Protein 1CZF (pdb70)

Sequence (670 aa):
DSCTFTTAAAAKAGKAKCSTITLNNIEVPAGTTLDLTGLTSGTKVIFEGTTTFQYEEWAGPLISMSGEHITVTGASGHLINCDGARWWDGKGTSGKKKPKFFYAHGLDSSSITGLNIKNTPLMAFSVQANDITFTDVTINNADGDTQGGHNTDAFDVGNSVGVNIIKPWVHNQDDCLAVNSGENIWFTGGTCIGGHGLSIGSVGDRSNNVVKNVTIEHSTVSNSENAVRIKTISGATGSVSEITYSNIVMSGISDYGVVIQQDYEDGKPTGKPTNGVTIQDVKLESVTGSVDSGATEIYLLCGSGSCSDWTWDDVKVTGGKKSTACKNFPSVASCDSCTFTTAAAAKAGKAKCSTITLNNIEVPAGTTLDLTGLTSGTKVIFEGTTTFQYEEWAGPLISMSGEHITVTGASGHLINCDGARWWDGKGTSGKKKPKFFYAHGLDSSSITGLNIKNTPLMAFSVQANDITFTDVTINNADGDTQGGHNTDAFDVGNSVGVNIIKPWVHNQDDCLAVNSGENIWFTGGTCIGGHGLSIGSVGDRSNNVVKNVTIEHSTVSNSENAVRIKTISGATGSVSEITYSNIVMSGISDYGVVIQQDYEDGKPTGKPTNGVTIQDVKLESVTGSVDSGATEIYLLCGSGSCSDWTWDDVKVTGGKKSTACKNFPSVASC

Structure (mmCIF, N/CA/C/O backbone):
data_1CZF
#
_entry.id   1CZF
#
_cell.length_a   65.497
_cell.length_b   201.241
_cell.length_c   49.065
_cell.angle_alpha   90.00
_cell.angle_beta   90.00
_cell.angle_gamma   90.00
#
_symmetry.space_group_name_H-M   'P 21 21 2'
#
loop_
_entity.id
_entity.type
_entity.pdbx_description
1 polymer 'POLYGALACTURONASE II'
2 non-polymer 2-acetamido-2-deoxy-beta-D-glucopyranose
3 non-polymer 'ZINC ION'
4 water water
#
loop_
_atom_site.group_PDB
_atom_site.id
_atom_site.type_symbol
_atom_site.label_atom_id
_atom_site.label_alt_id
_atom_site.label_comp_id
_atom_site.label_asym_id
_atom_site.label_entity_id
_atom_site.label_seq_id
_atom_site.pdbx_PDB_ins_code
_atom_site.Cartn_x
_atom_site.Cartn_y
_atom_site.Cartn_z
_atom_site.occupancy
_atom_site.B_iso_or_equiv
_atom_site.auth_seq_id
_atom_site.auth_comp_id
_atom_site.auth_asym_id
_atom_site.auth_atom_id
_atom_site.pdbx_PDB_model_num
ATOM 1 N N . ASP A 1 28 ? 13.694 0.140 -18.717 1.00 9.58 28 ASP A N 1
ATOM 2 C CA . ASP A 1 28 ? 14.399 -0.231 -19.976 1.00 11.99 28 ASP A CA 1
ATOM 3 C C . ASP A 1 28 ? 15.452 0.812 -20.266 1.00 11.95 28 ASP A C 1
ATOM 4 O O . ASP A 1 28 ? 15.362 1.935 -19.781 1.00 11.75 28 ASP A O 1
ATOM 9 N N . SER A 1 29 ? 16.447 0.440 -21.063 1.00 12.20 29 SER A N 1
ATOM 10 C CA . SER A 1 29 ? 17.463 1.397 -21.471 1.00 13.31 29 SER A CA 1
ATOM 11 C C . SER A 1 29 ? 16.881 2.042 -22.720 1.00 12.29 29 SER A C 1
ATOM 12 O O . SER A 1 29 ? 16.496 1.348 -23.658 1.00 13.07 29 SER A O 1
ATOM 15 N N . CYS A 1 30 ? 16.778 3.363 -22.717 1.00 10.22 30 CYS A N 1
ATOM 16 C CA . CYS A 1 30 ? 16.229 4.074 -23.862 1.00 10.33 30 CYS A CA 1
ATOM 17 C C . CYS A 1 30 ? 17.179 5.135 -24.336 1.00 9.68 30 CYS A C 1
ATOM 18 O O . CYS A 1 30 ? 17.866 5.761 -23.539 1.00 9.01 30 CYS A O 1
ATOM 21 N N . THR A 1 31 ? 17.193 5.347 -25.644 1.00 8.86 31 THR A N 1
ATOM 22 C CA . THR A 1 31 ? 18.017 6.383 -26.232 1.00 8.75 31 THR A CA 1
ATOM 23 C C . THR A 1 31 ? 17.072 7.172 -27.108 1.00 8.79 31 THR A C 1
ATOM 24 O O . THR A 1 31 ? 16.354 6.606 -27.937 1.00 9.41 31 THR A O 1
ATOM 28 N N . PHE A 1 32 ? 17.017 8.473 -26.869 1.00 8.34 32 PHE A N 1
ATOM 29 C CA . PHE A 1 32 ? 16.133 9.340 -27.626 1.00 8.54 32 PHE A CA 1
ATOM 30 C C . PHE A 1 32 ? 16.922 10.349 -28.430 1.00 9.16 32 PHE A C 1
ATOM 31 O O . PHE A 1 32 ? 17.904 10.911 -27.947 1.00 8.27 32 PHE A O 1
ATOM 39 N N . THR A 1 33 ? 16.508 10.548 -29.674 1.00 8.62 33 THR A N 1
ATOM 40 C CA . THR A 1 33 ? 17.177 11.509 -30.531 1.00 8.79 33 THR A CA 1
ATOM 41 C C . THR A 1 33 ? 16.281 12.715 -30.784 1.00 9.12 33 THR A C 1
ATOM 42 O O . THR A 1 33 ? 16.647 13.608 -31.536 1.00 8.18 33 THR A O 1
ATOM 46 N N . THR A 1 34 ? 15.089 12.714 -30.192 1.00 7.83 34 THR A N 1
ATOM 47 C CA . THR A 1 34 ? 14.172 13.843 -30.319 1.00 8.04 34 THR A CA 1
ATOM 48 C C . THR A 1 34 ? 13.577 14.100 -28.945 1.00 7.97 34 THR A C 1
ATOM 49 O O . THR A 1 34 ? 13.441 13.176 -28.133 1.00 8.03 34 THR A O 1
ATOM 53 N N . ALA A 1 35 ? 13.196 15.349 -28.699 1.00 7.86 35 ALA A N 1
ATOM 54 C CA . ALA A 1 35 ? 12.593 15.728 -27.429 1.00 7.65 35 ALA A CA 1
ATOM 55 C C . ALA A 1 35 ? 11.213 15.086 -27.300 1.00 7.69 35 ALA A C 1
ATOM 56 O O . ALA A 1 35 ? 10.812 14.661 -26.209 1.00 6.83 35 ALA A O 1
ATOM 58 N N . ALA A 1 36 ? 10.498 14.993 -28.419 1.00 7.35 36 ALA A N 1
ATOM 59 C CA . ALA A 1 36 ? 9.161 14.409 -28.409 1.00 7.33 36 ALA A CA 1
ATOM 60 C C . ALA A 1 36 ? 9.200 12.937 -28.020 1.00 7.49 36 ALA A C 1
ATOM 61 O O . ALA A 1 36 ? 8.388 12.490 -27.205 1.00 7.94 36 ALA A O 1
ATOM 63 N N . ALA A 1 37 ? 10.168 12.191 -28.550 1.00 7.37 37 ALA A N 1
ATOM 64 C CA . ALA A 1 37 ? 10.263 10.774 -28.215 1.00 7.49 37 ALA A CA 1
ATOM 65 C C . ALA A 1 37 ? 10.598 10.605 -26.737 1.00 7.36 37 ALA A C 1
ATOM 66 O O . ALA A 1 37 ? 10.074 9.714 -26.075 1.00 7.01 37 ALA A O 1
ATOM 68 N N . ALA A 1 38 ? 11.486 11.458 -26.232 1.00 7.14 38 ALA A N 1
ATOM 69 C CA . ALA A 1 38 ? 11.886 11.408 -24.829 1.00 7.14 38 ALA A CA 1
ATOM 70 C C . ALA A 1 38 ? 10.687 11.640 -23.927 1.00 6.34 38 ALA A C 1
ATOM 71 O O . ALA A 1 38 ? 10.489 10.917 -22.962 1.00 7.73 38 ALA A O 1
ATOM 73 N N . LYS A 1 39 ? 9.875 12.639 -24.252 1.00 7.40 39 LYS A N 1
ATOM 74 C CA . LYS A 1 39 ? 8.693 12.931 -23.458 1.00 7.60 39 LYS A CA 1
ATOM 75 C C . LYS A 1 39 ? 7.711 11.754 -23.472 1.00 7.93 39 LYS A C 1
ATOM 76 O O . LYS A 1 39 ? 7.171 11.372 -22.442 1.00 8.53 39 LYS A O 1
ATOM 82 N N . ALA A 1 40 ? 7.494 11.177 -24.648 1.00 8.48 40 ALA A N 1
ATOM 83 C CA . ALA A 1 40 ? 6.570 10.059 -24.788 1.00 8.80 40 ALA A CA 1
ATOM 84 C C . ALA A 1 40 ? 7.023 8.782 -24.087 1.00 8.83 40 ALA A C 1
ATOM 85 O O . ALA A 1 40 ? 6.224 8.109 -23.437 1.00 9.85 40 ALA A O 1
ATOM 87 N N . GLY A 1 41 ? 8.309 8.465 -24.181 1.00 8.09 41 GLY A N 1
ATOM 88 C CA . GLY A 1 41 ? 8.775 7.216 -23.602 1.00 6.84 41 GLY A CA 1
ATOM 89 C C . GLY A 1 41 ? 9.513 7.187 -22.286 1.00 6.94 41 GLY A C 1
ATOM 90 O O . GLY A 1 41 ? 9.777 6.109 -21.761 1.00 7.57 41 GLY A O 1
ATOM 91 N N . LYS A 1 42 ? 9.802 8.352 -21.722 1.00 6.33 42 LYS A N 1
ATOM 92 C CA . LYS A 1 42 ? 10.556 8.443 -20.472 1.00 6.60 42 LYS A CA 1
ATOM 93 C C . LYS A 1 42 ? 10.142 7.563 -19.290 1.00 6.66 42 LYS A C 1
ATOM 94 O O . LYS A 1 42 ? 10.998 6.985 -18.637 1.00 7.45 42 LYS A O 1
ATOM 100 N N . ALA A 1 43 ? 8.847 7.464 -19.009 1.00 7.04 43 ALA A N 1
ATOM 101 C CA . ALA A 1 43 ? 8.377 6.691 -17.849 1.00 6.92 43 ALA A CA 1
ATOM 102 C C . ALA A 1 43 ? 8.873 5.252 -17.770 1.00 7.87 43 ALA A C 1
ATOM 103 O O . ALA A 1 43 ? 9.245 4.781 -16.701 1.00 7.11 43 ALA A O 1
ATOM 105 N N . LYS A 1 44 ? 8.899 4.563 -18.906 1.00 8.50 44 LYS A N 1
ATOM 106 C CA . LYS A 1 44 ? 9.342 3.172 -18.932 1.00 10.77 44 LYS A CA 1
ATOM 107 C C . LYS A 1 44 ? 10.855 3.008 -18.966 1.00 10.32 44 LYS A C 1
ATOM 108 O O . LYS A 1 44 ? 11.361 1.887 -19.009 1.00 11.51 44 LYS A O 1
ATOM 114 N N . CYS A 1 45 ? 11.582 4.119 -18.933 1.00 9.45 45 CYS A N 1
ATOM 115 C CA . CYS A 1 45 ? 13.037 4.066 -19.004 1.00 8.52 45 CYS A CA 1
ATOM 116 C C . CYS A 1 45 ? 13.766 4.172 -17.688 1.00 8.43 45 CYS A C 1
ATOM 117 O O . CYS A 1 45 ? 13.591 5.137 -16.942 1.00 7.86 45 CYS A O 1
ATOM 120 N N . SER A 1 46 ? 14.592 3.170 -17.415 1.00 7.69 46 SER A N 1
ATOM 121 C CA . SER A 1 46 ? 15.406 3.149 -16.216 1.00 8.23 46 SER A CA 1
ATOM 122 C C . SER A 1 46 ? 16.697 3.902 -16.553 1.00 8.50 46 SER A C 1
ATOM 123 O O . SER A 1 46 ? 17.404 4.374 -15.673 1.00 7.41 46 SER A O 1
ATOM 126 N N . THR A 1 47 ? 17.015 3.984 -17.844 1.00 9.19 47 THR A N 1
ATOM 127 C CA . THR A 1 47 ? 18.163 4.758 -18.305 1.00 8.86 47 THR A CA 1
ATOM 128 C C . THR A 1 47 ? 17.679 5.498 -19.542 1.00 9.12 47 THR A C 1
ATOM 129 O O . THR A 1 47 ? 17.073 4.907 -20.432 1.00 9.59 47 THR A O 1
ATOM 133 N N . ILE A 1 48 ? 17.877 6.809 -19.543 1.00 7.28 48 ILE A N 1
ATOM 134 C CA . ILE A 1 48 ? 17.460 7.652 -20.647 1.00 7.77 48 ILE A CA 1
ATOM 135 C C . ILE A 1 48 ? 18.691 8.353 -21.165 1.00 7.52 48 ILE A C 1
ATOM 136 O O . ILE A 1 48 ? 19.295 9.157 -20.452 1.00 8.70 48 ILE A O 1
ATOM 141 N N . THR A 1 49 ? 19.079 8.017 -22.388 1.00 7.35 49 THR A N 1
ATOM 142 C CA . THR A 1 49 ? 20.219 8.646 -23.019 1.00 7.16 49 THR A CA 1
ATOM 143 C C . THR A 1 49 ? 19.636 9.626 -24.022 1.00 7.38 49 THR A C 1
ATOM 144 O O . THR A 1 49 ? 18.827 9.263 -24.876 1.00 7.53 49 THR A O 1
ATOM 148 N N . LEU A 1 50 ? 19.973 10.894 -23.840 1.00 7.83 50 LEU A N 1
ATOM 149 C CA . LEU A 1 50 ? 19.487 11.961 -24.705 1.00 7.26 50 LEU A CA 1
ATOM 150 C C . LEU A 1 50 ? 20.600 12.258 -25.690 1.00 7.76 50 LEU A C 1
ATOM 151 O O . LEU A 1 50 ? 21.537 12.982 -25.366 1.00 7.26 50 LEU A O 1
ATOM 156 N N . ASN A 1 51 ? 20.491 11.702 -26.891 1.00 7.72 51 ASN A N 1
ATOM 157 C CA . ASN A 1 51 ? 21.528 11.872 -27.894 1.00 8.05 51 ASN A CA 1
ATOM 158 C C . ASN A 1 51 ? 21.325 12.974 -28.921 1.00 7.02 51 ASN A C 1
ATOM 159 O O . ASN A 1 51 ? 20.467 12.880 -29.802 1.00 7.96 51 ASN A O 1
ATOM 164 N N . ASN A 1 52 ? 22.154 14.007 -28.809 1.00 6.82 52 ASN A N 1
ATOM 165 C CA . ASN A 1 52 ? 22.146 15.128 -29.743 1.00 6.21 52 ASN A CA 1
ATOM 166 C C . ASN A 1 52 ? 20.762 15.669 -30.076 1.00 6.94 52 ASN A C 1
ATOM 167 O O . ASN A 1 52 ? 20.447 15.926 -31.237 1.00 7.41 52 ASN A O 1
ATOM 172 N N . ILE A 1 53 ? 19.947 15.862 -29.046 1.00 5.72 53 ILE A N 1
ATOM 173 C CA . ILE A 1 53 ? 18.599 16.363 -29.231 1.00 5.44 53 ILE A CA 1
ATOM 174 C C . ILE A 1 53 ? 18.555 17.854 -29.501 1.00 6.32 53 ILE A C 1
ATOM 175 O O . ILE A 1 53 ? 19.206 18.642 -28.819 1.00 5.39 53 ILE A O 1
ATOM 180 N N . GLU A 1 54 ? 17.839 18.220 -30.557 1.00 6.02 54 GLU A N 1
ATOM 181 C CA . GLU A 1 54 ? 17.628 19.615 -30.887 1.00 5.89 54 GLU A CA 1
ATOM 182 C C . GLU A 1 54 ? 16.181 19.822 -30.478 1.00 5.91 54 GLU A C 1
ATOM 183 O O . GLU A 1 54 ? 15.261 19.259 -31.085 1.00 5.68 54 GLU A O 1
ATOM 189 N N . VAL A 1 55 ? 15.992 20.542 -29.382 1.00 4.89 55 VAL A N 1
ATOM 190 C CA . VAL A 1 55 ? 14.657 20.793 -28.868 1.00 5.04 55 VAL A CA 1
ATOM 191 C C . VAL A 1 55 ? 13.943 21.802 -29.758 1.00 4.85 55 VAL A C 1
ATOM 192 O O . VAL A 1 55 ? 14.467 22.874 -30.029 1.00 4.92 55 VAL A O 1
ATOM 196 N N . PRO A 1 56 ? 12.743 21.452 -30.248 1.00 5.63 56 PRO A N 1
ATOM 197 C CA . PRO A 1 56 ? 11.964 22.338 -31.117 1.00 6.76 56 PRO A CA 1
ATOM 198 C C . PRO A 1 56 ? 11.703 23.702 -30.499 1.00 7.03 56 PRO A C 1
ATOM 199 O O . PRO A 1 56 ? 11.600 23.836 -29.282 1.00 6.66 56 PRO A O 1
ATOM 203 N N . ALA A 1 57 ? 11.572 24.709 -31.360 1.00 7.03 57 ALA A N 1
ATOM 204 C CA . ALA A 1 57 ? 11.337 26.075 -30.927 1.00 6.34 57 ALA A CA 1
ATOM 205 C C . ALA A 1 57 ? 10.168 26.184 -29.964 1.00 5.58 57 ALA A C 1
ATOM 206 O O . ALA A 1 57 ? 9.131 25.543 -30.155 1.00 6.08 57 ALA A O 1
ATOM 208 N N . GLY A 1 58 ? 10.372 26.953 -28.900 1.00 6.10 58 GLY A N 1
ATOM 209 C CA . GLY A 1 58 ? 9.325 27.174 -27.921 1.00 6.10 58 GLY A CA 1
ATOM 210 C C . GLY A 1 58 ? 8.827 25.929 -27.215 1.00 6.74 58 GLY A C 1
ATOM 211 O O . GLY A 1 58 ? 7.712 25.917 -26.689 1.00 6.41 58 GLY A O 1
ATOM 212 N N . THR A 1 59 ? 9.682 24.914 -27.138 1.00 6.55 59 THR A N 1
ATOM 213 C CA . THR A 1 59 ? 9.326 23.663 -26.503 1.00 7.36 59 THR A CA 1
ATOM 214 C C . THR A 1 59 ? 10.334 23.310 -25.416 1.00 7.25 59 THR A C 1
ATOM 215 O O . THR A 1 59 ? 11.512 23.642 -25.502 1.00 7.03 59 THR A O 1
ATOM 219 N N . THR A 1 60 ? 9.840 22.639 -24.386 1.00 6.20 60 THR A N 1
ATOM 220 C CA . THR A 1 60 ? 10.660 22.205 -23.272 1.00 5.36 60 THR A CA 1
ATOM 221 C C . THR A 1 60 ? 11.061 20.758 -23.505 1.00 5.50 60 THR A C 1
ATOM 222 O O . THR A 1 60 ? 10.269 19.970 -24.019 1.00 5.07 60 THR A O 1
ATOM 226 N N . LEU A 1 61 ? 12.311 20.426 -23.193 1.00 6.47 61 LEU A N 1
ATOM 227 C CA . LEU A 1 61 ? 12.766 19.047 -23.270 1.00 5.42 61 LEU A CA 1
ATOM 228 C C . LEU A 1 61 ? 12.169 18.591 -21.940 1.00 6.42 61 LEU A C 1
ATOM 229 O O . LEU A 1 61 ? 12.704 18.859 -20.862 1.00 5.78 61 LEU A O 1
ATOM 234 N N . ASP A 1 62 ? 10.984 18.006 -22.045 1.00 6.83 62 ASP A N 1
ATOM 235 C CA . ASP A 1 62 ? 10.204 17.596 -20.896 1.00 7.17 62 ASP A CA 1
ATOM 236 C C . ASP A 1 62 ? 10.570 16.261 -20.296 1.00 7.47 62 ASP A C 1
ATOM 237 O O . ASP A 1 62 ? 10.096 15.214 -20.743 1.00 6.86 62 ASP A O 1
ATOM 242 N N . LEU A 1 63 ? 11.392 16.320 -19.255 1.00 6.63 63 LEU A N 1
ATOM 243 C CA . LEU A 1 63 ? 11.815 15.133 -18.539 1.00 7.25 63 LEU A CA 1
ATOM 244 C C . LEU A 1 63 ? 11.226 15.144 -17.134 1.00 6.17 63 LEU A C 1
ATOM 245 O O . LEU A 1 63 ? 11.863 14.710 -16.169 1.00 5.91 63 LEU A O 1
ATOM 250 N N . THR A 1 64 ? 10.027 15.706 -17.015 1.00 6.04 64 THR A N 1
ATOM 251 C CA . THR A 1 64 ? 9.338 15.733 -15.730 1.00 5.94 64 THR A CA 1
ATOM 252 C C . THR A 1 64 ? 8.678 14.372 -15.518 1.00 6.70 64 THR A C 1
ATOM 253 O O . THR A 1 64 ? 8.511 13.600 -16.463 1.00 6.66 64 THR A O 1
ATOM 257 N N . GLY A 1 65 ? 8.313 14.078 -14.275 1.00 7.09 65 GLY A N 1
ATOM 258 C CA . GLY A 1 65 ? 7.647 12.822 -13.968 1.00 6.46 65 GLY A CA 1
ATOM 259 C C . GLY A 1 65 ? 8.435 11.566 -14.255 1.00 6.87 65 GLY A C 1
ATOM 260 O O . GLY A 1 65 ? 7.856 10.538 -14.632 1.00 7.47 65 GLY A O 1
ATOM 261 N N . LEU A 1 66 ? 9.749 11.633 -14.086 1.00 5.56 66 LEU A N 1
ATOM 262 C CA . LEU A 1 66 ? 10.586 10.471 -14.316 1.00 6.83 66 LEU A CA 1
ATOM 263 C C . LEU A 1 66 ? 10.330 9.431 -13.247 1.00 6.49 66 LEU A C 1
ATOM 264 O O . LEU A 1 66 ? 10.017 9.754 -12.104 1.00 6.62 66 LEU A O 1
ATOM 269 N N . THR A 1 67 ? 10.452 8.170 -13.632 1.00 6.39 67 THR A N 1
ATOM 270 C CA . THR A 1 67 ? 10.262 7.085 -12.685 1.00 6.44 67 THR A CA 1
ATOM 271 C C . THR A 1 67 ? 11.443 7.090 -11.718 1.00 6.31 67 THR A C 1
ATOM 272 O O . THR A 1 67 ? 12.576 7.379 -12.101 1.00 6.01 67 THR A O 1
ATOM 276 N N . SER A 1 68 ? 11.171 6.811 -10.451 1.00 5.79 68 SER A N 1
ATOM 277 C CA . SER A 1 68 ? 12.229 6.797 -9.449 1.00 6.10 68 SER A CA 1
ATOM 278 C C . SER A 1 68 ? 13.408 5.915 -9.856 1.00 6.28 68 SER A C 1
ATOM 279 O O . SER A 1 68 ? 13.219 4.841 -10.420 1.00 7.23 68 SER A O 1
ATOM 282 N N . GLY A 1 69 ? 14.619 6.410 -9.611 1.00 6.10 69 GLY A N 1
ATOM 283 C CA . GLY A 1 69 ? 15.825 5.665 -9.928 1.00 5.58 69 GLY A CA 1
ATOM 284 C C . GLY A 1 69 ? 16.320 5.788 -11.352 1.00 6.07 69 GLY A C 1
ATOM 285 O O . GLY A 1 69 ? 17.331 5.192 -11.706 1.00 7.61 69 GLY A O 1
ATOM 286 N N . THR A 1 70 ? 15.628 6.570 -12.169 1.00 5.33 70 THR A N 1
ATOM 287 C CA . THR A 1 70 ? 16.036 6.732 -13.559 1.00 5.86 70 THR A CA 1
ATOM 288 C C . THR A 1 70 ? 17.352 7.466 -13.686 1.00 6.50 70 THR A C 1
ATOM 289 O O . THR A 1 70 ? 17.606 8.428 -12.966 1.00 6.45 70 THR A O 1
ATOM 293 N N . LYS A 1 71 ? 18.197 6.972 -14.585 1.00 7.12 71 LYS A N 1
ATOM 294 C CA . LYS A 1 71 ? 19.478 7.598 -14.871 1.00 7.62 71 LYS A CA 1
ATOM 295 C C . LYS A 1 71 ? 19.253 8.329 -16.185 1.00 7.40 71 LYS A C 1
ATOM 296 O O . LYS A 1 71 ? 18.682 7.758 -17.109 1.00 6.47 71 LYS A O 1
ATOM 302 N N . VAL A 1 72 ? 19.647 9.596 -16.247 1.00 6.93 72 VAL A N 1
ATOM 303 C CA . VAL A 1 72 ? 19.506 10.386 -17.460 1.00 6.61 72 VAL A CA 1
ATOM 304 C C . VAL A 1 72 ? 20.912 10.781 -17.882 1.00 6.75 72 VAL A C 1
ATOM 305 O O . VAL A 1 72 ? 21.676 11.324 -17.085 1.00 7.09 72 VAL A O 1
ATOM 309 N N . ILE A 1 73 ? 21.250 10.523 -19.139 1.00 5.61 73 ILE A N 1
ATOM 310 C CA . ILE A 1 73 ? 22.582 10.836 -19.628 1.00 6.34 73 ILE A CA 1
ATOM 311 C C . ILE A 1 73 ? 22.502 11.716 -20.859 1.00 5.99 73 ILE A C 1
ATOM 312 O O . ILE A 1 73 ? 21.839 11.364 -21.826 1.00 6.59 73 ILE A O 1
ATOM 317 N N . PHE A 1 74 ? 23.124 12.887 -20.792 1.00 6.77 74 PHE A N 1
ATOM 318 C CA . PHE A 1 74 ? 23.151 13.785 -21.935 1.00 6.47 74 PHE A CA 1
ATOM 319 C C . PHE A 1 74 ? 24.314 13.381 -22.804 1.00 6.66 74 PHE A C 1
ATOM 320 O O . PHE A 1 74 ? 25.444 13.307 -22.336 1.00 7.01 74 PHE A O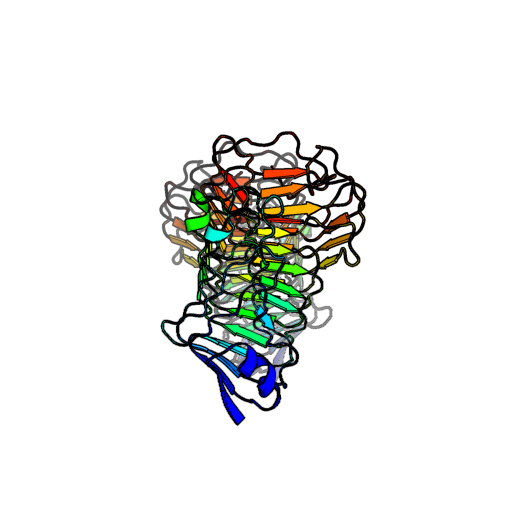 1
ATOM 328 N N . GLU A 1 75 ? 24.026 13.096 -24.064 1.00 5.95 75 GLU A N 1
ATOM 329 C CA . GLU A 1 75 ? 25.061 12.711 -25.003 1.00 7.39 75 GLU A CA 1
ATOM 330 C C . GLU A 1 75 ? 25.121 13.691 -26.146 1.00 5.80 75 GLU A C 1
ATOM 331 O O . GLU A 1 75 ? 24.100 14.236 -26.574 1.00 6.06 75 GLU A O 1
ATOM 337 N N . GLY A 1 76 ? 26.326 13.877 -26.662 1.00 6.06 76 GLY A N 1
ATOM 338 C CA . GLY A 1 76 ? 26.516 14.776 -27.779 1.00 6.16 76 GLY A CA 1
ATOM 339 C C . GLY A 1 76 ? 26.154 16.185 -27.405 1.00 6.49 76 GLY A C 1
ATOM 340 O O . GLY A 1 76 ? 26.317 16.597 -26.252 1.00 6.56 76 GLY A O 1
ATOM 341 N N . THR A 1 77 ? 25.634 16.919 -28.377 1.00 5.96 77 THR A N 1
ATOM 342 C CA . THR A 1 77 ? 25.260 18.296 -28.143 1.00 6.15 77 THR A CA 1
ATOM 343 C C . THR A 1 77 ? 23.761 18.486 -28.173 1.00 5.72 77 THR A C 1
ATOM 344 O O . THR A 1 77 ? 23.088 18.095 -29.133 1.00 4.77 77 THR A O 1
ATOM 348 N N . THR A 1 78 ? 23.239 19.032 -27.079 1.00 5.71 78 THR A N 1
ATOM 349 C CA . THR A 1 78 ? 21.823 19.328 -26.985 1.00 5.36 78 THR A CA 1
ATOM 350 C C . THR A 1 78 ? 21.677 20.781 -27.409 1.00 6.81 78 THR A C 1
ATOM 351 O O . THR A 1 78 ? 22.400 21.656 -26.928 1.00 6.60 78 THR A O 1
ATOM 355 N N . THR A 1 79 ? 20.783 21.025 -28.359 1.00 5.36 79 THR A N 1
ATOM 356 C CA . THR A 1 79 ? 20.551 22.380 -28.830 1.00 5.35 79 THR A CA 1
ATOM 357 C C . THR A 1 79 ? 19.074 22.700 -28.737 1.00 4.67 79 THR A C 1
ATOM 358 O O . THR A 1 79 ? 18.256 21.829 -28.459 1.00 5.74 79 THR A O 1
ATOM 362 N N . PHE A 1 80 ? 18.743 23.956 -28.998 1.00 4.65 80 PHE A N 1
ATOM 363 C CA . PHE A 1 80 ? 17.372 24.432 -28.920 1.00 4.52 80 PHE A CA 1
ATOM 364 C C . PHE A 1 80 ? 17.105 25.387 -30.058 1.00 4.79 80 PHE A C 1
ATOM 365 O O . PHE A 1 80 ? 17.916 26.261 -30.342 1.00 4.52 80 PHE A O 1
ATOM 373 N N . GLN A 1 81 ? 15.964 25.228 -30.712 1.00 4.76 81 GLN A N 1
ATOM 374 C CA . GLN A 1 81 ? 15.631 26.146 -31.786 1.00 5.11 81 GLN A CA 1
ATOM 375 C C . GLN A 1 81 ? 15.236 27.478 -31.179 1.00 5.41 81 GLN A C 1
ATOM 376 O O . GLN A 1 81 ? 14.742 27.544 -30.058 1.00 5.30 81 GLN A O 1
ATOM 382 N N . TYR A 1 82 ? 15.429 28.541 -31.945 1.00 4.83 82 TYR A N 1
ATOM 383 C CA . TYR A 1 82 ? 15.122 29.878 -31.472 1.00 4.53 82 TYR A CA 1
ATOM 384 C C . TYR A 1 82 ? 13.654 30.278 -31.481 1.00 5.35 82 TYR A C 1
ATOM 385 O O . TYR A 1 82 ? 12.940 30.086 -32.458 1.00 5.57 82 TYR A O 1
ATOM 394 N N . GLU A 1 83 ? 13.241 30.884 -30.379 1.00 5.08 83 GLU A N 1
ATOM 395 C CA . GLU A 1 83 ? 11.909 31.429 -30.229 1.00 5.27 83 GLU A CA 1
ATOM 396 C C . GLU A 1 83 ? 11.917 32.267 -28.971 1.00 4.88 83 GLU A C 1
ATOM 397 O O . GLU A 1 83 ? 12.553 31.906 -27.993 1.00 5.19 83 GLU A O 1
ATOM 403 N N . GLU A 1 84 ? 11.283 33.430 -29.036 1.00 5.71 84 GLU A N 1
ATOM 404 C CA . GLU A 1 84 ? 11.184 34.301 -27.880 1.00 6.11 84 GLU A CA 1
ATOM 405 C C . GLU A 1 84 ? 10.083 33.763 -26.984 1.00 6.31 84 GLU A C 1
ATOM 406 O O . GLU A 1 84 ? 8.899 33.876 -27.315 1.00 6.50 84 GLU A O 1
ATOM 412 N N . TRP A 1 85 ? 10.471 33.169 -25.865 1.00 5.90 85 TRP A N 1
ATOM 413 C CA . TRP A 1 85 ? 9.505 32.630 -24.919 1.00 5.74 85 TRP A CA 1
ATOM 414 C C . TRP A 1 85 ? 10.148 32.507 -23.539 1.00 6.21 85 TRP A C 1
ATOM 415 O O . TRP A 1 85 ? 11.359 32.655 -23.407 1.00 5.73 85 TRP A O 1
ATOM 426 N N . ALA A 1 86 ? 9.345 32.188 -22.531 1.00 5.50 86 ALA A N 1
ATOM 427 C CA . ALA A 1 86 ? 9.816 32.120 -21.150 1.00 5.98 86 ALA A CA 1
ATOM 428 C C . ALA A 1 86 ? 10.480 30.831 -20.674 1.00 5.88 86 ALA A C 1
ATOM 429 O O . ALA A 1 86 ? 11.050 30.806 -19.586 1.00 6.75 86 ALA A O 1
ATOM 431 N N . GLY A 1 87 ? 10.429 29.782 -21.487 1.00 5.97 87 GLY A N 1
ATOM 432 C CA . GLY A 1 87 ? 11.034 28.522 -21.095 1.00 4.69 87 GLY A CA 1
ATOM 433 C C . GLY A 1 87 ? 10.120 27.695 -20.207 1.00 4.65 87 GLY A C 1
ATOM 434 O O . GLY A 1 87 ? 8.945 28.014 -20.042 1.00 5.21 87 GLY A O 1
ATOM 435 N N . PRO A 1 88 ? 10.664 26.697 -19.513 1.00 4.70 88 PRO A N 1
ATOM 436 C CA . PRO A 1 88 ? 12.081 26.339 -19.529 1.00 4.15 88 PRO A CA 1
ATOM 437 C C . PRO A 1 88 ? 12.475 25.521 -20.743 1.00 4.74 88 PRO A C 1
ATOM 438 O O . PRO A 1 88 ? 11.645 24.846 -21.350 1.00 4.16 88 PRO A O 1
ATOM 442 N N . LEU A 1 89 ? 13.754 25.584 -21.088 1.00 4.23 89 LEU A N 1
ATOM 443 C CA . LEU A 1 89 ? 14.270 24.817 -22.208 1.00 3.73 89 LEU A CA 1
ATOM 444 C C . LEU A 1 89 ? 14.293 23.338 -21.825 1.00 4.82 89 LEU A C 1
ATOM 445 O O . LEU A 1 89 ? 14.119 22.466 -22.669 1.00 6.23 89 LEU A O 1
ATOM 450 N N . ILE A 1 90 ? 14.534 23.067 -20.546 1.00 5.04 90 ILE A N 1
ATOM 451 C CA . ILE A 1 90 ? 14.563 21.702 -20.040 1.00 4.25 90 ILE A CA 1
ATOM 452 C C . ILE A 1 90 ? 13.903 21.701 -18.667 1.00 4.65 90 ILE A C 1
ATOM 453 O O . ILE A 1 90 ? 14.091 22.626 -17.886 1.00 3.34 90 ILE A O 1
ATOM 458 N N . SER A 1 91 ? 13.101 20.683 -18.396 1.00 4.29 91 SER A N 1
ATOM 459 C CA . SER A 1 91 ? 12.458 20.563 -17.098 1.00 5.53 91 SER A CA 1
ATOM 460 C C . SER A 1 91 ? 12.587 19.114 -16.687 1.00 6.82 91 SER A C 1
ATOM 461 O O . SER A 1 91 ? 12.352 18.211 -17.487 1.00 6.65 91 SER A O 1
ATOM 464 N N . MET A 1 92 ? 12.978 18.892 -15.443 1.00 6.56 92 MET A N 1
ATOM 465 C CA . MET A 1 92 ? 13.147 17.537 -14.950 1.00 6.84 92 MET A CA 1
ATOM 466 C C . MET A 1 92 ? 12.588 17.404 -13.554 1.00 7.31 92 MET A C 1
ATOM 467 O O . MET A 1 92 ? 12.678 18.322 -12.754 1.00 7.39 92 MET A O 1
ATOM 476 N N . SER A 1 93 ? 11.952 16.274 -13.286 1.00 7.35 93 SER A N 1
ATOM 477 C CA . SER A 1 93 ? 11.418 16.014 -11.962 1.00 6.89 93 SER A CA 1
ATOM 478 C C . SER A 1 93 ? 11.300 14.521 -11.791 1.00 7.09 93 SER A C 1
ATOM 479 O O . SER A 1 93 ? 11.230 13.769 -12.765 1.00 7.37 93 SER A O 1
ATOM 482 N N . GLY A 1 94 ? 11.289 14.107 -10.538 1.00 6.34 94 GLY A N 1
ATOM 483 C CA . GLY A 1 94 ? 11.212 12.702 -10.205 1.00 6.38 94 GLY A CA 1
ATOM 484 C C . GLY A 1 94 ? 12.060 12.531 -8.966 1.00 7.17 94 GLY A C 1
ATOM 485 O O . GLY A 1 94 ? 12.745 13.462 -8.548 1.00 7.12 94 GLY A O 1
ATOM 486 N N . GLU A 1 95 ? 12.056 11.336 -8.396 1.00 6.41 95 GLU A N 1
ATOM 487 C CA . GLU A 1 95 ? 12.837 11.090 -7.199 1.00 7.56 95 GLU A CA 1
ATOM 488 C C . GLU A 1 95 ? 13.945 10.093 -7.503 1.00 6.47 95 GLU A C 1
ATOM 489 O O . GLU A 1 95 ? 13.779 9.218 -8.356 1.00 6.44 95 GLU A O 1
ATOM 495 N N . HIS A 1 96 ? 15.091 10.258 -6.844 1.00 6.02 96 HIS A N 1
ATOM 496 C CA . HIS A 1 96 ? 16.227 9.356 -7.033 1.00 6.51 96 HIS A CA 1
ATOM 497 C C . HIS A 1 96 ? 16.673 9.294 -8.483 1.00 5.58 96 HIS A C 1
ATOM 498 O O . HIS A 1 96 ? 16.882 8.219 -9.031 1.00 7.21 96 HIS A O 1
ATOM 505 N N . ILE A 1 97 ? 16.805 10.462 -9.097 1.00 6.06 97 ILE A N 1
ATOM 506 C CA . ILE A 1 97 ? 17.218 10.559 -10.488 1.00 5.78 97 ILE A CA 1
ATOM 507 C C . ILE A 1 97 ? 18.696 10.899 -10.519 1.00 6.27 97 ILE A C 1
ATOM 508 O O . ILE A 1 97 ? 19.166 11.715 -9.729 1.00 6.68 97 ILE A O 1
ATOM 513 N N . THR A 1 98 ? 19.431 10.231 -11.398 1.00 5.61 98 THR A N 1
ATOM 514 C CA . THR A 1 98 ? 20.857 10.462 -11.538 1.00 6.81 98 THR A CA 1
ATOM 515 C C . THR A 1 98 ? 21.087 11.014 -12.929 1.00 6.74 98 THR A C 1
ATOM 516 O O . THR A 1 98 ? 20.915 10.310 -13.914 1.00 6.75 98 THR A O 1
ATOM 520 N N . VAL A 1 99 ? 21.448 12.291 -12.991 1.00 5.84 99 VAL A N 1
ATOM 521 C CA . VAL A 1 99 ? 21.687 12.967 -14.258 1.00 6.40 99 VAL A CA 1
ATOM 522 C C . VAL A 1 99 ? 23.180 13.148 -14.481 1.00 6.52 99 VAL A C 1
ATOM 523 O O . VAL A 1 99 ? 23.896 13.640 -13.611 1.00 6.26 99 VAL A O 1
ATOM 527 N N . THR A 1 100 ? 23.645 12.740 -15.655 1.00 6.63 100 THR A N 1
ATOM 528 C CA . THR A 1 100 ? 25.050 12.860 -16.000 1.00 6.98 100 THR A CA 1
ATOM 529 C C . THR A 1 100 ? 25.160 13.264 -17.458 1.00 7.04 100 THR A C 1
ATOM 530 O O . THR A 1 100 ? 24.158 13.380 -18.163 1.00 7.12 100 THR A O 1
ATOM 534 N N . GLY A 1 101 ? 26.391 13.489 -17.891 1.00 8.15 101 GLY A N 1
ATOM 535 C CA . GLY A 1 101 ? 26.644 13.852 -19.268 1.00 9.72 101 GLY A CA 1
ATOM 536 C C . GLY A 1 101 ? 27.788 12.983 -19.739 1.00 10.66 101 GLY A C 1
ATOM 537 O O . GLY A 1 101 ? 28.730 12.748 -18.981 1.00 11.33 101 GLY A O 1
ATOM 538 N N . ALA A 1 102 ? 27.681 12.459 -20.957 1.00 11.22 102 ALA A N 1
ATOM 539 C CA . ALA A 1 102 ? 28.726 11.621 -21.527 1.00 12.02 102 ALA A CA 1
ATOM 540 C C . ALA A 1 102 ? 29.946 12.487 -21.792 1.00 13.01 102 ALA A C 1
ATOM 541 O O . ALA A 1 102 ? 29.844 13.711 -21.860 1.00 11.68 102 ALA A O 1
ATOM 543 N N . SER A 1 103 ? 31.105 11.854 -21.931 1.00 13.46 103 SER A N 1
ATOM 544 C CA . SER A 1 103 ? 32.322 12.601 -22.208 1.00 14.34 103 SER A CA 1
ATOM 545 C C . SER A 1 103 ? 32.139 13.387 -23.505 1.00 13.11 103 SER A C 1
ATOM 546 O O . SER A 1 103 ? 31.610 12.859 -24.488 1.00 14.21 103 SER A O 1
ATOM 549 N N . GLY A 1 104 ? 32.498 14.667 -23.468 1.00 13.12 104 GLY A N 1
ATOM 550 C CA . GLY A 1 104 ? 32.383 15.517 -24.640 1.00 11.99 104 GLY A CA 1
ATOM 551 C C . GLY A 1 104 ? 31.015 16.138 -24.876 1.00 11.27 104 GLY A C 1
ATOM 552 O O . GLY A 1 104 ? 30.863 16.968 -25.778 1.00 11.26 104 GLY A O 1
ATOM 553 N N . HIS A 1 105 ? 30.025 15.785 -24.057 1.00 9.26 105 HIS A N 1
ATOM 554 C CA . HIS A 1 105 ? 28.684 16.334 -24.242 1.00 7.14 105 HIS A CA 1
ATOM 555 C C . HIS A 1 105 ? 28.672 17.829 -23.973 1.00 7.21 105 HIS A C 1
ATOM 556 O O . HIS A 1 105 ? 29.539 18.366 -23.283 1.00 6.83 105 HIS A O 1
ATOM 563 N N . LEU A 1 106 ? 27.620 18.474 -24.447 1.00 5.86 106 LEU A N 1
ATOM 564 C CA . LEU A 1 106 ? 27.453 19.896 -24.241 1.00 5.96 106 LEU A CA 1
ATOM 565 C C . LEU A 1 106 ? 25.989 20.225 -24.434 1.00 5.84 106 LEU A C 1
ATOM 566 O O . LEU A 1 106 ? 25.332 19.643 -25.284 1.00 5.96 106 LEU A O 1
ATOM 571 N N . ILE A 1 107 ? 25.459 21.091 -23.579 1.00 5.43 107 ILE A N 1
ATOM 572 C CA . ILE A 1 107 ? 24.088 21.543 -23.729 1.00 4.31 107 ILE A CA 1
ATOM 573 C C . ILE A 1 107 ? 24.349 22.987 -24.118 1.00 4.96 107 ILE A C 1
ATOM 574 O O . ILE A 1 107 ? 24.734 23.808 -23.293 1.00 5.51 107 ILE A O 1
ATOM 579 N N . ASN A 1 108 ? 24.256 23.253 -25.414 1.00 4.86 108 ASN A N 1
ATOM 580 C CA . ASN A 1 108 ? 24.531 24.577 -25.942 1.00 4.90 108 ASN A CA 1
ATOM 581 C C . ASN A 1 108 ? 23.246 25.310 -26.246 1.00 5.32 108 ASN A C 1
ATOM 582 O O . ASN A 1 108 ? 22.565 25.013 -27.222 1.00 6.18 108 ASN A O 1
ATOM 587 N N . CYS A 1 109 ? 22.916 26.271 -25.393 1.00 5.09 109 CYS A N 1
ATOM 588 C CA . CYS A 1 109 ? 21.693 27.035 -25.556 1.00 5.47 109 CYS A CA 1
ATOM 589 C C . CYS A 1 109 ? 21.821 28.154 -26.559 1.00 5.12 109 CYS A C 1
ATOM 590 O O . CYS A 1 109 ? 20.810 28.705 -26.978 1.00 4.82 109 CYS A O 1
ATOM 593 N N . ASP A 1 110 ? 23.062 28.487 -26.923 1.00 4.44 110 ASP A N 1
ATOM 594 C CA . ASP A 1 110 ? 23.356 29.571 -27.853 1.00 4.94 110 ASP A CA 1
ATOM 595 C C . ASP A 1 110 ? 22.459 30.761 -27.536 1.00 4.93 110 ASP A C 1
ATOM 596 O O . ASP A 1 110 ? 21.708 31.267 -28.385 1.00 4.42 110 ASP A O 1
ATOM 601 N N . GLY A 1 111 ? 22.596 31.230 -26.301 1.00 3.64 111 GLY A N 1
ATOM 602 C CA . GLY A 1 111 ? 21.781 32.317 -25.797 1.00 3.21 111 GLY A CA 1
ATOM 603 C C . GLY A 1 111 ? 21.947 33.671 -26.440 1.00 3.74 111 GLY A C 1
ATOM 604 O O . GLY A 1 111 ? 21.086 34.526 -26.263 1.00 4.43 111 GLY A O 1
ATOM 605 N N . ALA A 1 112 ? 23.039 33.874 -27.177 1.00 2.80 112 ALA A N 1
ATOM 606 C CA . ALA A 1 112 ? 23.278 35.153 -27.838 1.00 3.71 112 ALA A CA 1
ATOM 607 C C . ALA A 1 112 ? 22.147 35.477 -28.804 1.00 4.12 112 ALA A C 1
ATOM 608 O O . ALA A 1 112 ? 21.960 36.626 -29.169 1.00 4.91 112 ALA A O 1
ATOM 610 N N . ARG A 1 113 ? 21.407 34.454 -29.226 1.00 4.25 113 ARG A N 1
ATOM 611 C CA . ARG A 1 113 ? 20.282 34.673 -30.130 1.00 4.44 113 ARG A CA 1
ATOM 612 C C . ARG A 1 113 ? 19.224 35.511 -29.423 1.00 4.79 113 ARG A C 1
ATOM 613 O O . ARG A 1 113 ? 18.465 36.230 -30.067 1.00 5.90 113 ARG A O 1
ATOM 621 N N . TRP A 1 114 ? 19.180 35.400 -28.094 1.00 4.66 114 TRP A N 1
ATOM 622 C CA . TRP A 1 114 ? 18.228 36.156 -27.274 1.00 4.31 114 TRP A CA 1
ATOM 623 C C . TRP A 1 114 ? 18.822 37.390 -26.615 1.00 5.36 114 TRP A C 1
ATOM 624 O O . TRP A 1 114 ? 18.156 38.418 -26.513 1.00 6.09 114 TRP A O 1
ATOM 635 N N . TRP A 1 115 ? 20.047 37.260 -26.110 1.00 5.11 115 TRP A N 1
ATOM 636 C CA . TRP A 1 115 ? 20.714 38.353 -25.406 1.00 5.24 115 TRP A CA 1
ATOM 637 C C . TRP A 1 115 ? 20.580 39.659 -26.147 1.00 6.38 115 TRP A C 1
ATOM 638 O O . TRP A 1 115 ? 20.963 39.775 -27.311 1.00 7.18 115 TRP A O 1
ATOM 649 N N . ASP A 1 116 ? 20.049 40.649 -25.447 1.00 6.18 116 ASP A N 1
ATOM 650 C CA . ASP A 1 116 ? 19.832 41.958 -26.038 1.00 5.69 116 ASP A CA 1
ATOM 651 C C . ASP A 1 116 ? 20.169 43.057 -25.049 1.00 5.97 116 ASP A C 1
ATOM 652 O O . ASP A 1 116 ? 19.725 44.192 -25.206 1.00 6.37 116 ASP A O 1
ATOM 657 N N . GLY A 1 117 ? 20.937 42.695 -24.026 1.00 6.95 117 GLY A N 1
ATOM 658 C CA . GLY A 1 117 ? 21.342 43.641 -23.001 1.00 7.56 117 GLY A CA 1
ATOM 659 C C . GLY A 1 117 ? 20.243 44.011 -22.026 1.00 7.14 117 GLY A C 1
ATOM 660 O O . GLY A 1 117 ? 20.441 44.879 -21.171 1.00 9.02 117 GLY A O 1
ATOM 661 N N . LYS A 1 118 ? 19.118 43.305 -22.093 1.00 6.55 118 LYS A N 1
ATOM 662 C CA . LYS A 1 118 ? 17.984 43.612 -21.237 1.00 6.41 118 LYS A CA 1
ATOM 663 C C . LYS A 1 118 ? 17.565 42.511 -20.273 1.00 6.58 118 LYS A C 1
ATOM 664 O O . LYS A 1 118 ? 16.759 42.756 -19.381 1.00 5.87 118 LYS A O 1
ATOM 670 N N . GLY A 1 119 ? 18.106 41.306 -20.459 1.00 6.03 119 GLY A N 1
ATOM 671 C CA . GLY A 1 119 ? 17.788 40.191 -19.577 1.00 5.87 119 GLY A CA 1
ATOM 672 C C . GLY A 1 119 ? 16.312 39.863 -19.448 1.00 6.54 119 GLY A C 1
ATOM 673 O O . GLY A 1 119 ? 15.702 39.367 -20.389 1.00 5.32 119 GLY A O 1
ATOM 674 N N . THR A 1 120 ? 15.736 40.117 -18.278 1.00 5.81 120 THR A N 1
ATOM 675 C CA . THR A 1 120 ? 14.317 39.845 -18.063 1.00 6.61 120 THR A CA 1
ATOM 676 C C . THR A 1 120 ? 13.401 40.798 -18.835 1.00 7.16 120 THR A C 1
ATOM 677 O O . THR A 1 120 ? 12.194 40.583 -18.901 1.00 9.55 120 THR A O 1
ATOM 681 N N . SER A 1 121 ? 13.969 41.882 -19.355 1.00 6.37 121 SER A N 1
ATOM 682 C CA . SER A 1 121 ? 13.227 42.839 -20.169 1.00 6.87 121 SER A CA 1
ATOM 683 C C . SER A 1 121 ? 13.622 42.593 -21.623 1.00 5.77 121 SER A C 1
ATOM 684 O O . SER A 1 121 ? 14.461 41.737 -21.905 1.00 6.28 121 SER A O 1
ATOM 687 N N . GLY A 1 122 ? 13.011 43.327 -22.544 1.00 6.38 122 GLY A N 1
ATOM 688 C CA . GLY A 1 122 ? 13.318 43.151 -23.955 1.00 5.69 122 GLY A CA 1
ATOM 689 C C . GLY A 1 122 ? 12.741 41.854 -24.491 1.00 6.82 122 GLY A C 1
ATOM 690 O O . GLY A 1 122 ? 11.610 41.491 -24.160 1.00 5.90 122 GLY A O 1
ATOM 691 N N . LYS A 1 123 ? 13.495 41.165 -25.341 1.00 6.03 123 LYS A N 1
ATOM 692 C CA . LYS A 1 123 ? 13.036 39.898 -25.899 1.00 6.52 123 LYS A CA 1
ATOM 693 C C . LYS A 1 123 ? 12.691 38.935 -24.780 1.00 6.91 123 LYS A C 1
ATOM 694 O O . LYS A 1 123 ? 13.337 38.941 -23.736 1.00 7.35 123 LYS A O 1
ATOM 700 N N . LYS A 1 124 ? 11.659 38.125 -24.982 1.00 6.92 124 LYS A N 1
ATOM 701 C CA . LYS A 1 124 ? 11.296 37.129 -23.982 1.00 7.61 124 LYS A CA 1
ATOM 702 C C . LYS A 1 124 ? 12.350 36.036 -24.137 1.00 6.49 124 LYS A C 1
ATOM 703 O O . LYS A 1 124 ? 12.521 35.481 -25.223 1.00 7.69 124 LYS A O 1
ATOM 709 N N . LYS A 1 125 ? 13.089 35.766 -23.062 1.00 6.35 125 LYS A N 1
ATOM 710 C CA . LYS A 1 125 ? 14.160 34.770 -23.085 1.00 4.75 125 LYS A CA 1
ATOM 711 C C . LYS A 1 125 ? 13.793 33.593 -22.193 1.00 5.35 125 LYS A C 1
ATOM 712 O O . LYS A 1 125 ? 13.334 33.774 -21.064 1.00 6.38 125 LYS A O 1
ATOM 718 N N . PRO A 1 126 ? 14.024 32.365 -22.677 1.00 4.60 126 PRO A N 1
ATOM 719 C CA . PRO A 1 126 ? 13.675 31.195 -21.877 1.00 4.17 126 PRO A CA 1
ATOM 720 C C . PRO A 1 126 ? 14.610 30.813 -20.749 1.00 4.42 126 PRO A C 1
ATOM 721 O O . PRO A 1 126 ? 15.831 30.800 -20.912 1.00 4.40 126 PRO A O 1
ATOM 725 N N . LYS A 1 127 ? 14.028 30.508 -19.594 1.00 4.63 127 LYS A N 1
ATOM 726 C CA . LYS A 1 127 ? 14.826 30.040 -18.477 1.00 4.97 127 LYS A CA 1
ATOM 727 C C . LYS A 1 127 ? 15.326 28.684 -18.951 1.00 6.15 127 LYS A C 1
ATOM 728 O O . LYS A 1 127 ? 14.668 28.014 -19.753 1.00 5.01 127 LYS A O 1
ATOM 734 N N . PHE A 1 128 ? 16.495 28.287 -18.477 1.00 5.07 128 PHE A N 1
ATOM 735 C CA . PHE A 1 128 ? 17.102 27.059 -18.957 1.00 4.98 128 PHE A CA 1
ATOM 736 C C . PHE A 1 128 ? 16.630 25.722 -18.425 1.00 5.40 128 PHE A C 1
ATOM 737 O O . PHE A 1 128 ? 16.046 24.926 -19.160 1.00 4.56 128 PHE A O 1
ATOM 745 N N . PHE A 1 129 ? 16.840 25.498 -17.137 1.00 4.27 129 PHE A N 1
ATOM 746 C CA . PHE A 1 129 ? 16.552 24.199 -16.552 1.00 4.13 129 PHE A CA 1
ATOM 747 C C . PHE A 1 129 ? 15.753 24.287 -15.264 1.00 5.59 129 PHE A C 1
ATOM 748 O O . PHE A 1 129 ? 16.210 24.861 -14.279 1.00 5.39 129 PHE A O 1
ATOM 756 N N . TYR A 1 130 ? 14.569 23.693 -15.278 1.00 5.01 130 TYR A N 1
ATOM 757 C CA . TYR A 1 130 ? 13.731 23.645 -14.090 1.00 5.67 130 TYR A CA 1
ATOM 758 C C . TYR A 1 130 ? 13.987 22.342 -13.363 1.00 5.61 130 TYR A C 1
ATOM 759 O O . TYR A 1 130 ? 13.727 21.267 -13.900 1.00 5.59 130 TYR A O 1
ATOM 768 N N . ALA A 1 131 ? 14.577 22.446 -12.177 1.00 5.58 131 ALA A N 1
ATOM 769 C CA . ALA A 1 131 ? 14.826 21.286 -11.332 1.00 5.42 131 ALA A CA 1
ATOM 770 C C . ALA A 1 131 ? 13.792 21.451 -10.222 1.00 5.12 131 ALA A C 1
ATOM 771 O O . ALA A 1 131 ? 14.119 21.778 -9.082 1.00 5.24 131 ALA A O 1
ATOM 773 N N . HIS A 1 132 ? 12.530 21.320 -10.609 1.00 5.55 132 HIS A N 1
ATOM 774 C CA . HIS A 1 132 ? 11.416 21.467 -9.693 1.00 6.17 132 HIS A CA 1
ATOM 775 C C . HIS A 1 132 ? 10.872 20.093 -9.382 1.00 6.60 132 HIS A C 1
ATOM 776 O O . HIS A 1 132 ? 10.310 19.426 -10.247 1.00 7.43 132 HIS A O 1
ATOM 783 N N . GLY A 1 133 ? 11.044 19.673 -8.140 1.00 6.58 133 GLY A N 1
ATOM 784 C CA . GLY A 1 133 ? 10.570 18.363 -7.762 1.00 7.15 133 GLY A CA 1
ATOM 785 C C . GLY A 1 133 ? 11.536 17.284 -8.203 1.00 7.68 133 GLY A C 1
ATOM 786 O O . GLY A 1 133 ? 11.140 16.132 -8.369 1.00 8.58 133 GLY A O 1
ATOM 787 N N . LEU A 1 134 ? 12.782 17.672 -8.475 1.00 6.16 134 LEU A N 1
ATOM 788 C CA . LEU A 1 134 ? 13.815 16.713 -8.846 1.00 6.25 134 LEU A CA 1
ATOM 789 C C . LEU A 1 134 ? 14.441 16.428 -7.480 1.00 7.07 134 LEU A C 1
ATOM 790 O O . LEU A 1 134 ? 15.480 16.987 -7.113 1.00 6.34 134 LEU A O 1
ATOM 795 N N . ASP A 1 135 ? 13.737 15.599 -6.712 1.00 6.75 135 ASP A N 1
ATOM 796 C CA . ASP A 1 135 ? 14.111 15.267 -5.343 1.00 6.74 135 ASP A CA 1
ATOM 797 C C . ASP A 1 135 ? 15.028 14.074 -5.171 1.00 6.51 135 ASP A C 1
ATOM 798 O O . ASP A 1 135 ? 14.914 13.081 -5.892 1.00 6.51 135 ASP A O 1
ATOM 803 N N . SER A 1 136 ? 15.894 14.161 -4.161 1.00 5.83 136 SER A N 1
ATOM 804 C CA . SER A 1 136 ? 16.863 13.118 -3.845 1.00 5.62 136 SER A CA 1
ATOM 805 C C . SER A 1 136 ? 17.536 12.678 -5.123 1.00 6.09 136 SER A C 1
ATOM 806 O O . SER A 1 136 ? 17.687 11.494 -5.401 1.00 6.21 136 SER A O 1
ATOM 809 N N . SER A 1 137 ? 17.921 13.677 -5.905 1.00 5.60 137 SER A N 1
ATOM 810 C CA . SER A 1 137 ? 18.545 13.452 -7.187 1.00 6.42 137 SER A CA 1
ATOM 811 C C . SER A 1 137 ? 19.861 14.183 -7.314 1.00 6.49 137 SER A C 1
ATOM 812 O O . SER A 1 137 ? 20.157 15.104 -6.553 1.00 6.57 137 SER A O 1
ATOM 815 N N . SER A 1 138 ? 20.630 13.798 -8.323 1.00 6.88 138 SER A N 1
ATOM 816 C CA . SER A 1 138 ? 21.914 14.422 -8.566 1.00 6.34 138 SER A CA 1
ATOM 817 C C . SER A 1 138 ? 22.053 14.772 -10.035 1.00 6.41 138 SER A C 1
ATOM 818 O O . SER A 1 138 ? 21.482 14.124 -10.902 1.00 6.22 138 SER A O 1
ATOM 821 N N . ILE A 1 139 ? 22.770 15.853 -10.286 1.00 5.70 139 ILE A N 1
ATOM 822 C CA . ILE A 1 139 ? 23.053 16.328 -11.631 1.00 6.27 139 ILE A CA 1
ATOM 823 C C . ILE A 1 139 ? 24.550 16.524 -11.556 1.00 5.64 139 ILE A C 1
ATOM 824 O O . ILE A 1 139 ? 25.038 17.368 -10.804 1.00 5.99 139 ILE A O 1
ATOM 829 N N . THR A 1 140 ? 25.276 15.737 -12.338 1.00 5.55 140 THR A N 1
ATOM 830 C CA . THR A 1 140 ? 26.724 15.760 -12.296 1.00 5.98 140 THR A CA 1
ATOM 831 C C . THR A 1 140 ? 27.419 15.960 -13.627 1.00 5.92 140 THR A C 1
ATOM 832 O O . THR A 1 140 ? 27.069 15.327 -14.622 1.00 7.17 140 THR A O 1
ATOM 836 N N . GLY A 1 141 ? 28.421 16.832 -13.615 1.00 5.52 141 GLY A N 1
ATOM 837 C CA . GLY A 1 141 ? 29.237 17.076 -14.788 1.00 6.43 141 GLY A CA 1
ATOM 838 C C . GLY A 1 141 ? 28.624 17.708 -16.013 1.00 6.68 141 GLY A C 1
ATOM 839 O O . GLY A 1 141 ? 29.278 17.745 -17.062 1.00 7.95 141 GLY A O 1
ATOM 840 N N . LEU A 1 142 ? 27.415 18.247 -15.900 1.00 5.66 142 LEU A N 1
ATOM 841 C CA . LEU A 1 142 ? 26.789 18.861 -17.062 1.00 5.74 142 LEU A CA 1
ATOM 842 C C . LEU A 1 142 ? 27.573 20.071 -17.522 1.00 5.95 142 LEU A C 1
ATOM 843 O O . LEU A 1 142 ? 28.040 20.871 -16.714 1.00 6.37 142 LEU A O 1
ATOM 848 N N . ASN A 1 143 ? 27.753 20.155 -18.833 1.00 5.62 143 ASN A N 1
ATOM 849 C CA . ASN A 1 143 ? 28.465 21.252 -19.465 1.00 6.27 143 ASN A CA 1
ATOM 850 C C . ASN A 1 143 ? 27.418 22.054 -20.193 1.00 6.00 143 ASN A C 1
ATOM 851 O O . ASN A 1 143 ? 26.881 21.618 -21.217 1.00 6.82 143 ASN A O 1
ATOM 856 N N . ILE A 1 144 ? 27.132 23.224 -19.645 1.00 5.02 144 ILE A N 1
ATOM 857 C CA . ILE A 1 144 ? 26.119 24.123 -20.174 1.00 5.24 144 ILE A CA 1
ATOM 858 C C . ILE A 1 144 ? 26.787 25.338 -20.788 1.00 4.74 144 ILE A C 1
ATOM 859 O O . ILE A 1 144 ? 27.716 25.899 -20.205 1.00 4.07 144 ILE A O 1
ATOM 864 N N . LYS A 1 145 ? 26.277 25.782 -21.931 1.00 4.15 145 LYS A N 1
ATOM 865 C CA . LYS A 1 145 ? 26.846 26.947 -22.579 1.00 4.25 145 LYS A CA 1
ATOM 866 C C . LYS A 1 145 ? 25.813 27.947 -23.051 1.00 4.18 145 LYS A C 1
ATOM 867 O O . LYS A 1 145 ? 24.809 27.584 -23.669 1.00 3.67 145 LYS A O 1
ATOM 873 N N . ASN A 1 146 ? 26.057 29.204 -22.688 1.00 3.71 146 ASN A N 1
ATOM 874 C CA . ASN A 1 146 ? 25.252 30.338 -23.101 1.00 4.22 146 ASN A CA 1
ATOM 875 C C . ASN A 1 146 ? 23.752 30.269 -22.913 1.00 4.06 146 ASN A C 1
ATOM 876 O O . ASN A 1 146 ? 22.991 30.333 -23.875 1.00 3.40 146 ASN A O 1
ATOM 881 N N . THR A 1 147 ? 23.327 30.165 -21.661 1.00 3.63 147 THR A N 1
ATOM 882 C CA . THR A 1 147 ? 21.904 30.152 -21.370 1.00 4.64 147 THR A CA 1
ATOM 883 C C . THR A 1 147 ? 21.380 31.550 -21.715 1.00 4.89 147 THR A C 1
ATOM 884 O O . THR A 1 147 ? 22.051 32.555 -21.473 1.00 4.83 147 THR A O 1
ATOM 888 N N . PRO A 1 148 ? 20.216 31.624 -22.365 1.00 4.89 148 PRO A N 1
ATOM 889 C CA . PRO A 1 148 ? 19.653 32.931 -22.726 1.00 4.77 148 PRO A CA 1
ATOM 890 C C . PRO A 1 148 ? 19.275 33.785 -21.517 1.00 4.65 148 PRO A C 1
ATOM 891 O O . PRO A 1 148 ? 19.324 35.007 -21.578 1.00 3.92 148 PRO A O 1
ATOM 895 N N . LEU A 1 149 ? 18.941 33.121 -20.413 1.00 4.67 149 LEU A N 1
ATOM 896 C CA . LEU A 1 149 ? 18.559 33.795 -19.176 1.00 4.38 149 LEU A CA 1
ATOM 897 C C . LEU A 1 149 ? 19.103 32.953 -18.016 1.00 3.19 149 LEU A C 1
ATOM 898 O O . LEU A 1 149 ? 20.242 32.487 -18.091 1.00 3.04 149 LEU A O 1
ATOM 903 N N . MET A 1 150 ? 18.322 32.738 -16.958 1.00 3.32 150 MET A N 1
ATOM 904 C CA . MET A 1 150 ? 18.829 31.953 -15.834 1.00 3.49 150 MET A CA 1
ATOM 905 C C . MET A 1 150 ? 19.090 30.524 -16.243 1.00 3.78 150 MET A C 1
ATOM 906 O O . MET A 1 150 ? 18.428 29.981 -17.133 1.00 4.44 150 MET A O 1
ATOM 911 N N . ALA A 1 151 ? 20.042 29.907 -15.557 1.00 3.93 151 ALA A N 1
ATOM 912 C CA . ALA A 1 151 ? 20.400 28.536 -15.839 1.00 3.80 151 ALA A CA 1
ATOM 913 C C . ALA A 1 151 ? 19.499 27.604 -15.054 1.00 4.61 151 ALA A C 1
ATOM 914 O O . ALA A 1 151 ? 18.436 27.212 -15.529 1.00 5.28 151 ALA A O 1
ATOM 916 N N . PHE A 1 152 ? 19.889 27.321 -13.818 1.00 4.52 152 PHE A N 1
ATOM 917 C CA . PHE A 1 152 ? 19.129 26.395 -13.002 1.00 5.10 152 PHE A CA 1
ATOM 918 C C . PHE A 1 152 ? 18.159 27.003 -12.021 1.00 5.96 152 PHE A C 1
ATOM 919 O O . PHE A 1 152 ? 18.534 27.813 -11.176 1.00 6.66 152 PHE A O 1
ATOM 927 N N . SER A 1 153 ? 16.901 26.600 -12.142 1.00 4.63 153 SER A N 1
ATOM 928 C CA . SER A 1 153 ? 15.882 27.037 -11.209 1.00 5.40 153 SER A CA 1
ATOM 929 C C . SER A 1 153 ? 15.698 25.825 -10.316 1.00 5.47 153 SER A C 1
ATOM 930 O O . SER A 1 153 ? 15.251 24.771 -10.763 1.00 6.12 153 SER A O 1
ATOM 933 N N . VAL A 1 154 ? 16.084 25.971 -9.061 1.00 4.99 154 VAL A N 1
ATOM 934 C CA . VAL A 1 154 ? 16.003 24.885 -8.102 1.00 5.58 154 VAL A 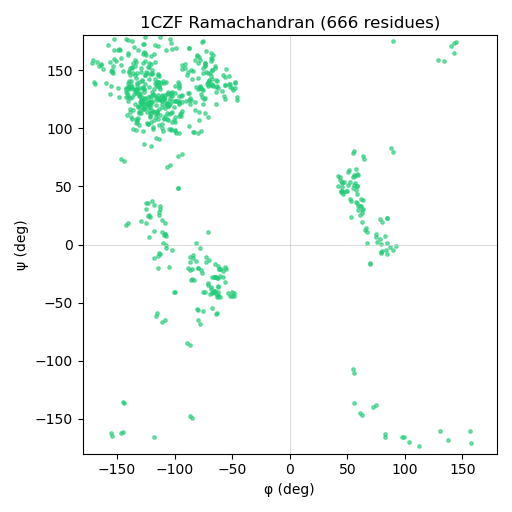CA 1
ATOM 935 C C . VAL A 1 154 ? 14.848 25.054 -7.125 1.00 4.91 154 VAL A C 1
ATOM 936 O O . VAL A 1 154 ? 14.773 26.038 -6.402 1.00 5.42 154 VAL A O 1
ATOM 940 N N . GLN A 1 155 ? 13.944 24.084 -7.132 1.00 6.22 155 GLN A N 1
ATOM 941 C CA . GLN A 1 155 ? 12.800 24.057 -6.221 1.00 7.31 155 GLN A CA 1
ATOM 942 C C . GLN A 1 155 ? 12.638 22.572 -5.997 1.00 6.62 155 GLN A C 1
ATOM 943 O O . GLN A 1 155 ? 11.741 21.927 -6.539 1.00 8.22 155 GLN A O 1
ATOM 949 N N . ALA A 1 156 ? 13.560 22.032 -5.215 1.00 6.36 156 ALA A N 1
ATOM 950 C CA . ALA A 1 156 ? 13.602 20.606 -4.968 1.00 5.93 156 ALA A CA 1
ATOM 951 C C . ALA A 1 156 ? 14.232 20.316 -3.622 1.00 6.07 156 ALA A C 1
ATOM 952 O O . ALA A 1 156 ? 14.837 21.186 -2.995 1.00 6.80 156 ALA A O 1
ATOM 954 N N . ASN A 1 157 ? 14.081 19.076 -3.180 1.00 7.00 157 ASN A N 1
ATOM 955 C CA . ASN A 1 157 ? 14.623 18.648 -1.908 1.00 7.40 157 ASN A CA 1
ATOM 956 C C . ASN A 1 157 ? 15.685 17.599 -2.118 1.00 7.45 157 ASN A C 1
ATOM 957 O O . ASN A 1 157 ? 15.530 16.714 -2.957 1.00 8.08 157 ASN A O 1
ATOM 962 N N . ASP A 1 158 ? 16.752 17.693 -1.331 1.00 7.35 158 ASP A N 1
ATOM 963 C CA . ASP A 1 158 ? 17.848 16.737 -1.388 1.00 7.64 158 ASP A CA 1
ATOM 964 C C . ASP A 1 158 ? 18.400 16.629 -2.810 1.00 7.79 158 ASP A C 1
ATOM 965 O O . ASP A 1 158 ? 18.552 15.537 -3.355 1.00 7.62 158 ASP A O 1
ATOM 970 N N . ILE A 1 159 ? 18.672 17.780 -3.414 1.00 6.12 159 ILE A N 1
ATOM 971 C CA . ILE A 1 159 ? 19.198 17.818 -4.770 1.00 6.28 159 ILE A CA 1
ATOM 972 C C . ILE A 1 159 ? 20.672 18.216 -4.760 1.00 5.49 159 ILE A C 1
ATOM 973 O O . ILE A 1 159 ? 21.090 19.091 -3.997 1.00 5.74 159 ILE A O 1
ATOM 978 N N . THR A 1 160 ? 21.453 17.555 -5.607 1.00 5.39 160 THR A N 1
ATOM 979 C CA . THR A 1 160 ? 22.882 17.807 -5.681 1.00 6.84 160 THR A CA 1
ATOM 980 C C . THR A 1 160 ? 23.321 18.108 -7.101 1.00 6.77 160 THR A C 1
ATOM 981 O O . THR A 1 160 ? 22.884 17.453 -8.037 1.00 7.71 160 THR A O 1
ATOM 985 N N . PHE A 1 161 ? 24.136 19.149 -7.244 1.00 6.23 161 PHE A N 1
ATOM 986 C CA . PHE A 1 161 ? 24.686 19.570 -8.526 1.00 6.39 161 PHE A CA 1
ATOM 987 C C . PHE A 1 161 ? 26.184 19.500 -8.318 1.00 6.32 161 PHE A C 1
ATOM 988 O O . PHE A 1 161 ? 26.740 20.307 -7.580 1.00 7.10 161 PHE A O 1
ATOM 996 N N . THR A 1 162 ? 26.836 18.547 -8.970 1.00 5.81 162 THR A N 1
ATOM 997 C CA . THR A 1 162 ? 28.273 18.386 -8.816 1.00 6.02 162 THR A CA 1
ATOM 998 C C . THR A 1 162 ? 28.999 18.598 -10.129 1.00 6.49 162 THR A C 1
ATOM 999 O O . THR A 1 162 ? 28.582 18.083 -11.156 1.00 7.02 162 THR A O 1
ATOM 1003 N N . AS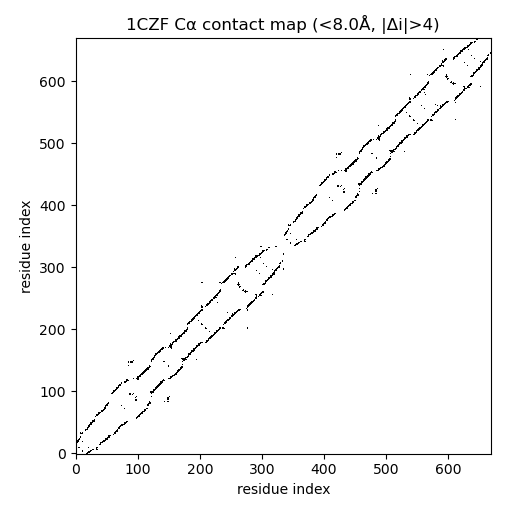P A 1 163 ? 30.077 19.371 -10.086 1.00 6.33 163 ASP A N 1
ATOM 1004 C CA . ASP A 1 163 ? 30.900 19.633 -11.262 1.00 6.54 163 ASP A CA 1
ATOM 1005 C C . ASP A 1 163 ? 30.098 20.131 -12.452 1.00 5.96 163 ASP A C 1
ATOM 1006 O O . ASP A 1 163 ? 30.336 19.714 -13.583 1.00 6.71 163 ASP A O 1
ATOM 1011 N N . VAL A 1 164 ? 29.115 20.978 -12.185 1.00 5.14 164 VAL A N 1
ATOM 1012 C CA . VAL A 1 164 ? 28.302 21.539 -13.251 1.00 5.57 164 VAL A CA 1
ATOM 1013 C C . VAL A 1 164 ? 28.996 22.800 -13.742 1.00 6.06 164 VAL A C 1
ATOM 1014 O O . VAL A 1 164 ? 29.428 23.624 -12.944 1.00 5.12 164 VAL A O 1
ATOM 1018 N N . THR A 1 165 ? 29.161 22.911 -15.054 1.00 5.21 165 THR A N 1
ATOM 1019 C CA . THR A 1 165 ? 29.811 24.076 -15.635 1.00 6.03 165 THR A CA 1
ATOM 1020 C C . THR A 1 165 ? 28.809 24.853 -16.456 1.00 6.00 165 THR A C 1
ATOM 1021 O O . THR A 1 165 ? 28.134 24.289 -17.314 1.00 5.50 165 THR A O 1
ATOM 1025 N N . ILE A 1 166 ? 28.677 26.134 -16.142 1.00 5.15 166 ILE A N 1
ATOM 1026 C CA . ILE A 1 166 ? 27.768 27.011 -16.864 1.00 6.03 166 ILE A CA 1
ATOM 1027 C C . ILE A 1 166 ? 28.635 28.091 -17.485 1.00 5.23 166 ILE A C 1
ATOM 1028 O O . ILE A 1 166 ? 29.071 29.027 -16.812 1.00 5.56 166 ILE A O 1
ATOM 1033 N N . ASN A 1 167 ? 28.933 27.905 -18.762 1.00 4.20 167 ASN A N 1
ATOM 1034 C CA . ASN A 1 167 ? 29.765 28.828 -19.494 1.00 5.21 167 ASN A CA 1
ATOM 1035 C C . ASN A 1 167 ? 28.947 29.832 -20.286 1.00 5.35 167 ASN A C 1
ATOM 1036 O O . ASN A 1 167 ? 28.492 29.549 -21.395 1.00 3.97 167 ASN A O 1
ATOM 1041 N N . ASN A 1 168 ? 28.750 31.001 -19.689 1.00 4.78 168 ASN A N 1
ATOM 1042 C CA . ASN A 1 168 ? 28.032 32.087 -20.331 1.00 5.22 168 ASN A CA 1
ATOM 1043 C C . ASN A 1 168 ? 28.999 33.227 -20.583 1.00 5.87 168 ASN A C 1
ATOM 1044 O O . ASN A 1 168 ? 28.587 34.378 -20.686 1.00 6.29 168 ASN A O 1
ATOM 1049 N N . ALA A 1 169 ? 30.283 32.906 -20.696 1.00 5.35 169 ALA A N 1
ATOM 1050 C CA . ALA A 1 169 ? 31.301 33.923 -20.938 1.00 5.50 169 ALA A CA 1
ATOM 1051 C C . ALA A 1 169 ? 30.952 34.876 -22.081 1.00 5.38 169 ALA A C 1
ATOM 1052 O O . ALA A 1 169 ? 31.145 36.085 -21.964 1.00 5.26 169 ALA A O 1
ATOM 1054 N N . ASP A 1 170 ? 30.408 34.334 -23.169 1.00 5.48 170 ASP A N 1
ATOM 1055 C CA . ASP A 1 170 ? 30.045 35.144 -24.328 1.00 5.84 170 ASP A CA 1
ATOM 1056 C C . ASP A 1 170 ? 29.050 36.239 -23.966 1.00 5.69 170 ASP A C 1
ATOM 1057 O O . ASP A 1 170 ? 28.999 37.278 -24.622 1.00 6.21 170 ASP A O 1
ATOM 1062 N N . GLY A 1 171 ? 28.245 35.987 -22.938 1.00 5.83 171 GLY A N 1
ATOM 1063 C CA . GLY A 1 171 ? 27.259 36.957 -22.505 1.00 5.18 171 GLY A CA 1
ATOM 1064 C C . GLY A 1 171 ? 27.851 38.270 -22.035 1.00 4.94 171 GLY A C 1
ATOM 1065 O O . GLY A 1 171 ? 27.155 39.276 -21.969 1.00 5.83 171 GLY A O 1
ATOM 1066 N N . ASP A 1 172 ? 29.126 38.262 -21.665 1.00 6.00 172 ASP A N 1
ATOM 1067 C CA . ASP A 1 172 ? 29.772 39.490 -21.211 1.00 7.03 172 ASP A CA 1
ATOM 1068 C C . ASP A 1 172 ? 29.804 40.549 -22.287 1.00 8.26 172 ASP A C 1
ATOM 1069 O O . ASP A 1 172 ? 29.638 41.731 -21.999 1.00 10.25 172 ASP A O 1
ATOM 1074 N N . THR A 1 173 ? 29.995 40.117 -23.529 1.00 8.37 173 THR A N 1
ATOM 1075 C CA . THR A 1 173 ? 30.097 41.050 -24.639 1.00 8.82 173 THR A CA 1
ATOM 1076 C C . THR A 1 173 ? 28.945 40.984 -25.619 1.00 8.28 173 THR A C 1
ATOM 1077 O O . THR A 1 173 ? 28.846 41.820 -26.517 1.00 9.13 173 THR A O 1
ATOM 1081 N N . GLN A 1 174 ? 28.078 39.994 -25.451 1.00 7.34 174 GLN A N 1
ATOM 1082 C CA . GLN A 1 174 ? 26.941 39.847 -26.343 1.00 6.92 174 GLN A CA 1
ATOM 1083 C C . GLN A 1 174 ? 25.611 40.202 -25.702 1.00 6.65 174 GLN A C 1
ATOM 1084 O O . GLN A 1 174 ? 24.561 39.802 -26.191 1.00 7.59 174 GLN A O 1
ATOM 1090 N N . GLY A 1 175 ? 25.668 40.936 -24.592 1.00 6.55 175 GLY A N 1
ATOM 1091 C CA . GLY A 1 175 ? 24.454 41.403 -23.941 1.00 6.27 175 GLY A CA 1
ATOM 1092 C C . GLY A 1 175 ? 23.718 40.505 -22.969 1.00 6.06 175 GLY A C 1
ATOM 1093 O O . GLY A 1 175 ? 22.517 40.677 -22.767 1.00 4.93 175 GLY A O 1
ATOM 1094 N N . GLY A 1 176 ? 24.414 39.530 -22.395 1.00 5.83 176 GLY A N 1
ATOM 1095 C CA . GLY A 1 176 ? 23.784 38.652 -21.426 1.00 4.98 176 GLY A CA 1
ATOM 1096 C C . GLY A 1 176 ? 23.508 39.388 -20.126 1.00 5.61 176 GLY A C 1
ATOM 1097 O O . GLY A 1 176 ? 24.298 40.227 -19.699 1.00 5.98 176 GLY A O 1
ATOM 1098 N N . HIS A 1 177 ? 22.338 39.136 -19.546 1.00 6.36 177 HIS A N 1
ATOM 1099 C CA . HIS A 1 177 ? 21.934 39.747 -18.281 1.00 6.72 177 HIS A CA 1
ATOM 1100 C C . HIS A 1 177 ? 20.924 38.828 -17.614 1.00 6.17 177 HIS A C 1
ATOM 1101 O O . HIS A 1 177 ? 20.233 38.066 -18.288 1.00 5.15 177 HIS A O 1
ATOM 1108 N N . ASN A 1 178 ? 20.892 38.849 -16.285 1.00 5.15 178 ASN A N 1
ATOM 1109 C CA . ASN A 1 178 ? 19.969 38.002 -15.531 1.00 5.45 178 ASN A CA 1
ATOM 1110 C C . ASN A 1 178 ? 20.183 36.535 -15.871 1.00 4.67 178 ASN A C 1
ATOM 1111 O O . ASN A 1 178 ? 19.242 35.754 -15.967 1.00 4.82 178 ASN A O 1
ATOM 1116 N N . THR A 1 179 ? 21.443 36.180 -16.079 1.00 4.18 179 THR A N 1
ATOM 1117 C CA . THR A 1 179 ? 21.813 34.821 -16.410 1.00 3.95 179 THR A CA 1
ATOM 1118 C C . THR A 1 179 ? 22.264 34.082 -15.146 1.00 4.19 179 THR A C 1
ATOM 1119 O O . THR A 1 179 ? 23.295 33.407 -15.139 1.00 4.30 179 THR A O 1
ATOM 1123 N N . ASP A 1 180 ? 21.450 34.188 -14.093 1.00 3.79 180 ASP A N 1
ATOM 1124 C CA . ASP A 1 180 ? 21.730 33.543 -12.802 1.00 4.20 180 ASP A CA 1
ATOM 1125 C C . ASP A 1 180 ? 22.124 32.094 -13.028 1.00 4.15 180 ASP A C 1
ATOM 1126 O O . ASP A 1 180 ? 21.502 31.407 -13.830 1.00 5.16 180 ASP A O 1
ATOM 1131 N N . ALA A 1 181 ? 23.122 31.618 -12.291 1.00 3.69 181 ALA A N 1
ATOM 1132 C CA . ALA A 1 181 ? 23.567 30.239 -12.433 1.00 3.45 181 ALA A CA 1
ATOM 1133 C C . ALA A 1 181 ? 22.632 29.312 -11.669 1.00 3.79 181 ALA A C 1
ATOM 1134 O O . ALA A 1 181 ? 22.067 28.380 -12.236 1.00 4.13 181 ALA A O 1
ATOM 1136 N N . PHE A 1 182 ? 22.466 29.577 -10.377 1.00 3.01 182 PHE A N 1
ATOM 1137 C CA . PHE A 1 182 ? 21.596 28.758 -9.544 1.00 4.06 182 PHE A CA 1
ATOM 1138 C C . PHE A 1 182 ? 20.653 29.6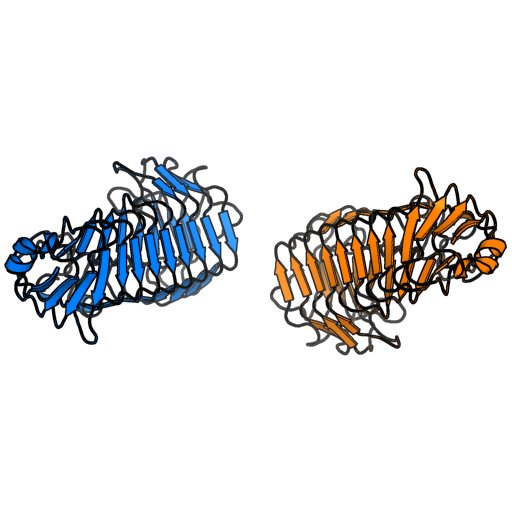13 -8.729 1.00 4.87 182 PHE A C 1
ATOM 1139 O O . PHE A 1 182 ? 21.096 30.380 -7.885 1.00 5.68 182 PHE A O 1
ATOM 1147 N N . ASP A 1 183 ? 19.361 29.515 -9.032 1.00 4.87 183 ASP A N 1
ATOM 1148 C CA . ASP A 1 183 ? 18.336 30.239 -8.294 1.00 4.55 183 ASP A CA 1
ATOM 1149 C C . ASP A 1 183 ? 17.669 29.203 -7.434 1.00 5.07 183 ASP A C 1
ATOM 1150 O O . ASP A 1 183 ? 17.146 28.218 -7.949 1.00 5.91 183 ASP A O 1
ATOM 1155 N N . VAL A 1 184 ? 17.666 29.434 -6.130 1.00 3.90 184 VAL A N 1
ATOM 1156 C CA . VAL A 1 184 ? 17.088 28.483 -5.203 1.00 3.56 184 VAL A CA 1
ATOM 1157 C C . VAL A 1 184 ? 15.928 29.059 -4.420 1.00 4.59 184 VAL A C 1
ATOM 1158 O O . VAL A 1 184 ? 16.010 30.148 -3.856 1.00 6.94 184 VAL A O 1
ATOM 1162 N N . GLY A 1 185 ? 14.832 28.316 -4.419 1.00 4.78 185 GLY A N 1
ATOM 1163 C CA . GLY A 1 185 ? 13.663 28.720 -3.672 1.00 3.65 185 GLY A CA 1
ATOM 1164 C C . GLY A 1 185 ? 12.898 27.459 -3.336 1.00 5.34 185 GLY A C 1
ATOM 1165 O O . GLY A 1 185 ? 12.998 26.473 -4.061 1.00 5.69 185 GLY A O 1
ATOM 1166 N N . ASN A 1 186 ? 12.231 27.457 -2.188 1.00 5.89 186 ASN A N 1
ATOM 1167 C CA . ASN A 1 186 ? 11.408 26.329 -1.770 1.00 6.49 186 ASN A CA 1
ATOM 1168 C C . ASN A 1 186 ? 12.122 25.012 -1.946 1.00 6.08 186 ASN A C 1
ATOM 1169 O O . ASN A 1 186 ? 11.609 24.079 -2.572 1.00 6.85 186 ASN A O 1
ATOM 1174 N N . SER A 1 187 ? 13.313 24.948 -1.366 1.00 6.32 187 SER A N 1
ATOM 1175 C CA . SER A 1 187 ? 14.158 23.776 -1.468 1.00 6.37 187 SER A CA 1
ATOM 1176 C C . SER A 1 187 ? 14.783 23.474 -0.127 1.00 6.75 187 SER A C 1
ATOM 1177 O O . SER A 1 187 ? 15.259 24.378 0.554 1.00 6.71 187 SER A O 1
ATOM 1180 N N . VAL A 1 188 ? 14.804 22.201 0.241 1.00 5.90 188 VAL A N 1
ATOM 1181 C CA . VAL A 1 188 ? 15.420 21.798 1.496 1.00 6.24 188 VAL A CA 1
ATOM 1182 C C . VAL A 1 188 ? 16.464 20.754 1.153 1.00 6.38 188 VAL A C 1
ATOM 1183 O O . VAL A 1 188 ? 16.137 19.670 0.664 1.00 7.17 188 VAL A O 1
ATOM 1187 N N . GLY A 1 189 ? 17.726 21.098 1.375 1.00 5.83 189 GLY A N 1
ATOM 1188 C CA . GLY A 1 189 ? 18.796 20.174 1.072 1.00 6.58 189 GLY A CA 1
ATOM 1189 C C . GLY A 1 189 ? 19.214 20.352 -0.368 1.00 7.52 189 GLY A C 1
ATOM 1190 O O . GLY A 1 189 ? 18.729 19.662 -1.262 1.00 9.01 189 GLY A O 1
ATOM 1191 N N . VAL A 1 190 ? 20.078 21.335 -0.592 1.00 6.55 190 VAL A N 1
ATOM 1192 C CA . VAL A 1 190 ? 20.598 21.623 -1.923 1.00 6.06 190 VAL A CA 1
ATOM 1193 C C . VAL A 1 190 ? 22.104 21.660 -1.786 1.00 5.68 190 VAL A C 1
ATOM 1194 O O . VAL A 1 190 ? 22.634 22.367 -0.928 1.00 6.27 190 VAL A O 1
ATOM 1198 N N . ASN A 1 191 ? 22.783 20.880 -2.617 1.00 6.13 191 ASN A N 1
ATOM 1199 C CA . ASN A 1 191 ? 24.232 20.802 -2.606 1.00 6.11 191 ASN A CA 1
ATOM 1200 C C . ASN A 1 191 ? 24.744 21.194 -3.977 1.00 5.15 191 ASN A C 1
ATOM 1201 O O . ASN A 1 191 ? 24.372 20.601 -4.975 1.00 6.27 191 ASN A O 1
ATOM 1206 N N . ILE A 1 192 ? 25.592 22.206 -4.011 1.00 5.07 192 ILE A N 1
ATOM 1207 C CA . ILE A 1 192 ? 26.168 22.677 -5.258 1.00 5.13 192 ILE A CA 1
ATOM 1208 C C . ILE A 1 192 ? 27.658 22.572 -5.005 1.00 5.71 192 ILE A C 1
ATOM 1209 O O . ILE A 1 192 ? 28.244 23.352 -4.258 1.00 5.88 192 ILE A O 1
ATOM 1214 N N . ILE A 1 193 ? 28.235 21.534 -5.588 1.00 5.97 193 ILE A N 1
ATOM 1215 C CA . ILE A 1 193 ? 29.629 21.204 -5.395 1.00 6.31 193 ILE A CA 1
ATOM 1216 C C . ILE A 1 193 ? 30.461 21.467 -6.628 1.00 5.83 193 ILE A C 1
ATOM 1217 O O . ILE A 1 193 ? 30.185 20.951 -7.710 1.00 5.74 193 ILE A O 1
ATOM 1222 N N . LYS A 1 194 ? 31.495 22.273 -6.437 1.00 4.64 194 LYS A N 1
ATOM 1223 C CA . LYS A 1 194 ? 32.411 22.646 -7.494 1.00 6.67 194 LYS A CA 1
ATOM 1224 C C . LYS A 1 194 ? 31.770 23.140 -8.783 1.00 5.53 194 LYS A C 1
ATOM 1225 O O . LYS A 1 194 ? 32.105 22.670 -9.870 1.00 5.78 194 LYS A O 1
ATOM 1231 N N . PRO A 1 195 ? 30.778 24.039 -8.674 1.00 5.22 195 PRO A N 1
ATOM 1232 C CA . PRO A 1 195 ? 30.185 24.523 -9.919 1.00 4.66 195 PRO A CA 1
ATOM 1233 C C . PRO A 1 195 ? 31.218 25.471 -10.529 1.00 4.31 195 PRO A C 1
ATOM 1234 O O . PRO A 1 195 ? 32.093 25.985 -9.825 1.00 4.29 195 PRO A O 1
ATOM 1238 N N . TRP A 1 196 ? 31.160 25.654 -11.838 1.00 4.25 196 TRP A N 1
ATOM 1239 C CA . TRP A 1 196 ? 32.063 26.577 -12.505 1.00 4.31 196 TRP A CA 1
ATOM 1240 C C . TRP A 1 196 ? 31.104 27.449 -13.275 1.00 3.99 196 TRP A C 1
ATOM 1241 O O . TRP A 1 196 ? 30.333 26.960 -14.101 1.00 4.71 196 TRP A O 1
ATOM 1252 N N . VAL A 1 197 ? 31.143 28.741 -12.990 1.00 4.17 197 VAL A N 1
ATOM 1253 C CA . VAL A 1 197 ? 30.210 29.659 -13.596 1.00 3.71 197 VAL A CA 1
ATOM 1254 C C . VAL A 1 197 ? 30.838 30.920 -14.132 1.00 3.85 197 VAL A C 1
ATOM 1255 O O . VAL A 1 197 ? 31.659 31.548 -13.475 1.00 4.11 197 VAL A O 1
ATOM 1259 N N . HIS A 1 198 ? 30.472 31.260 -15.354 1.00 3.96 198 HIS A N 1
ATOM 1260 C CA . HIS A 1 198 ? 30.898 32.519 -15.925 1.00 4.51 198 HIS A CA 1
ATOM 1261 C C . HIS A 1 198 ? 29.578 33.034 -16.477 1.00 4.73 198 HIS A C 1
ATOM 1262 O O . HIS A 1 198 ? 29.063 32.496 -17.447 1.00 4.86 198 HIS A O 1
ATOM 1269 N N . ASN A 1 199 ? 28.996 34.023 -15.808 1.00 5.20 199 ASN A N 1
ATOM 1270 C CA . ASN A 1 199 ? 27.705 34.549 -16.230 1.00 4.65 199 ASN A CA 1
ATOM 1271 C C . ASN A 1 199 ? 27.587 36.046 -16.009 1.00 4.54 199 ASN A C 1
ATOM 1272 O O . ASN A 1 199 ? 28.590 36.734 -15.848 1.00 3.95 199 ASN A O 1
ATOM 1277 N N . GLN A 1 200 ? 26.352 36.538 -15.993 1.00 3.92 200 GLN A N 1
ATOM 1278 C CA . GLN A 1 200 ? 26.105 37.964 -15.850 1.00 4.13 200 GLN A CA 1
ATOM 1279 C C . GLN A 1 200 ? 25.113 38.318 -14.756 1.00 4.49 200 GLN A C 1
ATOM 1280 O O . GLN A 1 200 ? 24.496 39.375 -14.793 1.00 5.63 200 GLN A O 1
ATOM 1286 N N . ASP A 1 201 ? 24.905 37.406 -13.817 1.00 3.98 201 ASP A N 1
ATOM 1287 C CA . ASP A 1 201 ? 24.037 37.707 -12.687 1.00 3.77 201 ASP A CA 1
ATOM 1288 C C . ASP A 1 201 ? 24.490 36.795 -1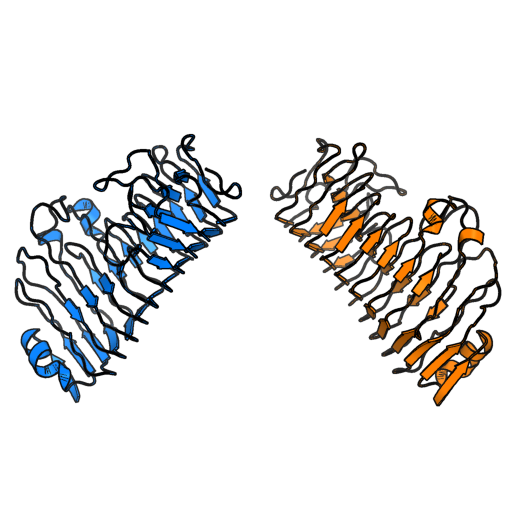1.560 1.00 3.30 201 ASP A C 1
ATOM 1289 O O . ASP A 1 201 ? 25.590 36.250 -11.625 1.00 2.93 201 ASP A O 1
ATOM 1294 N N . ASP A 1 202 ? 23.662 36.603 -10.543 1.00 2.97 202 ASP A N 1
ATOM 1295 C CA . ASP A 1 202 ? 24.052 35.778 -9.417 1.00 3.79 202 ASP A CA 1
ATOM 1296 C C . ASP A 1 202 ? 24.599 34.419 -9.759 1.00 3.05 202 ASP A C 1
ATOM 1297 O O . ASP A 1 202 ? 24.098 33.724 -10.636 1.00 3.62 202 ASP A O 1
ATOM 1302 N N . CYS A 1 203 ? 25.692 34.088 -9.092 1.00 3.69 203 CYS A N 1
ATOM 1303 C CA . CYS A 1 203 ? 26.305 32.785 -9.230 1.00 4.10 203 CYS A CA 1
ATOM 1304 C C . CYS A 1 203 ? 25.345 31.878 -8.457 1.00 4.38 203 CYS A C 1
ATOM 1305 O O . CYS A 1 203 ? 25.061 30.758 -8.864 1.00 5.26 203 CYS A O 1
ATOM 1308 N N . LEU A 1 204 ? 24.879 32.389 -7.317 1.00 3.63 204 LEU A N 1
ATOM 1309 C CA . LEU A 1 204 ? 23.910 31.714 -6.470 1.00 4.73 204 LEU A CA 1
ATOM 1310 C C . LEU A 1 204 ? 22.944 32.786 -5.969 1.00 4.57 204 LEU A C 1
ATOM 1311 O O . LEU A 1 204 ? 23.368 33.875 -5.571 1.00 5.30 204 LEU A O 1
ATOM 1316 N N . ALA A 1 205 ? 21.650 32.498 -6.038 1.00 5.04 205 ALA A N 1
ATOM 1317 C CA . ALA A 1 205 ? 20.634 33.422 -5.551 1.00 4.45 205 ALA A CA 1
ATOM 1318 C C . ALA A 1 205 ? 19.598 32.585 -4.811 1.00 5.27 205 ALA A C 1
ATOM 1319 O O . ALA A 1 205 ? 18.873 31.806 -5.419 1.00 5.50 205 ALA A O 1
ATOM 1321 N N . VAL A 1 206 ? 19.557 32.731 -3.491 1.00 5.74 206 VAL A N 1
ATOM 1322 C CA . VAL A 1 206 ? 18.619 31.976 -2.672 1.00 5.57 206 VAL A CA 1
ATOM 1323 C C . VAL A 1 206 ? 17.501 32.875 -2.172 1.00 6.50 206 VAL A C 1
ATOM 1324 O O . VAL A 1 206 ? 17.738 33.730 -1.323 1.00 7.96 206 VAL A O 1
ATOM 1328 N N . ASN A 1 207 ? 16.292 32.721 -2.706 1.00 6.34 207 ASN A N 1
ATOM 1329 C CA . ASN A 1 207 ? 15.191 33.554 -2.223 1.00 7.35 207 ASN A CA 1
ATOM 1330 C C . ASN A 1 207 ? 14.514 32.871 -1.045 1.00 7.31 207 ASN A C 1
ATOM 1331 O O . ASN A 1 207 ? 13.818 33.503 -0.257 1.00 7.49 207 ASN A O 1
ATOM 1336 N N . SER A 1 208 ? 14.725 31.564 -0.938 1.00 6.31 208 SER A N 1
ATOM 1337 C CA . SER A 1 208 ? 14.204 30.776 0.174 1.00 6.41 208 SER A CA 1
ATOM 1338 C C . SER A 1 208 ? 14.801 29.388 0.104 1.00 6.32 208 SER A C 1
ATOM 1339 O O . SER A 1 208 ? 15.266 28.946 -0.945 1.00 5.64 208 SER A O 1
ATOM 1342 N N . GLY A 1 209 ? 14.799 28.699 1.232 1.00 6.34 209 GLY A N 1
ATOM 1343 C CA . GLY A 1 209 ? 15.350 27.369 1.253 1.00 6.68 209 GLY A CA 1
ATOM 1344 C C . GLY A 1 209 ? 16.076 27.095 2.537 1.00 7.19 209 GLY A C 1
ATOM 1345 O O . GLY A 1 209 ? 16.373 27.999 3.316 1.00 7.22 209 GLY A O 1
ATOM 1346 N N . GLU A 1 210 ? 16.328 25.820 2.773 1.00 6.78 210 GLU A N 1
ATOM 1347 C CA . GLU A 1 210 ? 17.030 25.396 3.962 1.00 6.94 210 GLU A CA 1
ATOM 1348 C C . GLU A 1 210 ? 18.054 24.345 3.604 1.00 6.92 210 GLU A C 1
ATOM 1349 O O . GLU A 1 210 ? 17.863 23.594 2.651 1.00 6.44 210 GLU A O 1
ATOM 1355 N N . ASN A 1 211 ? 19.157 24.335 4.349 1.00 6.32 211 ASN A N 1
ATOM 1356 C CA . ASN A 1 211 ? 20.229 23.360 4.183 1.00 7.02 211 ASN A CA 1
ATOM 1357 C C . ASN A 1 211 ? 20.819 23.394 2.799 1.00 6.30 211 ASN A C 1
ATOM 1358 O O . ASN A 1 211 ? 20.786 22.411 2.064 1.00 5.99 211 ASN A O 1
ATOM 1363 N N . ILE A 1 212 ? 21.339 24.558 2.450 1.00 6.13 212 ILE A N 1
ATOM 1364 C CA . ILE A 1 212 ? 21.943 24.772 1.150 1.00 6.78 212 ILE A CA 1
ATOM 1365 C C . ILE A 1 212 ? 23.447 24.820 1.349 1.00 7.22 212 ILE A C 1
ATOM 1366 O O . ILE A 1 212 ? 23.953 25.521 2.217 1.00 6.83 212 ILE A O 1
ATOM 1371 N N . TRP A 1 213 ? 24.158 24.065 0.529 1.00 6.34 213 TRP A N 1
ATOM 1372 C CA . TRP A 1 213 ? 25.601 23.979 0.620 1.00 7.21 213 TRP A CA 1
ATOM 1373 C C . TRP A 1 213 ? 26.162 24.259 -0.757 1.00 6.70 213 TRP A C 1
ATOM 1374 O O . TRP A 1 213 ? 25.807 23.600 -1.725 1.00 7.66 213 TRP A O 1
ATOM 1385 N N . PHE A 1 214 ? 27.005 25.274 -0.838 1.00 5.72 214 PHE A N 1
ATOM 1386 C CA . PHE A 1 214 ? 27.627 25.678 -2.089 1.00 5.60 214 PHE A CA 1
ATOM 1387 C C . PHE A 1 214 ? 29.108 25.682 -1.762 1.00 5.71 214 PHE A C 1
ATOM 1388 O O . PHE A 1 214 ? 29.557 26.455 -0.925 1.00 5.66 214 PHE A O 1
ATOM 1396 N N . THR A 1 215 ? 29.870 24.819 -2.414 1.00 6.20 215 THR A N 1
ATOM 1397 C CA . THR A 1 215 ? 31.283 24.734 -2.105 1.00 6.21 215 THR A CA 1
ATOM 1398 C C . THR A 1 215 ? 32.152 24.566 -3.341 1.00 6.41 215 THR A C 1
ATOM 1399 O O . THR A 1 215 ? 31.722 23.976 -4.328 1.00 6.15 215 THR A O 1
ATOM 1403 N N . GLY A 1 216 ? 33.368 25.104 -3.268 1.00 5.73 216 GLY A N 1
ATOM 1404 C CA . GLY A 1 216 ? 34.331 24.971 -4.351 1.00 5.87 216 GLY A CA 1
ATOM 1405 C C . GLY A 1 216 ? 33.928 25.602 -5.661 1.00 5.63 216 GLY A C 1
ATOM 1406 O O . GLY A 1 216 ? 34.381 25.182 -6.721 1.00 5.47 216 GLY A O 1
ATOM 1407 N N . GLY A 1 217 ? 33.098 26.635 -5.589 1.00 4.93 217 GLY A N 1
ATOM 1408 C CA . GLY A 1 217 ? 32.643 27.270 -6.805 1.00 3.72 217 GLY A CA 1
ATOM 1409 C C . GLY A 1 217 ? 33.554 28.318 -7.392 1.00 4.75 217 GLY A C 1
ATOM 1410 O O . GLY A 1 217 ? 34.335 28.964 -6.695 1.00 5.58 217 GLY A O 1
ATOM 1411 N N . THR A 1 218 ? 33.501 28.418 -8.711 1.00 4.10 218 THR A N 1
ATOM 1412 C CA . THR A 1 218 ? 34.245 29.422 -9.453 1.00 4.42 218 THR A CA 1
ATOM 1413 C C . THR A 1 218 ? 33.141 30.305 -9.994 1.00 4.84 218 THR A C 1
ATOM 1414 O O . THR A 1 218 ? 32.330 29.858 -10.801 1.00 6.22 218 THR A O 1
ATOM 1418 N N . CYS A 1 219 ? 33.062 31.530 -9.492 1.00 4.92 219 CYS A N 1
ATOM 1419 C CA . CYS A 1 219 ? 32.033 32.466 -9.931 1.00 4.59 219 CYS A CA 1
ATOM 1420 C C . CYS A 1 219 ? 32.687 33.623 -10.644 1.00 5.90 219 CYS A C 1
ATOM 1421 O O . CYS A 1 219 ? 33.303 34.482 -10.020 1.00 7.13 219 CYS A O 1
ATOM 1424 N N . ILE A 1 220 ? 32.511 33.654 -11.956 1.00 4.57 220 ILE A N 1
ATOM 1425 C CA . ILE A 1 220 ? 33.103 34.684 -12.792 1.00 4.55 220 ILE A CA 1
ATOM 1426 C C . ILE A 1 220 ? 32.034 35.511 -13.479 1.00 3.90 220 ILE A C 1
ATOM 1427 O O . ILE A 1 220 ? 30.985 34.989 -13.854 1.00 4.68 220 ILE A O 1
ATOM 1432 N N . GLY A 1 221 ? 32.307 36.807 -13.592 1.00 4.11 221 GLY A N 1
ATOM 1433 C CA . GLY A 1 221 ? 31.443 37.732 -14.301 1.00 4.37 221 GLY A CA 1
ATOM 1434 C C . GLY A 1 221 ? 30.088 38.124 -13.772 1.00 3.63 221 GLY A C 1
ATOM 1435 O O . GLY A 1 221 ? 29.560 39.154 -14.185 1.00 4.28 221 GLY A O 1
ATOM 1436 N N . GLY A 1 222 ? 29.558 37.354 -12.829 1.00 4.74 222 GLY A N 1
ATOM 1437 C CA . GLY A 1 222 ? 28.228 37.614 -12.317 1.00 4.49 222 GLY A CA 1
ATOM 1438 C C . GLY A 1 222 ? 28.052 38.621 -11.206 1.00 5.26 222 GLY A C 1
ATOM 1439 O O . GLY A 1 222 ? 28.800 39.596 -11.097 1.00 5.52 222 GLY A O 1
ATOM 1440 N N . HIS A 1 223 ? 27.035 38.376 -10.384 1.00 4.04 223 HIS A N 1
ATOM 1441 C CA . HIS A 1 223 ? 26.696 39.262 -9.282 1.00 4.84 223 HIS A CA 1
ATOM 1442 C C . HIS A 1 223 ? 27.041 38.701 -7.917 1.00 4.48 223 HIS A C 1
ATOM 1443 O O . HIS A 1 223 ? 26.675 39.274 -6.898 1.00 4.87 223 HIS A O 1
ATOM 1450 N N . GLY A 1 224 ? 27.728 37.568 -7.899 1.00 4.65 224 GLY A N 1
ATOM 1451 C CA . GLY A 1 224 ? 28.145 37.004 -6.634 1.00 4.24 224 GLY A CA 1
ATOM 1452 C C . GLY A 1 224 ? 27.329 35.881 -6.038 1.00 4.50 224 GLY A C 1
ATOM 1453 O O . GLY A 1 224 ? 26.493 35.259 -6.694 1.00 5.32 224 GLY A O 1
ATOM 1454 N N . LEU A 1 225 ? 27.600 35.633 -4.763 1.00 4.07 225 LEU A N 1
ATOM 1455 C CA . LEU A 1 225 ? 26.957 34.572 -3.997 1.00 2.58 225 LEU A CA 1
ATOM 1456 C C . LEU A 1 225 ? 25.968 35.271 -3.090 1.00 4.25 225 LEU A C 1
ATOM 1457 O O . LEU A 1 225 ? 26.318 35.768 -2.018 1.00 4.87 225 LEU A O 1
ATOM 1462 N N . SER A 1 226 ? 24.717 35.257 -3.529 1.00 3.93 226 SER A N 1
ATOM 1463 C CA . SER A 1 226 ? 23.662 35.990 -2.865 1.00 3.86 226 SER A CA 1
ATOM 1464 C C . SER A 1 226 ? 22.533 35.264 -2.175 1.00 5.06 226 SER A C 1
ATOM 1465 O O . SER A 1 226 ? 21.980 34.287 -2.684 1.00 3.97 226 SER A O 1
ATOM 1468 N N . ILE A 1 227 ? 22.176 35.809 -1.020 1.00 4.67 227 ILE A N 1
ATOM 1469 C CA . ILE A 1 227 ? 21.038 35.340 -0.266 1.00 5.43 227 ILE A CA 1
ATOM 1470 C C . ILE A 1 227 ? 20.058 36.478 -0.521 1.00 5.16 227 ILE A C 1
ATOM 1471 O O . ILE A 1 227 ? 20.370 37.646 -0.279 1.00 4.38 227 ILE A O 1
ATOM 1476 N N . GLY A 1 228 ? 18.915 36.149 -1.099 1.00 5.76 228 GLY A N 1
ATOM 1477 C CA . GLY A 1 228 ? 17.923 37.163 -1.370 1.00 6.36 228 GLY A CA 1
ATOM 1478 C C . GLY A 1 228 ? 17.847 37.583 -2.823 1.00 7.44 228 GLY A C 1
ATOM 1479 O O . GLY A 1 228 ? 18.461 36.947 -3.685 1.00 6.95 228 GLY A O 1
ATOM 1480 N N . SER A 1 229 ? 17.101 38.654 -3.107 1.00 6.72 229 SER A N 1
ATOM 1481 C CA . SER A 1 229 ? 16.373 39.420 -2.092 1.00 6.80 229 SER A CA 1
ATOM 1482 C C . SER A 1 229 ? 15.293 38.593 -1.411 1.00 7.55 229 SER A C 1
ATOM 1483 O O . SER A 1 229 ? 14.509 37.906 -2.065 1.00 8.20 229 SER A O 1
ATOM 1486 N N . VAL A 1 230 ? 15.290 38.645 -0.084 1.00 7.00 230 VAL A N 1
ATOM 1487 C CA . VAL A 1 230 ? 14.336 37.889 0.713 1.00 7.43 230 VAL A CA 1
ATOM 1488 C C . VAL A 1 230 ? 13.152 38.754 1.101 1.00 8.13 230 VAL A C 1
ATOM 1489 O O . VAL A 1 230 ? 13.323 39.897 1.525 1.00 6.93 230 VAL A O 1
ATOM 1493 N N . GLY A 1 231 ? 11.955 38.194 0.947 1.00 7.65 231 GLY A N 1
ATOM 1494 C CA . GLY A 1 231 ? 10.750 38.916 1.299 1.00 9.29 231 GLY A CA 1
ATOM 1495 C C . GLY A 1 231 ? 9.695 38.940 0.214 1.00 10.61 231 GLY A C 1
ATOM 1496 O O . GLY A 1 231 ? 9.981 38.702 -0.955 1.00 10.63 231 GLY A O 1
ATOM 1497 N N . ASP A 1 232 ? 8.456 39.181 0.630 1.00 10.82 232 ASP A N 1
ATOM 1498 C CA . ASP A 1 232 ? 7.317 39.288 -0.278 1.00 12.55 232 ASP A CA 1
ATOM 1499 C C . ASP A 1 232 ? 6.987 38.083 -1.149 1.00 12.10 232 ASP A C 1
ATOM 1500 O O . ASP A 1 232 ? 6.467 38.234 -2.251 1.00 12.32 232 ASP A O 1
ATOM 1505 N N . ARG A 1 233 ? 7.294 36.894 -0.654 1.00 11.49 233 ARG A N 1
ATOM 1506 C CA . ARG A 1 233 ? 6.995 35.668 -1.379 1.00 11.36 233 ARG A CA 1
ATOM 1507 C C . ARG A 1 233 ? 6.187 34.782 -0.454 1.00 11.41 233 ARG A C 1
ATOM 1508 O O . ARG A 1 233 ? 5.911 35.155 0.687 1.00 12.31 233 ARG A O 1
ATOM 1516 N N . SER A 1 234 ? 5.782 33.619 -0.952 1.00 12.06 234 SER A N 1
ATOM 1517 C CA . SER A 1 234 ? 5.030 32.671 -0.139 1.00 12.35 234 SER A CA 1
ATOM 1518 C C . SER A 1 234 ? 5.980 32.033 0.870 1.00 11.72 234 SER A C 1
ATOM 1519 O O . SER A 1 234 ? 5.546 31.399 1.834 1.00 13.32 234 SER A O 1
ATOM 1522 N N . ASN A 1 235 ? 7.277 32.196 0.636 1.00 10.65 235 ASN A N 1
ATOM 1523 C CA . ASN A 1 235 ? 8.289 31.633 1.516 1.00 9.03 235 ASN A CA 1
ATOM 1524 C C . ASN A 1 235 ? 9.414 32.649 1.632 1.00 9.24 235 ASN A C 1
ATOM 1525 O O . ASN A 1 235 ? 10.106 32.932 0.654 1.00 8.49 235 ASN A O 1
ATOM 1530 N N . ASN A 1 236 ? 9.560 33.222 2.822 1.00 8.12 236 ASN A N 1
ATOM 1531 C CA . ASN A 1 236 ? 10.595 34.219 3.065 1.00 7.25 236 ASN A CA 1
ATOM 1532 C C . ASN A 1 236 ? 11.558 33.743 4.119 1.00 7.23 236 ASN A C 1
ATOM 1533 O O . ASN A 1 236 ? 12.093 34.529 4.890 1.00 7.98 236 ASN A O 1
ATOM 1538 N N . VAL A 1 237 ? 11.789 32.437 4.123 1.00 6.99 237 VAL A N 1
ATOM 1539 C CA . VAL A 1 237 ? 12.703 31.825 5.061 1.00 6.91 237 VAL A CA 1
ATOM 1540 C C . VAL A 1 237 ? 13.907 31.213 4.349 1.00 7.17 237 VAL A C 1
ATOM 1541 O O . VAL A 1 237 ? 13.767 30.424 3.412 1.00 7.60 237 VAL A O 1
ATOM 1545 N N . VAL A 1 238 ? 15.089 31.649 4.760 1.00 6.18 238 VAL A N 1
ATOM 1546 C CA . VAL A 1 238 ? 16.337 31.107 4.254 1.00 5.40 238 VAL A CA 1
ATOM 1547 C C . VAL A 1 238 ? 17.028 30.666 5.534 1.00 5.54 238 VAL A C 1
ATOM 1548 O O . VAL A 1 238 ? 17.238 31.467 6.439 1.00 5.59 238 VAL A O 1
ATOM 1552 N N . LYS A 1 239 ? 17.340 29.385 5.629 1.00 4.50 239 LYS A N 1
ATOM 1553 C CA . LYS A 1 239 ? 17.968 28.888 6.832 1.00 5.40 239 LYS A CA 1
ATOM 1554 C C . LYS A 1 239 ? 19.018 27.850 6.540 1.00 5.25 239 LYS A C 1
ATOM 1555 O O . LYS A 1 239 ? 18.786 26.913 5.782 1.00 6.78 239 LYS A O 1
ATOM 1561 N N . ASN A 1 240 ? 20.185 28.055 7.137 1.00 5.51 240 ASN A N 1
ATOM 1562 C CA . ASN A 1 240 ? 21.300 27.143 7.018 1.00 5.94 240 ASN A CA 1
ATOM 1563 C C . ASN A 1 240 ? 21.852 27.038 5.616 1.00 6.09 240 ASN A C 1
ATOM 1564 O O . ASN A 1 240 ? 21.628 26.054 4.907 1.00 6.13 240 ASN A O 1
ATOM 1569 N N . VAL A 1 241 ? 22.556 28.086 5.219 1.00 4.92 241 VAL A N 1
ATOM 1570 C CA . VAL A 1 241 ? 23.177 28.143 3.908 1.00 5.88 241 VAL A CA 1
ATOM 1571 C C . VAL A 1 241 ? 24.669 28.305 4.147 1.00 5.71 241 VAL A C 1
ATOM 1572 O O . VAL A 1 241 ? 25.092 29.213 4.854 1.00 6.95 241 VAL A O 1
ATOM 1576 N N . THR A 1 242 ? 25.455 27.372 3.618 1.00 5.82 242 THR A N 1
ATOM 1577 C CA . THR A 1 242 ? 26.903 27.407 3.763 1.00 6.05 242 THR A CA 1
ATOM 1578 C C . THR A 1 242 ? 27.510 27.537 2.377 1.00 5.27 242 THR A C 1
ATOM 1579 O O . THR A 1 242 ? 27.347 26.665 1.533 1.00 5.51 242 THR A O 1
ATOM 1583 N N . ILE A 1 243 ? 28.154 28.672 2.151 1.00 5.13 243 ILE A N 1
ATOM 1584 C CA . ILE A 1 243 ? 28.793 28.998 0.880 1.00 4.99 243 ILE A CA 1
ATOM 1585 C C . ILE A 1 243 ? 30.265 29.081 1.229 1.00 5.77 243 ILE A C 1
ATOM 1586 O O . ILE A 1 243 ? 30.680 29.946 1.991 1.00 5.47 243 ILE A O 1
ATOM 1591 N N . GLU A 1 244 ? 31.064 28.179 0.675 1.00 5.51 244 GLU A N 1
ATOM 1592 C CA . GLU A 1 244 ? 32.465 28.153 1.049 1.00 5.99 244 GLU A CA 1
ATOM 1593 C C . GLU A 1 244 ? 33.409 27.727 -0.046 1.00 5.91 244 GLU A C 1
ATOM 1594 O O . GLU A 1 244 ? 32.984 27.191 -1.064 1.00 4.62 244 GLU A O 1
ATOM 1600 N N . HIS A 1 245 ? 34.700 27.954 0.194 1.00 6.28 245 HIS A N 1
ATOM 1601 C CA . HIS A 1 245 ? 35.757 27.586 -0.748 1.00 6.86 245 HIS A CA 1
ATOM 1602 C C . HIS A 1 245 ? 35.424 27.995 -2.162 1.00 7.46 245 HIS A C 1
ATOM 1603 O O . HIS A 1 245 ? 35.652 27.245 -3.113 1.00 7.17 245 HIS A O 1
ATOM 1610 N N . SER A 1 246 ? 34.907 29.206 -2.287 1.00 6.54 246 SER A N 1
ATOM 1611 C CA . SER A 1 246 ? 34.503 29.716 -3.574 1.00 6.53 246 SER A CA 1
ATOM 1612 C C . SER A 1 246 ? 35.255 30.979 -3.895 1.00 5.97 246 SER A C 1
ATOM 1613 O O . SER A 1 246 ? 35.582 31.776 -3.019 1.00 5.95 246 SER A O 1
ATOM 1616 N N . THR A 1 247 ? 35.519 31.161 -5.175 1.00 5.78 247 THR A N 1
ATOM 1617 C CA . THR A 1 247 ? 36.281 32.300 -5.623 1.00 5.76 247 THR A CA 1
ATOM 1618 C C . THR A 1 247 ? 35.442 33.102 -6.591 1.00 5.88 247 THR A C 1
ATOM 1619 O O . THR A 1 247 ? 34.869 32.558 -7.527 1.00 6.97 247 THR A O 1
ATOM 1623 N N . VAL A 1 248 ? 35.315 34.388 -6.303 1.00 5.09 248 VAL A N 1
ATOM 1624 C CA . VAL A 1 248 ? 34.507 35.278 -7.121 1.00 4.90 248 VAL A CA 1
ATOM 1625 C C . VAL A 1 248 ? 35.426 36.226 -7.863 1.00 4.91 248 VAL A C 1
ATOM 1626 O O . VAL A 1 248 ? 36.239 36.918 -7.253 1.00 4.40 248 VAL A O 1
ATOM 1630 N N . SER A 1 249 ? 35.256 36.280 -9.178 1.00 5.02 249 SER A N 1
ATOM 1631 C CA . SER A 1 249 ? 36.091 37.108 -10.034 1.00 4.79 249 SER A CA 1
ATOM 1632 C C . SER A 1 249 ? 35.271 37.943 -10.987 1.00 4.61 249 SER A C 1
ATOM 1633 O O . SER A 1 249 ? 34.287 37.452 -11.540 1.00 4.28 249 SER A O 1
ATOM 1636 N N . ASN A 1 250 ? 35.696 39.192 -11.186 1.00 4.23 250 ASN A N 1
ATOM 1637 C CA . ASN A 1 250 ? 35.053 40.093 -12.141 1.00 4.94 250 ASN A CA 1
ATOM 1638 C C . ASN A 1 250 ? 33.548 40.048 -12.001 1.00 4.98 250 ASN A C 1
ATOM 1639 O O . ASN A 1 250 ? 32.811 39.827 -12.969 1.00 4.73 250 ASN A O 1
ATOM 1644 N N . SER A 1 251 ? 33.106 40.262 -10.771 1.00 5.47 251 SER A N 1
ATOM 1645 C CA . SER A 1 251 ? 31.698 40.218 -10.440 1.00 5.68 251 SER A CA 1
ATOM 1646 C C . SER A 1 251 ? 31.283 41.506 -9.777 1.00 5.88 251 SER A C 1
ATOM 1647 O O . SER A 1 251 ? 32.113 42.269 -9.276 1.00 5.76 251 SER A O 1
ATOM 1650 N N . GLU A 1 252 ? 29.980 41.722 -9.742 1.00 5.02 252 GLU A N 1
ATOM 1651 C CA . GLU A 1 252 ? 29.425 42.910 -9.132 1.00 4.82 252 GLU A CA 1
ATOM 1652 C C . GLU A 1 252 ? 29.610 42.881 -7.619 1.00 4.71 252 GLU A C 1
ATOM 1653 O O . GLU A 1 252 ? 29.933 43.893 -7.004 1.00 5.29 252 GLU A O 1
ATOM 1659 N N . ASN A 1 253 ? 29.368 41.716 -7.026 1.00 4.32 253 ASN A N 1
ATOM 1660 C CA . ASN A 1 253 ? 29.499 41.525 -5.587 1.00 3.93 253 ASN A CA 1
ATOM 1661 C C . ASN A 1 253 ? 30.117 40.160 -5.368 1.00 4.01 253 ASN A C 1
ATOM 1662 O O . ASN A 1 253 ? 30.157 39.335 -6.284 1.00 3.86 253 ASN A O 1
ATOM 1667 N N . ALA A 1 254 ? 30.597 39.923 -4.153 1.00 4.10 254 ALA A N 1
ATOM 1668 C CA . ALA A 1 254 ? 31.145 38.615 -3.823 1.00 3.97 254 ALA A CA 1
ATOM 1669 C C . ALA A 1 254 ? 30.172 37.991 -2.824 1.00 5.14 254 ALA A C 1
ATOM 1670 O O . ALA A 1 254 ? 29.489 37.021 -3.137 1.00 6.21 254 ALA A O 1
ATOM 1672 N N . VAL A 1 255 ? 30.093 38.581 -1.634 1.00 4.28 255 VAL A N 1
ATOM 1673 C CA . VAL A 1 255 ? 29.208 38.095 -0.577 1.00 4.41 255 VAL A CA 1
ATOM 1674 C C . VAL A 1 255 ? 28.038 39.062 -0.475 1.00 4.50 255 VAL A C 1
ATOM 1675 O O . VAL A 1 255 ? 28.238 40.253 -0.234 1.00 4.20 255 VAL A O 1
ATOM 1679 N N . ARG A 1 256 ? 26.819 38.559 -0.659 1.00 3.81 256 ARG A N 1
ATOM 1680 C CA . ARG A 1 256 ? 25.662 39.437 -0.608 1.00 3.19 256 ARG A CA 1
ATOM 1681 C C . ARG A 1 256 ? 24.426 38.847 0.050 1.00 3.03 256 ARG A C 1
ATOM 1682 O O . ARG A 1 256 ? 24.056 37.718 -0.220 1.00 3.28 256 ARG A O 1
ATOM 1690 N N . ILE A 1 257 ? 23.799 39.639 0.911 1.00 3.75 257 ILE A N 1
ATOM 1691 C CA . ILE A 1 257 ? 22.558 39.257 1.571 1.00 3.53 257 ILE A CA 1
ATOM 1692 C C . ILE A 1 257 ? 21.671 40.480 1.442 1.00 4.27 257 ILE A C 1
ATOM 1693 O O . ILE A 1 257 ? 22.064 41.583 1.829 1.00 3.20 257 ILE A O 1
ATOM 1698 N N . LYS A 1 258 ? 20.521 40.305 0.796 1.00 3.68 258 LYS A N 1
ATOM 1699 C CA . LYS A 1 258 ? 19.588 41.406 0.607 1.00 5.10 258 LYS A CA 1
ATOM 1700 C C . LYS A 1 258 ? 18.224 41.014 1.126 1.00 5.35 258 LYS A C 1
ATOM 1701 O O . LYS A 1 258 ? 17.769 39.881 0.922 1.00 5.91 258 LYS A O 1
ATOM 1707 N N . THR A 1 259 ? 17.579 41.947 1.813 1.00 6.33 259 THR A N 1
ATOM 1708 C CA . THR A 1 259 ? 16.226 41.718 2.291 1.00 6.13 259 THR A CA 1
ATOM 1709 C C . THR A 1 259 ? 15.409 42.930 1.829 1.00 6.95 259 THR A C 1
ATOM 1710 O O . THR A 1 259 ? 15.940 44.037 1.642 1.00 5.78 259 THR A O 1
ATOM 1714 N N . ILE A 1 260 ? 14.134 42.687 1.564 1.00 7.45 260 ILE A N 1
ATOM 1715 C CA . ILE A 1 260 ? 13.245 43.708 1.044 1.00 8.33 260 ILE A CA 1
ATOM 1716 C C . ILE A 1 260 ? 12.676 44.646 2.093 1.00 8.64 260 ILE A C 1
ATOM 1717 O O . ILE A 1 260 ? 12.252 44.210 3.156 1.00 9.44 260 ILE A O 1
ATOM 1722 N N . SER A 1 261 ? 12.692 45.939 1.779 1.00 9.85 261 SER A N 1
ATOM 1723 C CA . SER A 1 261 ? 12.176 46.970 2.675 1.00 10.47 261 SER A CA 1
ATOM 1724 C C . SER A 1 261 ? 10.723 46.698 3.027 1.00 10.94 261 SER A C 1
ATOM 1725 O O . SER A 1 261 ? 9.886 46.489 2.143 1.00 11.20 261 SER A O 1
ATOM 1728 N N . GLY A 1 262 ? 10.442 46.691 4.325 1.00 11.58 262 GLY A N 1
ATOM 1729 C CA . GLY A 1 262 ? 9.097 46.473 4.819 1.00 12.03 262 GLY A CA 1
ATOM 1730 C C . GLY A 1 262 ? 8.644 45.030 4.833 1.00 12.59 262 GLY A C 1
ATOM 1731 O O . GLY A 1 262 ? 7.572 44.717 5.352 1.00 13.79 262 GLY A O 1
ATOM 1732 N N . ALA A 1 263 ? 9.454 44.142 4.267 1.00 12.04 263 ALA A N 1
ATOM 1733 C CA . ALA A 1 263 ? 9.096 42.737 4.210 1.00 11.06 263 ALA A CA 1
ATOM 1734 C C . ALA A 1 263 ? 9.378 42.005 5.512 1.00 11.40 263 ALA A C 1
ATOM 1735 O O . ALA A 1 263 ? 10.061 42.522 6.396 1.00 10.73 263 ALA A O 1
ATOM 1737 N N . THR A 1 264 ? 8.765 40.837 5.656 1.00 10.87 264 THR A N 1
ATOM 1738 C CA . THR A 1 264 ? 8.983 40.009 6.829 1.00 11.04 264 THR A CA 1
ATOM 1739 C C . THR A 1 264 ? 9.617 38.718 6.355 1.00 10.92 264 THR A C 1
ATOM 1740 O O . THR A 1 264 ? 9.517 38.354 5.174 1.00 11.26 264 THR A O 1
ATOM 1744 N N . GLY A 1 265 ? 10.306 38.048 7.264 1.00 10.38 265 GLY A N 1
ATOM 1745 C CA . GLY A 1 265 ? 10.951 36.806 6.907 1.00 9.13 265 GLY A CA 1
ATOM 1746 C C . GLY A 1 265 ? 12.082 36.488 7.846 1.00 8.54 265 GLY A C 1
ATOM 1747 O O . GLY A 1 265 ? 12.306 37.183 8.844 1.00 8.00 265 GLY A O 1
ATOM 1748 N N . SER A 1 266 ? 12.854 35.476 7.480 1.00 7.77 266 SER A N 1
ATOM 1749 C CA . SER A 1 266 ? 13.954 35.046 8.318 1.00 7.47 266 SER A CA 1
ATOM 1750 C C . SER A 1 266 ? 15.120 34.501 7.517 1.00 7.53 266 SER A C 1
ATOM 1751 O O . SER A 1 266 ? 14.951 33.625 6.686 1.00 7.95 266 SER A O 1
ATOM 1754 N N . VAL A 1 267 ? 16.300 35.045 7.780 1.00 6.14 267 VAL A N 1
ATOM 1755 C CA . VAL A 1 267 ? 17.530 34.608 7.144 1.00 6.16 267 VAL A CA 1
ATOM 1756 C C . VAL A 1 267 ? 18.399 34.217 8.321 1.00 5.84 267 VAL A C 1
ATOM 1757 O O . VAL A 1 267 ? 18.646 35.033 9.204 1.00 4.37 267 VAL A O 1
ATOM 1761 N N . SER A 1 268 ? 18.812 32.960 8.372 1.00 5.46 268 SER A N 1
ATOM 1762 C CA . SER A 1 268 ? 19.624 32.529 9.494 1.00 5.51 268 SER A CA 1
ATOM 1763 C C . SER A 1 268 ? 20.560 31.411 9.142 1.00 6.24 268 SER A C 1
ATOM 1764 O O . SER A 1 268 ? 20.334 30.678 8.174 1.00 5.56 268 SER A O 1
ATOM 1767 N N . GLU A 1 269 ? 21.612 31.289 9.948 1.00 5.79 269 GLU A N 1
ATOM 1768 C CA . GLU A 1 269 ? 22.609 30.241 9.794 1.00 5.62 269 GLU A CA 1
ATOM 1769 C C . GLU A 1 269 ? 23.248 30.290 8.421 1.00 5.70 269 GLU A C 1
ATOM 1770 O O . GLU A 1 269 ? 23.280 29.295 7.691 1.00 6.13 269 GLU A O 1
ATOM 1776 N N . ILE A 1 270 ? 23.691 31.492 8.066 1.00 5.09 270 ILE A N 1
ATOM 1777 C CA . ILE A 1 270 ? 24.343 31.750 6.797 1.00 5.52 270 ILE A CA 1
ATOM 1778 C C . ILE A 1 270 ? 25.826 31.804 7.071 1.00 5.39 270 ILE A C 1
ATOM 1779 O O . ILE A 1 270 ? 26.278 32.572 7.913 1.00 6.09 270 ILE A O 1
ATOM 1784 N N . THR A 1 271 ? 26.585 30.966 6.379 1.00 5.53 271 THR A N 1
ATOM 1785 C CA . THR A 1 271 ? 28.022 30.943 6.560 1.00 6.19 271 THR A CA 1
ATOM 1786 C C . THR A 1 271 ? 28.727 31.132 5.225 1.00 6.49 271 THR A C 1
ATOM 1787 O O . THR A 1 271 ? 28.384 30.480 4.256 1.00 6.35 271 THR A O 1
ATOM 1791 N N . TYR A 1 272 ? 29.610 32.124 5.164 1.00 5.11 272 TYR A N 1
ATOM 1792 C CA . TYR A 1 272 ? 30.440 32.374 3.983 1.00 4.68 272 TYR A CA 1
ATOM 1793 C C . TYR A 1 272 ? 31.822 32.109 4.527 1.00 5.12 272 TYR A C 1
ATOM 1794 O O . TYR A 1 272 ? 32.299 32.826 5.400 1.00 5.99 272 TYR A O 1
ATOM 1803 N N . SER A 1 273 ? 32.463 31.069 4.019 1.00 5.90 273 SER A N 1
ATOM 1804 C CA . SER A 1 273 ? 33.766 30.689 4.530 1.00 6.04 273 SER A CA 1
ATOM 1805 C C . SER A 1 273 ? 34.754 30.449 3.409 1.00 6.45 273 SER A C 1
ATOM 1806 O O . SER A 1 273 ? 34.452 29.743 2.461 1.00 5.95 273 SER A O 1
ATOM 1809 N N . ASN A 1 274 ? 35.952 30.999 3.558 1.00 6.37 274 ASN A N 1
ATOM 1810 C CA . ASN A 1 274 ? 36.999 30.844 2.557 1.00 6.86 274 ASN A CA 1
ATOM 1811 C C . ASN A 1 274 ? 36.540 31.295 1.184 1.00 6.77 274 ASN A C 1
ATOM 1812 O O . ASN A 1 274 ? 36.450 30.501 0.241 1.00 6.77 274 ASN A O 1
ATOM 1817 N N . ILE A 1 275 ? 36.142 32.560 1.134 1.00 6.06 275 ILE A N 1
ATOM 1818 C CA . ILE A 1 275 ? 35.705 33.199 -0.094 1.00 5.10 275 ILE A CA 1
ATOM 1819 C C . ILE A 1 275 ? 36.813 34.169 -0.472 1.00 5.74 275 ILE A C 1
ATOM 1820 O O . ILE A 1 275 ? 37.279 34.948 0.362 1.00 5.85 275 ILE A O 1
ATOM 1825 N N . VAL A 1 276 ? 37.265 34.074 -1.714 1.00 5.03 276 VAL A N 1
ATOM 1826 C CA . VAL A 1 276 ? 38.296 34.960 -2.228 1.00 5.53 276 VAL A CA 1
ATOM 1827 C C . VAL A 1 276 ? 37.635 35.729 -3.352 1.00 5.44 276 VAL A C 1
ATOM 1828 O O . VAL A 1 276 ? 36.871 35.164 -4.133 1.00 5.48 276 VAL A O 1
ATOM 1832 N N . MET A 1 277 ? 37.922 37.019 -3.428 1.00 5.13 277 MET A N 1
ATOM 1833 C CA . MET A 1 277 ? 37.330 37.855 -4.456 1.00 5.02 277 MET A CA 1
ATOM 1834 C C . MET A 1 277 ? 38.344 38.780 -5.098 1.00 6.03 277 MET A C 1
ATOM 1835 O O . MET A 1 277 ? 39.382 39.074 -4.515 1.00 6.10 277 MET A O 1
ATOM 1840 N N . SER A 1 278 ? 38.041 39.199 -6.323 1.00 6.45 278 SER A N 1
ATOM 1841 C CA . SER A 1 278 ? 38.850 40.172 -7.053 1.00 6.05 278 SER A CA 1
ATOM 1842 C C . SER A 1 278 ? 38.045 40.629 -8.253 1.00 6.19 278 SER A C 1
ATOM 1843 O O . SER A 1 278 ? 37.126 39.935 -8.687 1.00 5.08 278 SER A O 1
ATOM 1846 N N . GLY A 1 279 ? 38.376 41.811 -8.764 1.00 6.53 279 GLY A N 1
ATOM 1847 C CA . GLY A 1 279 ? 37.648 42.355 -9.891 1.00 7.37 279 GLY A CA 1
ATOM 1848 C C . GLY A 1 279 ? 36.204 42.597 -9.492 1.00 7.42 279 GLY A C 1
ATOM 1849 O O . GLY A 1 279 ? 35.300 42.354 -10.278 1.00 7.93 279 GLY A O 1
ATOM 1850 N N . ILE A 1 280 ? 35.988 43.050 -8.259 1.00 7.71 280 ILE A N 1
ATOM 1851 C CA . ILE A 1 280 ? 34.635 43.311 -7.764 1.00 7.05 280 ILE A CA 1
ATOM 1852 C C . ILE A 1 280 ? 34.279 44.774 -7.999 1.00 6.48 280 ILE A C 1
ATOM 1853 O O . ILE A 1 280 ? 34.945 45.677 -7.498 1.00 6.49 280 ILE A O 1
ATOM 1858 N N . SER A 1 281 ? 33.193 45.005 -8.723 1.00 6.70 281 SER A N 1
ATOM 1859 C CA . SER A 1 281 ? 32.787 46.364 -9.073 1.00 6.30 281 SER A CA 1
ATOM 1860 C C . SER A 1 281 ? 31.931 47.136 -8.081 1.00 6.60 281 SER A C 1
ATOM 1861 O O . SER A 1 281 ? 31.986 48.366 -8.040 1.00 7.40 281 SER A O 1
ATOM 1864 N N . ASP A 1 282 ? 31.103 46.433 -7.318 1.00 5.74 282 ASP A N 1
ATOM 1865 C CA . ASP A 1 282 ? 30.197 47.115 -6.411 1.00 6.09 282 ASP A CA 1
ATOM 1866 C C . ASP A 1 282 ? 30.409 46.891 -4.929 1.00 5.43 282 ASP A C 1
ATOM 1867 O O . ASP A 1 282 ? 30.568 47.848 -4.181 1.00 6.00 282 ASP A O 1
ATOM 1872 N N . TYR A 1 283 ? 30.332 45.639 -4.492 1.00 5.77 283 TYR A N 1
ATOM 1873 C CA . TYR A 1 283 ? 30.502 45.333 -3.077 1.00 4.74 283 TYR A CA 1
ATOM 1874 C C . TYR A 1 283 ? 31.252 44.051 -2.847 1.00 4.49 283 TYR A C 1
ATOM 1875 O O . TYR A 1 283 ? 30.925 43.032 -3.447 1.00 4.43 283 TYR A O 1
ATOM 1884 N N . GLY A 1 284 ? 32.223 44.089 -1.941 1.00 4.27 284 GLY A N 1
ATOM 1885 C CA . GLY A 1 284 ? 32.941 42.874 -1.602 1.00 3.98 284 GLY A CA 1
ATOM 1886 C C . GLY A 1 284 ? 31.990 42.067 -0.736 1.00 4.19 284 GLY A C 1
ATOM 1887 O O . GLY A 1 284 ? 31.631 40.931 -1.055 1.00 3.87 284 GLY A O 1
ATOM 1888 N N . VAL A 1 285 ? 31.555 42.680 0.358 1.00 3.94 285 VAL A N 1
ATOM 1889 C CA . VAL A 1 285 ? 30.604 42.055 1.282 1.00 3.80 285 VAL A CA 1
ATOM 1890 C C . VAL A 1 285 ? 29.488 43.063 1.484 1.00 4.14 285 VAL A C 1
ATOM 1891 O O . VAL A 1 285 ? 29.737 44.214 1.841 1.00 5.65 285 VAL A O 1
ATOM 1895 N N . VAL A 1 286 ? 28.254 42.649 1.224 1.00 4.45 286 VAL A N 1
ATOM 1896 C CA . VAL A 1 286 ? 27.137 43.551 1.419 1.00 3.42 286 VAL A CA 1
ATOM 1897 C C . VAL A 1 286 ? 25.957 42.806 2.004 1.00 3.21 286 VAL A C 1
ATOM 1898 O O . VAL A 1 286 ? 25.568 41.753 1.522 1.00 2.95 286 VAL A O 1
ATOM 1902 N N . ILE A 1 287 ? 25.454 43.339 3.104 1.00 3.26 287 ILE A N 1
ATOM 1903 C CA . ILE A 1 287 ? 24.309 42.770 3.793 1.00 3.48 287 ILE A CA 1
ATOM 1904 C C . ILE A 1 287 ? 23.464 44.000 4.038 1.00 3.79 287 ILE A C 1
ATOM 1905 O O . ILE A 1 287 ? 23.843 44.874 4.810 1.00 3.70 287 ILE A O 1
ATOM 1910 N N . GLN A 1 288 ? 22.365 44.114 3.300 1.00 4.23 288 GLN A N 1
ATOM 1911 C CA . GLN A 1 288 ? 21.504 45.283 3.434 1.00 5.18 288 GLN A CA 1
ATOM 1912 C C . GLN A 1 288 ? 20.044 44.901 3.397 1.00 6.69 288 GLN A C 1
ATOM 1913 O O . GLN A 1 288 ? 19.652 43.966 2.698 1.00 6.66 288 GLN A O 1
ATOM 1919 N N . GLN A 1 289 ? 19.241 45.642 4.157 1.00 5.85 289 GLN A N 1
ATOM 1920 C CA . GLN A 1 289 ? 17.817 45.354 4.290 1.00 6.10 289 GLN A CA 1
ATOM 1921 C C . GLN A 1 289 ? 16.937 46.495 3.819 1.00 6.07 289 GLN A C 1
ATOM 1922 O O . GLN A 1 289 ? 15.850 46.713 4.349 1.00 7.71 289 GLN A O 1
ATOM 1928 N N . ASP A 1 290 ? 17.367 47.147 2.753 1.00 6.63 290 ASP A N 1
ATOM 1929 C CA . ASP A 1 290 ? 16.674 48.318 2.243 1.00 7.24 290 ASP A CA 1
ATOM 1930 C C . ASP A 1 290 ? 16.274 48.212 0.784 1.00 8.16 290 ASP A C 1
ATOM 1931 O O . ASP A 1 290 ? 16.233 49.226 0.083 1.00 8.78 290 ASP A O 1
ATOM 1936 N N . TYR A 1 291 ? 16.009 47.000 0.318 1.00 8.22 291 TYR A N 1
ATOM 1937 C CA . TYR A 1 291 ? 15.621 46.830 -1.074 1.00 8.90 291 TYR A CA 1
ATOM 1938 C C . TYR A 1 291 ? 14.153 47.109 -1.311 1.00 8.64 291 TYR A C 1
ATOM 1939 O O . TYR A 1 291 ? 13.281 46.409 -0.816 1.00 9.74 291 TYR A O 1
ATOM 1948 N N . GLU A 1 292 ? 13.893 48.142 -2.095 1.00 9.57 292 GLU A N 1
ATOM 1949 C CA . GLU A 1 292 ? 12.528 48.527 -2.402 1.00 10.09 292 GLU A CA 1
ATOM 1950 C C . GLU A 1 292 ? 12.410 48.662 -3.906 1.00 9.85 292 GLU A C 1
ATOM 1951 O O . GLU A 1 292 ? 13.164 49.414 -4.520 1.00 10.32 292 GLU A O 1
ATOM 1957 N N . ASP A 1 293 ? 11.480 47.911 -4.492 1.00 11.67 293 ASP A N 1
ATOM 1958 C CA . ASP A 1 293 ? 11.256 47.933 -5.936 1.00 12.81 293 ASP A CA 1
ATOM 1959 C C . ASP A 1 293 ? 12.529 47.519 -6.658 1.00 12.81 293 ASP A C 1
ATOM 1960 O O . ASP A 1 293 ? 12.855 48.058 -7.714 1.00 12.98 293 ASP A O 1
ATOM 1965 N N . GLY A 1 294 ? 13.278 46.619 -6.026 1.00 12.36 294 GLY A N 1
ATOM 1966 C CA . GLY A 1 294 ? 14.516 46.120 -6.602 1.00 12.91 294 GLY A CA 1
ATOM 1967 C C . GLY A 1 294 ? 15.714 47.039 -6.477 1.00 13.02 294 GLY A C 1
ATOM 1968 O O . GLY A 1 294 ? 16.790 46.726 -6.982 1.00 13.18 294 GLY A O 1
ATOM 1969 N N . LYS A 1 295 ? 15.549 48.156 -5.779 1.00 12.94 295 LYS A N 1
ATOM 1970 C CA . LYS A 1 295 ? 16.644 49.107 -5.618 1.00 13.53 295 LYS A CA 1
ATOM 1971 C C . LYS A 1 295 ? 16.891 49.478 -4.162 1.00 12.44 295 LYS A C 1
ATOM 1972 O O . LYS A 1 295 ? 15.953 49.655 -3.389 1.00 12.50 295 LYS A O 1
ATOM 1978 N N . PRO A 1 296 ? 18.167 49.604 -3.774 1.00 12.03 296 PRO A N 1
ATOM 1979 C CA . PRO A 1 296 ? 18.508 49.966 -2.396 1.00 11.67 296 PRO A CA 1
ATOM 1980 C C . PRO A 1 296 ? 18.081 51.412 -2.156 1.00 11.46 296 PRO A C 1
ATOM 1981 O O . PRO A 1 296 ? 18.161 52.248 -3.059 1.00 11.51 296 PRO A O 1
ATOM 1985 N N . THR A 1 297 ? 17.631 51.705 -0.942 1.00 10.42 297 THR A N 1
ATOM 1986 C CA . THR A 1 297 ? 17.168 53.048 -0.604 1.00 11.40 297 THR A CA 1
ATOM 1987 C C . THR A 1 297 ? 18.025 53.759 0.441 1.00 11.16 297 THR A C 1
ATOM 1988 O O . THR A 1 297 ? 17.935 54.976 0.610 1.00 10.97 297 THR A O 1
ATOM 1992 N N . GLY A 1 298 ? 18.789 52.979 1.193 1.00 11.40 298 GLY A N 1
ATOM 1993 C CA . GLY A 1 298 ? 19.621 53.526 2.250 1.00 10.72 298 GLY A CA 1
ATOM 1994 C C . GLY A 1 298 ? 18.862 53.500 3.564 1.00 10.84 298 GLY A C 1
ATOM 1995 O O . GLY A 1 298 ? 19.401 53.870 4.601 1.00 10.87 298 GLY A O 1
ATOM 1996 N N . LYS A 1 299 ? 17.613 53.037 3.519 1.00 10.05 299 LYS A N 1
ATOM 1997 C CA . LYS A 1 299 ? 16.747 52.957 4.699 1.00 10.63 299 LYS A CA 1
ATOM 1998 C C . LYS A 1 299 ? 16.409 51.502 5.006 1.00 10.09 299 LYS A C 1
ATOM 1999 O O . LYS A 1 299 ? 15.417 50.965 4.509 1.00 9.89 299 LYS A O 1
ATOM 2005 N N . PRO A 1 300 ? 17.214 50.851 5.857 1.00 8.95 300 PRO A N 1
ATOM 2006 C CA . PRO A 1 300 ? 16.951 49.448 6.186 1.00 8.73 300 PRO A CA 1
ATOM 2007 C C . PRO A 1 300 ? 15.786 49.261 7.128 1.00 8.86 300 PRO A C 1
ATOM 2008 O O . PRO A 1 300 ? 15.530 50.099 7.989 1.00 10.16 300 PRO A O 1
ATOM 2012 N N . THR A 1 301 ? 15.078 48.155 6.961 1.00 8.27 301 THR A N 1
ATOM 2013 C CA . THR A 1 301 ? 13.961 47.839 7.834 1.00 8.72 301 THR A CA 1
ATOM 2014 C C . THR A 1 301 ? 14.307 46.588 8.632 1.00 8.06 301 THR A C 1
ATOM 2015 O O . THR A 1 301 ? 15.300 45.913 8.342 1.00 8.18 301 THR A O 1
ATOM 2019 N N . ASN A 1 302 ? 13.488 46.259 9.620 1.00 7.51 302 ASN A N 1
ATOM 2020 C CA . ASN A 1 302 ? 13.797 45.133 10.494 1.00 7.39 302 ASN A CA 1
ATOM 2021 C C . ASN A 1 302 ? 12.793 43.983 10.572 1.00 7.54 302 ASN A C 1
ATOM 2022 O O . ASN A 1 302 ? 12.776 43.237 11.557 1.00 8.65 302 ASN A O 1
ATOM 2027 N N . GLY A 1 303 ? 11.979 43.826 9.531 1.00 7.47 303 GLY A N 1
ATOM 2028 C CA . GLY A 1 303 ? 11.000 42.754 9.500 1.00 7.30 303 GLY A CA 1
ATOM 2029 C C . GLY A 1 303 ? 11.613 41.414 9.115 1.00 7.34 303 GLY A C 1
ATOM 2030 O O . GLY A 1 303 ? 11.032 40.363 9.340 1.00 6.92 303 GLY A O 1
ATOM 2031 N N . VAL A 1 304 ? 12.773 41.449 8.475 1.00 6.51 304 VAL A N 1
ATOM 2032 C CA . VAL A 1 304 ? 13.450 40.215 8.096 1.00 7.01 304 VAL A CA 1
ATOM 2033 C C . VAL A 1 304 ? 14.652 40.104 9.003 1.00 7.10 304 VAL A C 1
ATOM 2034 O O . VAL A 1 304 ? 15.521 40.972 9.006 1.00 7.94 304 VAL A O 1
ATOM 2038 N N . THR A 1 305 ? 14.680 39.064 9.815 1.00 7.20 305 THR A N 1
ATOM 2039 C CA . THR A 1 305 ? 15.797 38.870 10.710 1.00 7.40 305 THR A CA 1
ATOM 2040 C C . THR A 1 305 ? 16.969 38.253 9.949 1.00 7.23 305 THR A C 1
ATOM 2041 O O . THR A 1 305 ? 16.772 37.506 8.996 1.00 7.01 305 THR A O 1
ATOM 2045 N N . ILE A 1 306 ? 18.182 38.668 10.301 1.00 5.88 306 ILE A N 1
ATOM 2046 C CA . ILE A 1 306 ? 19.396 38.131 9.696 1.00 4.73 306 ILE A CA 1
ATOM 2047 C C . ILE A 1 306 ? 20.234 37.716 10.896 1.00 4.80 306 ILE A C 1
ATOM 2048 O O . ILE A 1 306 ? 20.934 38.522 11.515 1.00 4.56 306 ILE A O 1
ATOM 2053 N N . GLN A 1 307 ? 20.159 36.432 11.204 1.00 5.01 307 GLN A N 1
ATOM 2054 C CA . GLN A 1 307 ? 20.806 35.893 12.376 1.00 5.77 307 GLN A CA 1
ATOM 2055 C C . GLN A 1 307 ? 21.787 34.792 12.043 1.00 5.19 307 GLN A C 1
ATOM 2056 O O . GLN A 1 307 ? 21.604 34.055 11.077 1.00 4.95 307 GLN A O 1
ATOM 2062 N N . ASP A 1 308 ? 22.788 34.625 12.898 1.00 3.98 308 ASP A N 1
ATOM 2063 C CA . ASP A 1 308 ? 23.784 33.597 12.670 1.00 4.09 308 ASP A CA 1
ATOM 2064 C C . ASP A 1 308 ? 24.470 33.682 11.330 1.00 5.37 308 ASP A C 1
ATOM 2065 O O . ASP A 1 308 ? 24.486 32.729 10.551 1.00 5.79 308 ASP A O 1
ATOM 2070 N N . VAL A 1 309 ? 24.967 34.876 11.042 1.00 4.52 309 VAL A N 1
ATOM 2071 C CA . VAL A 1 309 ? 25.718 35.103 9.829 1.00 4.83 309 VAL A CA 1
ATOM 2072 C C . VAL A 1 309 ? 27.161 34.975 10.273 1.00 5.43 309 VAL A C 1
ATOM 2073 O O . VAL A 1 309 ? 27.609 35.683 11.174 1.00 5.65 309 VAL A O 1
ATOM 2077 N N . LYS A 1 310 ? 27.868 34.038 9.664 1.00 5.33 310 LYS A N 1
ATOM 2078 C CA . LYS A 1 310 ? 29.264 33.821 9.977 1.00 5.70 310 LYS A CA 1
ATOM 2079 C C . LYS A 1 310 ? 30.084 34.021 8.720 1.00 5.66 310 LYS A C 1
ATOM 2080 O O . LYS A 1 310 ? 29.814 33.389 7.709 1.00 5.23 310 LYS A O 1
ATOM 2086 N N . LEU A 1 311 ? 31.012 34.970 8.763 1.00 5.46 311 LEU A N 1
ATOM 2087 C CA . LEU A 1 311 ? 31.924 35.186 7.648 1.00 6.32 311 LEU A CA 1
ATOM 2088 C C . LEU A 1 311 ? 33.243 34.739 8.234 1.00 6.88 311 LEU A C 1
ATOM 2089 O O . LEU A 1 311 ? 33.600 35.127 9.345 1.00 7.38 311 LEU A O 1
ATOM 2094 N N . GLU A 1 312 ? 33.920 33.860 7.516 1.00 6.46 312 GLU A N 1
ATOM 2095 C CA . GLU A 1 312 ? 35.177 33.310 7.965 1.00 8.87 312 GLU A CA 1
ATOM 2096 C C . GLU A 1 312 ? 36.096 33.267 6.765 1.00 8.84 312 GLU A C 1
ATOM 2097 O O . GLU A 1 312 ? 35.806 32.592 5.785 1.00 9.32 312 GLU A O 1
ATOM 2103 N N . SER A 1 313 ? 37.180 34.028 6.831 1.00 9.15 313 SER A N 1
ATOM 2104 C CA . SER A 1 313 ? 38.148 34.085 5.744 1.00 9.10 313 SER A CA 1
ATOM 2105 C C . SER A 1 313 ? 37.491 34.508 4.445 1.00 8.24 313 SER A C 1
ATOM 2106 O O . SER A 1 313 ? 37.360 33.717 3.515 1.00 9.11 313 SER A O 1
ATOM 2109 N N . VAL A 1 314 ? 37.000 35.738 4.439 1.00 7.54 314 VAL A N 1
ATOM 2110 C CA . VAL A 1 314 ? 36.381 36.341 3.265 1.00 6.91 314 VAL A CA 1
ATOM 2111 C C . VAL A 1 314 ? 37.357 37.449 2.932 1.00 7.59 314 VAL A C 1
ATOM 2112 O O . VAL A 1 314 ? 37.420 38.466 3.608 1.00 6.70 314 VAL A O 1
ATOM 2116 N N . THR A 1 315 ? 38.163 37.216 1.909 1.00 7.53 315 THR A N 1
ATOM 2117 C CA . THR A 1 315 ? 39.194 38.167 1.557 1.00 7.87 315 THR A CA 1
ATOM 2118 C C . THR A 1 315 ? 39.288 38.444 0.075 1.00 8.27 315 THR A C 1
ATOM 2119 O O . THR A 1 315 ? 38.690 37.752 -0.749 1.00 7.39 315 THR A O 1
ATOM 2123 N N . GLY A 1 316 ? 40.075 39.456 -0.254 1.00 9.51 316 GLY A N 1
ATOM 2124 C CA . GLY A 1 316 ? 40.256 39.804 -1.642 1.00 9.70 316 GLY A CA 1
ATOM 2125 C C . GLY A 1 316 ? 40.231 41.286 -1.868 1.00 10.05 316 GLY A C 1
ATOM 2126 O O . GLY A 1 316 ? 40.233 42.085 -0.932 1.00 10.32 316 GLY A O 1
ATOM 2127 N N . SER A 1 317 ? 40.149 41.646 -3.136 1.00 8.88 317 SER A N 1
ATOM 2128 C CA . SER A 1 317 ? 40.145 43.034 -3.529 1.00 10.33 317 SER A CA 1
ATOM 2129 C C . SER A 1 317 ? 38.908 43.392 -4.322 1.00 9.73 317 SER A C 1
ATOM 2130 O O . SER A 1 317 ? 38.256 42.530 -4.914 1.00 10.46 317 SER A O 1
ATOM 2133 N N . VAL A 1 318 ? 38.578 44.672 -4.294 1.00 10.17 318 VAL A N 1
ATOM 2134 C CA . VAL A 1 318 ? 37.450 45.198 -5.040 1.00 10.73 318 VAL A CA 1
ATOM 2135 C C . VAL A 1 318 ? 37.981 46.428 -5.765 1.00 11.88 318 VAL A C 1
ATOM 2136 O O . VAL A 1 318 ? 39.089 46.900 -5.476 1.00 12.03 318 VAL A O 1
ATOM 2140 N N . ASP A 1 319 ? 37.206 46.939 -6.714 1.00 12.60 319 ASP A N 1
ATOM 2141 C CA . ASP A 1 319 ? 37.619 48.106 -7.474 1.00 13.59 319 ASP A CA 1
ATOM 2142 C C . ASP A 1 319 ? 37.643 49.332 -6.592 1.00 14.27 319 ASP A C 1
ATOM 2143 O O . ASP A 1 319 ? 36.971 49.386 -5.559 1.00 13.69 319 ASP A O 1
ATOM 2148 N N . SER A 1 320 ? 38.408 50.327 -7.024 1.00 15.06 320 SER A N 1
ATOM 2149 C CA . SER A 1 320 ? 38.522 51.583 -6.297 1.00 15.76 320 SER A CA 1
ATOM 2150 C C . SER A 1 320 ? 37.148 52.225 -6.095 1.00 15.11 320 SER A C 1
ATOM 2151 O O . SER A 1 320 ? 36.907 52.881 -5.081 1.00 14.89 320 SER A O 1
ATOM 2154 N N . GLY A 1 321 ? 36.252 52.020 -7.060 1.00 13.97 321 GLY A N 1
ATOM 2155 C CA . GLY A 1 321 ? 34.915 52.589 -6.980 1.00 13.71 321 GLY A CA 1
ATOM 2156 C C . GLY A 1 321 ? 33.922 51.725 -6.223 1.00 13.05 321 GLY A C 1
ATOM 2157 O O . GLY A 1 321 ? 32.805 52.152 -5.933 1.00 14.34 321 GLY A O 1
ATOM 2158 N N . ALA A 1 322 ? 34.320 50.495 -5.928 1.00 12.00 322 ALA A N 1
ATOM 2159 C CA . ALA A 1 322 ? 33.460 49.573 -5.196 1.00 10.89 322 ALA A CA 1
ATOM 2160 C C . ALA A 1 322 ? 33.559 49.853 -3.703 1.00 11.20 322 ALA A C 1
ATOM 2161 O O . ALA A 1 322 ? 34.483 50.524 -3.254 1.00 11.98 322 ALA A O 1
ATOM 2163 N N . THR A 1 323 ? 32.552 49.418 -2.956 1.00 9.82 323 THR A N 1
ATOM 2164 C CA . THR A 1 323 ? 32.554 49.558 -1.509 1.00 8.69 323 THR A CA 1
ATOM 2165 C C . THR A 1 323 ? 32.988 48.198 -0.997 1.00 8.97 323 THR A C 1
ATOM 2166 O O . THR A 1 323 ? 32.489 47.167 -1.433 1.00 7.54 323 THR A O 1
ATOM 2170 N N . GLU A 1 324 ? 33.957 48.193 -0.101 1.00 8.52 324 GLU A N 1
ATOM 2171 C CA . GLU A 1 324 ? 34.472 46.949 0.424 1.00 7.89 324 GLU A CA 1
ATOM 2172 C C . GLU A 1 324 ? 33.454 46.155 1.204 1.00 7.12 324 GLU A C 1
ATOM 2173 O O . GLU A 1 324 ? 33.130 45.023 0.843 1.00 6.28 324 GLU A O 1
ATOM 2179 N N . ILE A 1 325 ? 32.938 46.764 2.261 1.00 6.03 325 ILE A N 1
ATOM 2180 C CA . ILE A 1 325 ? 31.969 46.101 3.113 1.00 6.14 325 ILE A CA 1
ATOM 2181 C C . ILE A 1 325 ? 30.841 47.071 3.398 1.00 5.96 325 ILE A C 1
ATOM 2182 O O . ILE A 1 325 ? 31.075 48.244 3.691 1.00 5.54 325 ILE A O 1
ATOM 2187 N N . TYR A 1 326 ? 29.612 46.593 3.278 1.00 4.76 326 TYR A N 1
ATOM 2188 C CA . TYR A 1 326 ? 28.472 47.456 3.528 1.00 5.27 326 TYR A CA 1
ATOM 2189 C C . TYR A 1 326 ? 27.449 46.661 4.291 1.00 5.34 326 TYR A C 1
ATOM 2190 O O . TYR A 1 326 ? 26.904 45.693 3.780 1.00 4.78 326 TYR A O 1
ATOM 2199 N N . LEU A 1 327 ? 27.221 47.069 5.534 1.00 5.37 327 LEU A N 1
ATOM 2200 C CA . LEU A 1 327 ? 26.279 46.393 6.414 1.00 4.59 327 LEU A CA 1
ATOM 2201 C C . LEU A 1 327 ? 25.220 47.400 6.803 1.00 4.83 327 LEU A C 1
ATOM 2202 O O . LEU A 1 327 ? 25.460 48.310 7.594 1.00 5.38 327 LEU A O 1
ATOM 2207 N N . LEU A 1 328 ? 24.053 47.249 6.206 1.00 5.27 328 LEU A N 1
ATOM 2208 C CA . LEU A 1 328 ? 22.954 48.163 6.454 1.00 6.04 328 LEU A CA 1
ATOM 2209 C C . LEU A 1 328 ? 21.792 47.360 7.005 1.00 5.88 328 LEU A C 1
ATOM 2210 O O . LEU A 1 328 ? 20.923 46.899 6.271 1.00 5.16 328 LEU A O 1
ATOM 2215 N N . CYS A 1 329 ? 21.824 47.153 8.312 1.00 4.96 329 CYS A N 1
ATOM 2216 C CA . CYS A 1 329 ? 20.795 46.391 8.982 1.00 5.76 329 CYS A CA 1
ATOM 2217 C C . CYS A 1 329 ? 19.688 47.244 9.538 1.00 5.54 329 CYS A C 1
ATOM 2218 O O . CYS A 1 329 ? 19.876 48.422 9.819 1.00 6.67 329 CYS A O 1
ATOM 2221 N N . GLY A 1 330 ? 18.520 46.629 9.672 1.00 7.13 330 GLY A N 1
ATOM 2222 C CA . GLY A 1 330 ? 17.405 47.314 10.283 1.00 6.63 330 GLY A CA 1
ATOM 2223 C C . GLY A 1 330 ? 17.711 47.286 11.773 1.00 7.42 330 GLY A C 1
ATOM 2224 O O . GLY A 1 330 ? 18.678 46.659 12.223 1.00 6.81 330 GLY A O 1
ATOM 2225 N N . SER A 1 331 ? 16.893 47.966 12.556 1.00 7.25 331 SER A N 1
ATOM 2226 C CA . SER A 1 331 ? 17.110 48.007 13.992 1.00 8.38 331 SER A CA 1
ATOM 2227 C C . SER A 1 331 ? 16.761 46.705 14.695 1.00 7.67 331 SER A C 1
ATOM 2228 O O . SER A 1 331 ? 15.604 46.291 14.715 1.00 8.58 331 SER A O 1
ATOM 2231 N N . GLY A 1 332 ? 17.782 46.038 15.227 1.00 7.78 332 GLY A N 1
ATOM 2232 C CA . GLY A 1 332 ? 17.588 44.797 15.959 1.00 7.33 332 GLY A CA 1
ATOM 2233 C C . GLY A 1 332 ? 17.381 43.522 15.156 1.00 7.43 332 GLY A C 1
ATOM 2234 O O . GLY A 1 332 ? 17.355 42.433 15.730 1.00 8.34 332 GLY A O 1
ATOM 2235 N N . SER A 1 333 ? 17.252 43.646 13.837 1.00 5.87 333 SER A N 1
ATOM 2236 C CA . SER A 1 333 ? 17.030 42.480 12.982 1.00 6.12 333 SER A CA 1
ATOM 2237 C C . SER A 1 333 ? 18.275 41.636 12.738 1.00 6.17 333 SER A C 1
ATOM 2238 O O . SER A 1 333 ? 18.172 40.450 12.436 1.00 6.02 333 SER A O 1
ATOM 2241 N N . CYS A 1 334 ? 19.449 42.244 12.859 1.00 5.92 334 CYS A N 1
ATOM 2242 C CA . CYS A 1 334 ? 20.688 41.512 12.662 1.00 6.02 334 CYS A CA 1
ATOM 2243 C C . CYS A 1 334 ? 21.258 41.167 14.014 1.00 6.42 334 CYS A C 1
ATOM 2244 O O . CYS A 1 334 ? 21.594 42.051 14.797 1.00 6.53 334 CYS A O 1
ATOM 2247 N N . SER A 1 335 ? 21.381 39.877 14.279 1.00 6.37 335 SER A N 1
ATOM 2248 C CA . SER A 1 335 ? 21.900 39.451 15.561 1.00 6.34 335 SER A CA 1
ATOM 2249 C C . SER A 1 335 ? 22.704 38.180 15.452 1.00 5.93 335 SER A C 1
ATOM 2250 O O . SER A 1 335 ? 22.495 37.360 14.546 1.00 6.04 335 SER A O 1
ATOM 2253 N N . ASP A 1 336 ? 23.618 38.031 16.400 1.00 5.13 336 ASP A N 1
ATOM 2254 C CA . ASP A 1 336 ? 24.464 36.858 16.497 1.00 5.74 336 ASP A CA 1
ATOM 2255 C C . ASP A 1 336 ? 25.249 36.535 15.233 1.00 5.96 336 ASP A C 1
ATOM 2256 O O . ASP A 1 336 ? 24.873 35.650 14.456 1.00 6.18 336 ASP A O 1
ATOM 2261 N N . TRP A 1 337 ? 26.338 37.265 15.030 1.00 5.98 337 TRP A N 1
ATOM 2262 C CA . TRP A 1 337 ? 27.187 37.029 13.878 1.00 5.92 337 TRP A CA 1
ATOM 2263 C C . TRP A 1 337 ? 28.570 36.620 14.347 1.00 6.10 337 TRP A C 1
ATOM 2264 O O . TRP A 1 337 ? 28.923 36.768 15.521 1.00 6.28 337 TRP A O 1
ATOM 2275 N N . THR A 1 338 ? 29.329 36.057 13.418 1.00 7.01 338 THR A N 1
ATOM 2276 C CA . THR A 1 338 ? 30.692 35.632 13.660 1.00 8.47 338 THR A CA 1
ATOM 2277 C C . THR A 1 338 ? 31.428 36.249 12.491 1.00 8.36 338 THR A C 1
ATOM 2278 O O . THR A 1 338 ? 31.011 36.122 11.342 1.00 8.48 338 THR A O 1
ATOM 2282 N N . TRP A 1 339 ? 32.505 36.950 12.795 1.00 9.11 339 TRP A N 1
ATOM 2283 C CA . TRP A 1 339 ? 33.237 37.678 11.774 1.00 9.39 339 TRP A CA 1
ATOM 2284 C C . TRP A 1 339 ? 34.719 37.455 11.985 1.00 11.29 339 TRP A C 1
ATOM 2285 O O . TRP A 1 339 ? 35.345 38.117 12.820 1.00 12.08 339 TRP A O 1
ATOM 2296 N N . ASP A 1 340 ? 35.284 36.536 11.215 1.00 11.20 340 ASP A N 1
ATOM 2297 C CA . ASP A 1 340 ? 36.693 36.200 11.358 1.00 11.49 340 ASP A CA 1
ATOM 2298 C C . ASP A 1 340 ? 37.406 36.318 10.030 1.00 11.74 340 ASP A C 1
ATOM 2299 O O . ASP A 1 340 ? 36.916 35.849 9.004 1.00 10.58 340 ASP A O 1
ATOM 2304 N N . ASP A 1 341 ? 38.542 37.003 10.055 1.00 11.93 341 ASP A N 1
ATOM 2305 C CA . ASP A 1 341 ? 39.362 37.201 8.869 1.00 12.56 341 ASP A CA 1
ATOM 2306 C C . ASP A 1 341 ? 38.617 37.714 7.649 1.00 12.05 341 ASP A C 1
ATOM 2307 O O . ASP A 1 341 ? 38.666 37.118 6.574 1.00 11.57 341 ASP A O 1
ATOM 2312 N N . VAL A 1 342 ? 37.874 38.791 7.837 1.00 10.79 342 VAL A N 1
ATOM 2313 C CA . VAL A 1 342 ? 37.175 39.404 6.725 1.00 10.74 342 VAL A CA 1
ATOM 2314 C C . VAL A 1 342 ? 38.063 40.581 6.380 1.00 11.23 342 VAL A C 1
ATOM 2315 O O . VAL A 1 342 ? 38.177 41.535 7.148 1.00 11.60 342 VAL A O 1
ATOM 2319 N N . LYS A 1 343 ? 38.756 40.464 5.259 1.00 11.27 343 LYS A N 1
ATOM 2320 C CA . LYS A 1 343 ? 39.674 41.502 4.826 1.00 11.71 343 LYS A CA 1
ATOM 2321 C C . LYS A 1 343 ? 39.449 41.799 3.356 1.00 10.88 343 LYS A C 1
ATOM 2322 O O . LYS A 1 343 ? 39.931 41.075 2.482 1.00 10.79 343 LYS A O 1
ATOM 2328 N N . VAL A 1 344 ? 38.694 42.861 3.103 1.00 9.48 344 VAL A N 1
ATOM 2329 C CA . VAL A 1 344 ? 38.379 43.295 1.753 1.00 9.45 344 VAL A CA 1
ATOM 2330 C C . VAL A 1 344 ? 39.112 44.604 1.505 1.00 9.36 344 VAL A C 1
ATOM 2331 O O . VAL A 1 344 ? 38.890 45.594 2.201 1.00 8.41 344 VAL A O 1
ATOM 2335 N N . THR A 1 345 ? 39.966 44.605 0.484 1.00 9.36 345 THR A N 1
ATOM 2336 C CA . THR A 1 345 ? 40.794 45.760 0.161 1.00 9.70 345 THR A CA 1
ATOM 2337 C C . THR A 1 345 ? 40.557 46.417 -1.198 1.00 9.37 345 THR A C 1
ATOM 2338 O O . THR A 1 345 ? 39.862 45.873 -2.057 1.00 9.65 345 THR A O 1
ATOM 2342 N N . GLY A 1 346 ? 41.202 47.570 -1.388 1.00 9.44 346 GLY A N 1
ATOM 2343 C CA . GLY A 1 346 ? 41.137 48.319 -2.629 1.00 9.89 346 GLY A CA 1
ATOM 2344 C C . GLY A 1 346 ? 39.953 49.202 -2.933 1.00 10.87 346 GLY A C 1
ATOM 2345 O O . GLY A 1 346 ? 39.970 49.922 -3.926 1.00 11.34 346 GLY A O 1
ATOM 2346 N N . GLY A 1 347 ? 38.932 49.185 -2.087 1.00 11.16 347 GLY A N 1
ATOM 2347 C CA . GLY A 1 347 ? 37.768 49.996 -2.372 1.00 12.37 347 GLY A CA 1
ATOM 2348 C C . GLY A 1 347 ? 37.444 51.065 -1.357 1.00 12.11 347 GLY A C 1
ATOM 2349 O O . GLY A 1 347 ? 38.269 51.434 -0.518 1.00 12.86 347 GLY A O 1
ATOM 2350 N N . LYS A 1 348 ? 36.235 51.590 -1.469 1.00 13.04 348 LYS A N 1
ATOM 2351 C CA . LYS A 1 348 ? 35.755 52.620 -0.567 1.00 13.44 348 LYS A CA 1
ATOM 2352 C C . LYS A 1 348 ? 35.357 51.952 0.737 1.00 13.92 348 LYS A C 1
ATOM 2353 O O . LYS A 1 348 ? 34.788 50.858 0.737 1.00 12.01 348 LYS A O 1
ATOM 2359 N N . LYS A 1 349 ? 35.753 52.558 1.849 1.00 13.97 349 LYS A N 1
ATOM 2360 C CA . LYS A 1 349 ? 35.390 52.022 3.150 1.00 15.47 349 LYS A CA 1
ATOM 2361 C C . LYS A 1 349 ? 34.117 52.768 3.526 1.00 15.26 349 LYS A C 1
ATOM 2362 O O . LYS A 1 349 ? 34.117 53.990 3.660 1.00 15.37 349 LYS A O 1
ATOM 2368 N N . SER A 1 350 ? 33.010 52.040 3.615 1.00 14.66 350 SER A N 1
ATOM 2369 C CA . SER A 1 350 ? 31.732 52.645 3.941 1.00 14.24 350 SER A CA 1
ATOM 2370 C C . SER A 1 350 ? 31.668 53.283 5.329 1.00 14.34 350 SER A C 1
ATOM 2371 O O . SER A 1 350 ? 32.227 52.766 6.298 1.00 13.92 350 SER A O 1
ATOM 2374 N N . THR A 1 351 ? 31.006 54.432 5.391 1.00 15.58 351 THR A N 1
ATOM 2375 C CA . THR A 1 351 ? 30.802 55.153 6.643 1.00 16.20 351 THR A CA 1
ATOM 2376 C C . THR A 1 351 ? 29.290 55.214 6.893 1.00 15.37 351 THR A C 1
ATOM 2377 O O . THR A 1 351 ? 28.819 55.932 7.784 1.00 16.78 351 THR A O 1
ATOM 2381 N N . ALA A 1 352 ? 28.539 54.441 6.108 1.00 13.44 352 ALA A N 1
ATOM 2382 C CA . ALA A 1 352 ? 27.083 54.400 6.206 1.00 11.76 352 ALA A CA 1
ATOM 2383 C C . ALA A 1 352 ? 26.538 53.098 6.793 1.00 10.56 352 ALA A C 1
ATOM 2384 O O . ALA A 1 352 ? 25.330 52.870 6.795 1.00 10.29 352 ALA A O 1
ATOM 2386 N N . CYS A 1 353 ? 27.422 52.244 7.288 1.00 9.23 353 CYS A N 1
ATOM 2387 C CA . CYS A 1 353 ? 26.988 50.987 7.872 1.00 7.72 353 CYS A CA 1
ATOM 2388 C C . CYS A 1 353 ? 26.285 51.226 9.187 1.00 8.32 353 CYS A C 1
ATOM 2389 O O . CYS A 1 353 ? 26.602 52.177 9.899 1.00 8.72 353 CYS A O 1
ATOM 2392 N N . LYS A 1 354 ? 25.310 50.385 9.502 1.00 7.65 354 LYS A N 1
ATOM 2393 C CA . LYS A 1 354 ? 24.622 50.533 10.770 1.00 8.28 354 LYS A CA 1
ATOM 2394 C C . LYS A 1 354 ? 23.803 49.341 11.201 1.00 7.58 354 LYS A C 1
ATOM 2395 O O . LYS A 1 354 ? 23.431 48.495 10.383 1.00 6.62 354 LYS A O 1
ATOM 2401 N N . ASN A 1 355 ? 23.614 49.260 12.516 1.00 7.55 355 ASN A N 1
ATOM 2402 C CA . ASN A 1 355 ? 22.834 48.222 13.180 1.00 7.89 355 ASN A CA 1
ATOM 2403 C C . ASN A 1 355 ? 23.357 46.809 13.032 1.00 8.06 355 ASN A C 1
ATOM 2404 O O . ASN A 1 355 ? 22.619 45.852 13.199 1.00 9.98 355 ASN A O 1
ATOM 2409 N N . PHE A 1 356 ? 24.627 46.683 12.688 1.00 8.19 356 PHE A N 1
ATOM 2410 C CA . PHE A 1 356 ? 25.234 45.373 12.536 1.00 7.26 356 PHE A CA 1
ATOM 2411 C C . PHE A 1 356 ? 25.886 44.990 13.862 1.00 8.17 356 PHE A C 1
ATOM 2412 O O . PHE A 1 356 ? 26.278 45.864 14.649 1.00 8.56 356 PHE A O 1
ATOM 2420 N N . PRO A 1 357 ? 25.969 43.685 14.151 1.00 7.30 357 PRO A N 1
ATOM 2421 C CA . PRO A 1 357 ? 26.579 43.190 15.387 1.00 8.46 357 PRO A CA 1
ATOM 2422 C C . PRO A 1 357 ? 28.005 43.716 15.482 1.00 9.03 357 PRO A C 1
ATOM 2423 O O . PRO A 1 357 ? 28.729 43.742 14.487 1.00 9.46 357 PRO A O 1
ATOM 2427 N N . SER A 1 358 ? 28.390 44.161 16.676 1.00 8.79 358 SER A N 1
ATOM 2428 C CA . SER A 1 358 ? 29.707 44.744 16.911 1.00 10.02 358 SER A CA 1
ATOM 2429 C C . SER A 1 358 ? 30.902 43.875 16.537 1.00 9.41 358 SER A C 1
ATOM 2430 O O . SER A 1 358 ? 32.010 44.385 16.374 1.00 10.43 358 SER A O 1
ATOM 2433 N N . VAL A 1 359 ? 30.689 42.569 16.407 1.00 10.02 359 VAL A N 1
ATOM 2434 C CA . VAL A 1 359 ? 31.771 41.673 16.016 1.00 9.94 359 VAL A CA 1
ATOM 2435 C C . VAL A 1 359 ? 32.177 41.987 14.568 1.00 10.15 359 VAL A C 1
ATOM 2436 O O . VAL A 1 359 ? 33.330 41.788 14.169 1.00 10.42 359 VAL A O 1
ATOM 2440 N N . ALA A 1 360 ? 31.221 42.490 13.790 1.00 9.98 360 ALA A N 1
ATOM 2441 C CA . ALA A 1 360 ? 31.465 42.834 12.394 1.00 9.39 360 ALA A CA 1
ATOM 2442 C C . ALA A 1 360 ? 31.998 44.250 12.263 1.00 10.53 360 ALA A C 1
ATOM 2443 O O . ALA A 1 360 ? 31.990 45.030 13.218 1.00 10.55 360 ALA A O 1
ATOM 2445 N N . SER A 1 361 ? 32.454 44.583 11.063 1.00 10.78 361 SER A N 1
ATOM 2446 C CA . SER A 1 361 ? 32.994 45.901 10.798 1.00 11.60 361 SER A CA 1
ATOM 2447 C C . SER A 1 361 ? 33.020 46.135 9.304 1.00 11.39 361 SER A C 1
ATOM 2448 O O . SER A 1 361 ? 33.135 45.189 8.521 1.00 11.43 361 SER A O 1
ATOM 2451 N N . CYS A 1 362 ? 32.906 47.402 8.921 1.00 11.35 362 CYS A N 1
ATOM 2452 C CA . CYS A 1 362 ? 32.966 47.767 7.520 1.00 12.05 362 CYS A CA 1
ATOM 2453 C C . CYS A 1 362 ? 34.388 48.172 7.149 1.00 13.39 362 CYS A C 1
ATOM 2454 O O . CYS A 1 362 ? 35.278 48.081 8.019 1.00 15.71 362 CYS A O 1
ATOM 2458 N N . ASP B 1 28 ? 50.589 -6.589 48.774 1.00 9.41 28 ASP B N 1
ATOM 2459 C CA . ASP B 1 28 ? 49.764 -6.663 50.010 1.00 12.14 28 ASP B CA 1
ATOM 2460 C C . ASP B 1 28 ? 49.147 -5.308 50.284 1.00 12.27 28 ASP B C 1
ATOM 2461 O O . ASP B 1 28 ? 49.594 -4.294 49.750 1.00 13.15 28 ASP B O 1
ATOM 2466 N N . SER B 1 29 ? 48.116 -5.299 51.118 1.00 12.26 29 SER B N 1
ATOM 2467 C CA . SER B 1 29 ? 47.484 -4.056 51.525 1.00 12.82 29 SER B CA 1
ATOM 2468 C C . SER B 1 29 ? 48.264 -3.659 52.768 1.00 12.50 29 SER B C 1
ATOM 2469 O O . SER B 1 29 ? 48.397 -4.450 53.704 1.00 12.79 29 SER B O 1
ATOM 2472 N N . CYS B 1 30 ? 48.827 -2.457 52.757 1.00 10.95 30 CYS B N 1
ATOM 2473 C CA . CYS B 1 30 ? 49.613 -1.985 53.884 1.00 10.10 30 CYS B CA 1
ATOM 2474 C C . CYS B 1 30 ? 49.126 -0.657 54.409 1.00 9.71 30 CYS B C 1
ATOM 2475 O O . CYS B 1 30 ? 48.689 0.199 53.649 1.00 8.71 30 CYS B O 1
ATOM 2478 N N . THR B 1 31 ? 49.247 -0.483 55.717 1.00 8.65 31 THR B N 1
ATOM 2479 C CA . THR B 1 31 ? 48.880 0.768 56.344 1.00 9.09 31 THR B CA 1
ATOM 2480 C C . THR B 1 31 ? 50.050 1.163 57.211 1.00 8.46 31 THR B C 1
ATOM 2481 O O . THR B 1 31 ? 50.503 0.397 58.063 1.00 8.72 31 THR B O 1
ATOM 2485 N N . PHE B 1 32 ? 50.577 2.347 56.951 1.00 7.11 32 PHE B N 1
ATOM 2486 C CA . PHE B 1 32 ? 51.713 2.845 57.704 1.00 7.48 32 PHE B CA 1
ATOM 2487 C C . PHE B 1 32 ? 51.327 4.078 58.486 1.00 7.13 32 PHE B C 1
ATOM 2488 O O . PHE B 1 32 ? 50.603 4.933 57.989 1.00 8.16 32 PHE B O 1
ATOM 2496 N N . THR B 1 33 ? 51.766 4.122 59.734 1.00 6.92 33 THR B N 1
ATOM 2497 C CA . THR B 1 33 ? 51.502 5.257 60.604 1.00 7.90 33 THR B CA 1
ATOM 2498 C C . THR B 1 33 ? 52.777 6.066 60.820 1.00 7.31 33 THR B C 1
ATOM 2499 O O . THR B 1 33 ? 52.767 7.080 61.514 1.00 8.02 33 THR B O 1
ATOM 2503 N N . THR B 1 34 ? 53.888 5.594 60.263 1.00 7.90 34 THR B N 1
ATOM 2504 C CA . THR B 1 34 ? 55.145 6.325 60.366 1.00 7.47 34 THR B CA 1
ATOM 2505 C C . THR B 1 34 ? 55.810 6.344 58.997 1.00 7.68 34 THR B C 1
ATOM 2506 O O . THR B 1 34 ? 55.588 5.452 58.172 1.00 7.60 34 THR B O 1
ATOM 2510 N N . ALA B 1 35 ? 56.633 7.361 58.768 1.00 7.37 35 ALA B N 1
ATOM 2511 C CA . ALA B 1 35 ? 57.353 7.505 57.510 1.00 7.93 35 ALA B CA 1
ATOM 2512 C C . ALA B 1 35 ? 58.359 6.375 57.360 1.00 7.54 35 ALA B C 1
ATOM 2513 O O . ALA B 1 35 ? 58.521 5.816 56.279 1.00 7.23 35 ALA B O 1
ATOM 2515 N N . ALA B 1 36 ? 59.021 6.032 58.460 1.00 7.35 36 ALA B N 1
ATOM 2516 C CA . ALA B 1 36 ? 60.026 4.976 58.446 1.00 8.06 36 ALA B CA 1
ATOM 2517 C C . ALA B 1 36 ? 59.434 3.625 58.071 1.00 7.46 36 ALA B C 1
ATOM 2518 O O . ALA B 1 36 ? 60.047 2.871 57.313 1.00 6.88 36 ALA B O 1
ATOM 2520 N N . ALA B 1 37 ? 58.248 3.319 58.598 1.00 6.84 37 ALA B N 1
ATOM 2521 C CA . ALA B 1 37 ? 57.602 2.042 58.299 1.00 7.02 37 ALA B CA 1
ATOM 2522 C C . ALA B 1 37 ? 57.246 1.979 56.824 1.00 7.55 37 ALA B C 1
ATOM 2523 O O . ALA B 1 37 ? 57.432 0.943 56.183 1.00 7.14 37 ALA B O 1
ATOM 2525 N N . ALA B 1 38 ? 56.776 3.102 56.285 1.00 7.19 38 ALA B N 1
ATOM 2526 C CA . ALA B 1 38 ? 56.414 3.188 54.872 1.00 7.61 38 ALA B CA 1
ATOM 2527 C C . ALA B 1 38 ? 57.636 2.970 53.985 1.00 6.84 38 ALA B C 1
ATOM 2528 O O . ALA B 1 38 ? 57.579 2.217 53.014 1.00 7.45 38 ALA B O 1
ATOM 2530 N N . LYS B 1 39 ? 58.748 3.614 54.319 1.00 6.51 39 LYS B N 1
ATOM 2531 C CA . LYS B 1 39 ? 59.953 3.442 53.521 1.00 7.05 39 LYS B CA 1
ATOM 2532 C C . LYS B 1 39 ? 60.420 1.982 53.549 1.00 7.34 39 LYS B C 1
ATOM 2533 O O . LYS B 1 39 ? 60.760 1.408 52.515 1.00 6.95 39 LYS B O 1
ATOM 2539 N N . ALA B 1 40 ? 60.387 1.376 54.731 1.00 6.77 40 ALA B N 1
ATOM 2540 C CA . ALA B 1 40 ? 60.834 -0.002 54.891 1.00 6.95 40 ALA B CA 1
ATOM 2541 C C . ALA B 1 40 ? 59.962 -1.051 54.217 1.00 7.12 40 ALA B C 1
ATOM 2542 O O . ALA B 1 40 ? 60.482 -2.018 53.660 1.00 6.94 40 ALA B O 1
ATOM 2544 N N . GLY B 1 41 ? 58.646 -0.864 54.253 1.00 7.36 41 GLY B N 1
ATOM 2545 C CA . GLY B 1 41 ? 57.763 -1.870 53.690 1.00 7.41 41 GLY B CA 1
ATOM 2546 C C . GLY B 1 41 ? 57.037 -1.622 52.387 1.00 7.27 41 GLY B C 1
ATOM 2547 O O . GLY B 1 41 ? 56.369 -2.520 51.887 1.00 7.74 41 GLY B O 1
ATOM 2548 N N . LYS B 1 42 ? 57.229 -0.451 51.797 1.00 7.21 42 LYS B N 1
ATOM 2549 C CA . LYS B 1 42 ? 56.555 -0.078 50.558 1.00 6.99 42 LYS B CA 1
ATOM 2550 C C . LYS B 1 42 ? 56.582 -1.054 49.375 1.00 7.30 42 LYS B C 1
ATOM 2551 O O . LYS B 1 42 ? 55.554 -1.267 48.741 1.00 7.83 42 LYS B O 1
ATOM 2557 N N . ALA B 1 43 ? 57.740 -1.641 49.088 1.00 6.58 43 ALA B N 1
ATOM 2558 C CA . ALA B 1 43 ? 57.885 -2.532 47.933 1.00 8.07 43 ALA B CA 1
ATOM 2559 C C . ALA B 1 43 ? 56.869 -3.664 47.823 1.00 8.54 43 ALA B C 1
ATOM 2560 O O . ALA B 1 43 ? 56.338 -3.924 46.744 1.00 8.69 43 ALA B O 1
ATOM 2562 N N . LYS B 1 44 ? 56.604 -4.319 48.944 1.00 9.25 44 LYS B N 1
ATOM 2563 C CA . LYS B 1 44 ? 55.670 -5.447 49.008 1.00 11.08 44 LYS B CA 1
ATOM 2564 C C . LYS B 1 44 ? 54.211 -5.005 49.005 1.00 9.72 44 LYS B C 1
ATOM 2565 O O . LYS B 1 44 ? 53.306 -5.841 49.045 1.00 10.00 44 LYS B O 1
ATOM 2571 N N . CYS B 1 45 ? 53.973 -3.702 49.002 1.00 9.54 45 CYS B N 1
ATOM 2572 C CA . CYS B 1 45 ? 52.612 -3.206 49.063 1.00 9.11 45 CYS B CA 1
ATOM 2573 C C . CYS B 1 45 ? 51.959 -2.860 47.743 1.00 9.47 45 CYS B C 1
ATOM 2574 O O . CYS B 1 45 ? 52.463 -2.028 46.992 1.00 9.78 45 CYS B O 1
ATOM 2577 N N . SER B 1 46 ? 50.835 -3.513 47.464 1.00 7.96 46 SER B N 1
ATOM 2578 C CA . SER B 1 46 ? 50.071 -3.223 46.265 1.00 8.07 46 SER B CA 1
ATOM 2579 C C . SER B 1 46 ? 49.151 -2.034 46.581 1.00 7.54 46 SER B C 1
ATOM 2580 O O . SER B 1 46 ? 48.658 -1.362 45.686 1.00 7.03 46 SER B O 1
ATOM 2583 N N . THR B 1 47 ? 48.897 -1.816 47.868 1.00 8.11 47 THR B N 1
ATOM 2584 C CA . THR B 1 47 ? 48.113 -0.673 48.330 1.00 9.04 47 THR B CA 1
ATOM 2585 C C . THR B 1 47 ? 48.834 -0.163 49.569 1.00 8.41 47 THR B C 1
ATOM 2586 O O . THR B 1 47 ? 49.130 -0.929 50.477 1.00 8.42 47 THR B O 1
ATOM 2590 N N . ILE B 1 48 ? 49.156 1.124 49.566 1.00 7.50 48 ILE B N 1
ATOM 2591 C CA . ILE B 1 48 ? 49.848 1.750 50.678 1.00 6.74 48 ILE B CA 1
ATOM 2592 C C . ILE B 1 48 ? 48.948 2.834 51.239 1.00 7.07 48 ILE B C 1
ATOM 2593 O O . ILE B 1 48 ? 48.637 3.805 50.558 1.00 7.72 48 ILE B O 1
ATOM 2598 N N . THR B 1 49 ? 48.512 2.657 52.476 1.00 6.63 49 THR B N 1
ATOM 2599 C CA . THR B 1 49 ? 47.679 3.657 53.115 1.00 7.28 49 THR B CA 1
ATOM 2600 C C . THR B 1 49 ? 48.572 4.372 54.120 1.00 7.46 49 THR B C 1
ATOM 2601 O O . THR B 1 49 ? 49.190 3.745 54.983 1.00 6.81 49 THR B O 1
ATOM 2605 N N . LEU B 1 50 ? 48.721 5.675 53.920 1.00 6.91 50 LEU B N 1
ATOM 2606 C CA . LEU B 1 50 ? 49.555 6.512 54.773 1.00 7.09 50 LEU B CA 1
ATOM 2607 C C . LEU B 1 50 ? 48.627 7.210 55.740 1.00 7.25 50 LEU B C 1
ATOM 2608 O O . LEU B 1 50 ? 48.019 8.216 55.405 1.00 7.34 50 LEU B O 1
ATOM 2613 N N . ASN B 1 51 ? 48.522 6.657 56.942 1.00 7.99 51 ASN B N 1
ATOM 2614 C CA . ASN B 1 51 ? 47.626 7.192 57.950 1.00 8.29 51 ASN B CA 1
ATOM 2615 C C . ASN B 1 51 ? 48.246 8.151 58.951 1.00 8.23 51 ASN B C 1
ATOM 2616 O O . ASN B 1 51 ? 49.050 7.747 59.789 1.00 7.58 51 ASN B O 1
ATOM 2621 N N . ASN B 1 52 ? 47.829 9.414 58.871 1.00 7.59 52 ASN B N 1
ATOM 2622 C CA . ASN B 1 52 ? 48.278 10.471 59.784 1.00 7.21 52 ASN B CA 1
ATOM 2623 C C . ASN B 1 52 ? 49.756 10.437 60.102 1.00 7.69 52 ASN B C 1
ATOM 2624 O O . ASN B 1 52 ? 50.149 10.481 61.260 1.00 8.17 52 ASN B O 1
ATOM 2629 N N . ILE B 1 53 ? 50.582 10.359 59.072 1.00 6.61 53 ILE B N 1
ATOM 2630 C CA . ILE B 1 53 ? 52.006 10.303 59.294 1.00 5.97 53 ILE B CA 1
ATOM 2631 C C . ILE B 1 53 ? 52.586 11.671 59.575 1.00 6.28 53 ILE B C 1
ATOM 2632 O O . ILE B 1 53 ? 52.229 12.649 58.927 1.00 5.83 53 ILE B O 1
ATOM 2637 N N . GLU B 1 54 ? 53.426 11.740 60.603 1.00 5.72 54 GLU B N 1
ATOM 2638 C CA . GLU B 1 54 ? 54.128 12.970 60.923 1.00 5.34 54 GLU B CA 1
ATOM 2639 C C . GLU B 1 54 ? 55.558 12.631 60.511 1.00 4.72 54 GLU B C 1
ATOM 2640 O O . GLU B 1 54 ? 56.208 11.763 61.110 1.00 6.14 54 GLU B O 1
ATOM 2646 N N . VAL B 1 55 ? 56.018 13.260 59.443 1.00 5.54 55 VAL B N 1
ATOM 2647 C CA . VAL B 1 55 ? 57.352 12.989 58.929 1.00 5.72 55 VAL B CA 1
ATOM 2648 C C . VAL B 1 55 ? 58.387 13.659 59.805 1.00 6.49 55 VAL B C 1
ATOM 2649 O O . VAL B 1 55 ? 58.301 14.855 60.070 1.00 6.61 55 VAL B O 1
ATOM 2653 N N . PRO B 1 56 ? 59.377 12.888 60.282 1.00 6.21 56 PRO B N 1
ATOM 2654 C CA . PRO B 1 56 ? 60.449 13.399 61.143 1.00 6.13 56 PRO B CA 1
ATOM 2655 C C . PRO B 1 56 ? 61.165 14.613 60.549 1.00 7.31 56 PRO B C 1
ATOM 2656 O O . PRO B 1 56 ? 61.330 14.722 59.332 1.00 7.74 56 PRO B O 1
ATOM 2660 N N . ALA B 1 57 ? 61.579 15.527 61.422 1.00 6.83 57 ALA B N 1
ATOM 2661 C CA . ALA B 1 57 ? 62.271 16.744 61.014 1.00 7.05 57 ALA B CA 1
ATOM 2662 C C . ALA B 1 57 ? 63.427 16.460 60.059 1.00 7.33 57 ALA B C 1
ATOM 2663 O O . ALA B 1 57 ? 64.202 15.528 60.275 1.00 7.54 57 ALA B O 1
ATOM 2665 N N . GLY B 1 58 ? 63.497 17.233 58.977 1.00 6.92 58 GLY B N 1
ATOM 2666 C CA . GLY B 1 58 ? 64.579 17.090 58.019 1.00 6.83 58 GLY B CA 1
ATOM 2667 C C . GLY B 1 58 ? 64.634 15.804 57.225 1.00 6.89 58 GLY B C 1
ATOM 2668 O O . GLY B 1 58 ? 65.657 15.505 56.597 1.00 7.38 58 GLY B O 1
ATOM 2669 N N . THR B 1 59 ? 63.547 15.043 57.244 1.00 5.68 59 THR B N 1
ATOM 2670 C CA . THR B 1 59 ? 63.519 13.786 56.515 1.00 7.23 59 THR B CA 1
ATOM 2671 C C . THR B 1 59 ? 62.423 13.763 55.471 1.00 6.58 59 THR B C 1
ATOM 2672 O O . THR B 1 59 ? 61.401 14.447 55.584 1.00 6.07 59 THR B O 1
ATOM 2676 N N . THR B 1 60 ? 62.646 12.933 54.466 1.00 6.56 60 THR B N 1
ATOM 2677 C CA . THR B 1 60 ? 61.717 12.777 53.372 1.00 5.75 60 THR B CA 1
ATOM 2678 C C . THR B 1 60 ? 60.807 11.586 53.606 1.00 5.97 60 THR B C 1
ATOM 2679 O O . THR B 1 60 ? 61.265 10.542 54.083 1.00 6.18 60 THR B O 1
ATOM 2683 N N . LEU B 1 61 ? 59.512 11.761 53.335 1.00 5.56 61 LEU B N 1
ATOM 2684 C CA . LEU B 1 61 ? 58.567 10.646 53.403 1.00 6.16 61 LEU B CA 1
ATOM 2685 C C . LEU B 1 61 ? 58.944 9.979 52.084 1.00 6.95 61 LEU B C 1
ATOM 2686 O O . LEU B 1 61 ? 58.569 10.439 51.007 1.00 5.83 61 LEU B O 1
ATOM 2691 N N . ASP B 1 62 ? 59.787 8.962 52.191 1.00 6.55 62 ASP B N 1
ATOM 2692 C CA . ASP B 1 62 ? 60.333 8.280 51.038 1.00 6.62 62 ASP B CA 1
ATOM 2693 C C . ASP B 1 62 ? 59.485 7.188 50.418 1.00 6.44 62 ASP B C 1
ATOM 2694 O O . ASP B 1 62 ? 59.550 6.030 50.828 1.00 7.36 62 ASP B O 1
ATOM 2699 N N . LEU B 1 63 ? 58.763 7.567 49.368 1.00 6.19 63 LEU B N 1
ATOM 2700 C CA . LEU B 1 63 ? 57.904 6.653 48.628 1.00 6.66 63 LEU B CA 1
ATOM 2701 C C . LEU B 1 63 ? 58.470 6.438 47.222 1.00 6.18 63 LEU B C 1
ATOM 2702 O O . LEU B 1 63 ? 57.728 6.241 46.264 1.00 5.49 63 LEU B O 1
ATOM 2707 N N . THR B 1 64 ? 59.790 6.517 47.101 1.00 6.39 64 THR B N 1
ATOM 2708 C CA . THR B 1 64 ? 60.439 6.283 45.817 1.00 6.29 64 THR B CA 1
ATOM 2709 C C . THR B 1 64 ? 60.513 4.773 45.607 1.00 6.63 64 THR B C 1
ATOM 2710 O O . THR B 1 64 ? 60.365 3.995 46.550 1.00 6.42 64 THR B O 1
ATOM 2714 N N . GLY B 1 65 ? 60.710 4.369 44.358 1.00 6.91 65 GLY B N 1
ATOM 2715 C CA . GLY B 1 65 ? 60.837 2.959 44.039 1.00 7.41 65 GLY B CA 1
ATOM 2716 C C . GLY B 1 65 ? 59.629 2.104 44.353 1.00 7.50 65 GLY B C 1
ATOM 2717 O O . GLY B 1 65 ? 59.770 0.977 44.823 1.00 7.69 65 GLY B O 1
ATOM 2718 N N . LEU B 1 66 ? 58.437 2.631 44.112 1.00 7.47 66 LEU B N 1
ATOM 2719 C CA . LEU B 1 66 ? 57.231 1.858 44.365 1.00 6.28 66 LEU B CA 1
ATOM 2720 C C . LEU B 1 66 ? 57.089 0.788 43.308 1.00 7.37 66 LEU B C 1
ATOM 2721 O O . LEU B 1 66 ? 57.537 0.947 42.172 1.00 5.83 66 LEU B O 1
ATOM 2726 N N . THR B 1 67 ? 56.505 -0.333 43.704 1.00 6.08 67 THR B N 1
ATOM 2727 C CA . THR B 1 67 ? 56.291 -1.416 42.762 1.00 6.52 67 THR B CA 1
ATOM 2728 C C . THR B 1 67 ? 55.216 -0.964 41.784 1.00 6.67 67 THR B C 1
ATOM 2729 O O . THR B 1 67 ? 54.273 -0.269 42.153 1.00 6.77 67 THR B O 1
ATOM 2733 N N . SER B 1 68 ? 55.388 -1.304 40.517 1.00 6.56 68 SER B N 1
ATOM 2734 C CA . SER B 1 68 ? 54.407 -0.914 39.514 1.00 6.35 68 SER B CA 1
ATOM 2735 C C . SER B 1 68 ? 52.999 -1.332 39.927 1.00 6.75 68 SER B C 1
ATOM 2736 O O . SER B 1 68 ? 52.806 -2.408 40.507 1.00 6.09 68 SER B O 1
ATOM 2739 N N . GLY B 1 69 ? 52.039 -0.443 39.697 1.00 4.81 69 GLY B N 1
ATOM 2740 C CA . GLY B 1 69 ? 50.653 -0.727 40.020 1.00 6.53 69 GLY B CA 1
ATOM 2741 C C . GLY B 1 69 ? 50.222 -0.404 41.435 1.00 7.26 69 GLY B C 1
ATOM 2742 O O . GLY B 1 69 ? 49.050 -0.554 41.773 1.00 7.90 69 GLY B O 1
ATOM 2743 N N . THR B 1 70 ? 51.153 0.066 42.257 1.00 6.04 70 THR B N 1
ATOM 2744 C CA . THR B 1 70 ? 50.842 0.382 43.650 1.00 6.31 70 THR B CA 1
ATOM 2745 C C . THR B 1 70 ? 49.882 1.547 43.769 1.00 6.68 70 THR B C 1
ATOM 2746 O O . THR B 1 70 ? 50.004 2.538 43.060 1.00 6.61 70 THR B O 1
ATOM 2750 N N . LYS B 1 71 ? 48.911 1.397 44.659 1.00 7.20 71 LYS B N 1
ATOM 2751 C CA . LYS B 1 71 ? 47.941 2.437 44.930 1.00 6.95 71 LYS B CA 1
ATOM 2752 C C . LYS B 1 71 ? 48.399 3.037 46.243 1.00 7.68 71 LYS B C 1
ATOM 2753 O O . LYS B 1 71 ? 48.716 2.307 47.175 1.00 6.09 71 LYS B O 1
ATOM 2759 N N . VAL B 1 72 ? 48.536 4.355 46.275 1.00 6.30 72 VAL B N 1
ATOM 2760 C CA . VAL B 1 72 ? 48.955 5.051 47.485 1.00 6.86 72 VAL B CA 1
ATOM 2761 C C . VAL B 1 72 ? 47.794 5.936 47.894 1.00 6.53 72 VAL B C 1
ATOM 2762 O O . VAL B 1 72 ? 47.307 6.730 47.098 1.00 6.11 72 VAL B O 1
ATOM 2766 N N . ILE B 1 73 ? 47.369 5.802 49.145 1.00 7.19 73 ILE B N 1
ATOM 2767 C CA . ILE B 1 73 ? 46.252 6.577 49.668 1.00 7.05 73 ILE B CA 1
ATOM 2768 C C . ILE B 1 73 ? 46.674 7.358 50.904 1.00 7.04 73 ILE B C 1
ATOM 2769 O O . ILE B 1 73 ? 47.174 6.780 51.863 1.00 6.96 73 ILE B O 1
ATOM 2774 N N . PHE B 1 74 ? 46.540 8.680 50.851 1.00 6.72 74 PHE B N 1
ATOM 2775 C CA . PHE B 1 74 ? 46.868 9.510 52.001 1.00 6.64 74 PHE B CA 1
ATOM 2776 C C . PHE B 1 74 ? 45.619 9.573 52.864 1.00 6.68 74 PHE B C 1
ATOM 2777 O O . PHE B 1 74 ? 44.544 9.894 52.373 1.00 6.88 74 PHE B O 1
ATOM 2785 N N . GLU B 1 75 ? 45.766 9.224 54.136 1.00 6.83 75 GLU B N 1
ATOM 2786 C CA . GLU B 1 75 ? 44.654 9.245 55.080 1.00 8.13 75 GLU B CA 1
ATOM 2787 C C . GLU B 1 75 ? 44.955 10.193 56.220 1.00 6.78 75 GLU B C 1
ATOM 2788 O O . GLU B 1 75 ? 46.109 10.388 56.594 1.00 7.28 75 GLU B O 1
ATOM 2794 N N . GLY B 1 76 ? 43.900 10.769 56.779 1.00 6.59 76 GLY B N 1
ATOM 2795 C CA . GLY B 1 76 ? 44.062 11.686 57.883 1.00 6.41 76 GLY B CA 1
ATOM 2796 C C . GLY B 1 76 ? 44.896 12.878 57.489 1.00 6.10 76 GLY B C 1
ATOM 2797 O O . GLY B 1 76 ? 44.866 13.323 56.344 1.00 5.56 76 GLY B O 1
ATOM 2798 N N . THR B 1 77 ? 45.686 13.359 58.439 1.00 6.52 77 THR B N 1
ATOM 2799 C CA . THR B 1 77 ? 46.520 14.519 58.219 1.00 6.32 77 THR B CA 1
ATOM 2800 C C . THR B 1 77 ? 47.992 14.166 58.241 1.00 6.62 77 THR B C 1
ATOM 2801 O O . THR B 1 77 ? 48.487 13.572 59.202 1.00 6.38 77 THR B O 1
ATOM 2805 N N . THR B 1 78 ? 48.680 14.508 57.155 1.00 5.81 78 THR B N 1
ATOM 2806 C CA . THR B 1 78 ? 50.110 14.265 57.039 1.00 5.25 78 THR B CA 1
ATOM 2807 C C . THR B 1 78 ? 50.785 15.564 57.438 1.00 5.41 78 THR B C 1
ATOM 2808 O O . THR B 1 78 ? 50.401 16.638 56.972 1.00 5.76 78 THR B O 1
ATOM 2812 N N . THR B 1 79 ? 51.727 15.465 58.369 1.00 5.33 79 THR B N 1
ATOM 2813 C CA . THR B 1 79 ? 52.452 16.634 58.838 1.00 5.13 79 THR B CA 1
ATOM 2814 C C . THR B 1 79 ? 53.940 16.387 58.747 1.00 4.22 79 THR B C 1
ATOM 2815 O O . THR B 1 79 ? 54.385 15.271 58.484 1.00 4.52 79 THR B O 1
ATOM 2819 N N . PHE B 1 80 ? 54.704 17.441 58.996 1.00 3.99 80 PHE B N 1
ATOM 2820 C CA . PHE B 1 80 ? 56.147 17.381 58.912 1.00 4.77 80 PHE B CA 1
ATOM 2821 C C . PHE B 1 80 ? 56.720 18.180 60.055 1.00 5.48 80 PHE B C 1
ATOM 2822 O O . PHE B 1 80 ? 56.257 19.282 60.343 1.00 4.71 80 PHE B O 1
ATOM 2830 N N . GLN B 1 81 ? 57.712 17.612 60.729 1.00 6.04 81 GLN B N 1
ATOM 2831 C CA . GLN B 1 81 ? 58.345 18.333 61.809 1.00 6.23 81 GLN B CA 1
ATOM 2832 C C . GLN B 1 81 ? 59.212 19.404 61.177 1.00 6.89 81 GLN B C 1
ATOM 2833 O O . GLN B 1 81 ? 59.669 19.267 60.038 1.00 6.34 81 GLN B O 1
ATOM 2839 N N . TYR B 1 82 ? 59.449 20.463 61.931 1.00 5.73 82 TYR B N 1
ATOM 2840 C CA . TYR B 1 82 ? 60.226 21.579 61.446 1.00 6.63 82 TYR B CA 1
ATOM 2841 C C . TYR B 1 82 ? 61.735 21.404 61.417 1.00 6.82 82 TYR B C 1
ATOM 2842 O O . TYR B 1 82 ? 62.345 20.914 62.364 1.00 7.50 82 TYR B O 1
ATOM 2851 N N . GLU B 1 83 ? 62.316 21.846 60.313 1.00 6.15 83 GLU B N 1
ATOM 2852 C CA . GLU B 1 83 ? 63.753 21.863 60.110 1.00 6.57 83 GLU B CA 1
ATOM 2853 C C . GLU B 1 83 ? 64.005 22.657 58.857 1.00 6.06 83 GLU B C 1
ATOM 2854 O O . GLU B 1 83 ? 63.245 22.573 57.897 1.00 5.78 83 GLU B O 1
ATOM 2860 N N . GLU B 1 84 ? 65.046 23.471 58.894 1.00 5.56 84 GLU B N 1
ATOM 2861 C CA . GLU B 1 84 ? 65.412 24.267 57.744 1.00 6.10 84 GLU B CA 1
ATOM 2862 C C . GLU B 1 84 ? 66.334 23.420 56.871 1.00 6.84 84 GLU B C 1
ATOM 2863 O O . GLU B 1 84 ? 67.488 23.167 57.213 1.00 6.06 84 GLU B O 1
ATOM 2869 N N . TRP B 1 85 ? 65.764 22.887 55.796 1.00 6.23 85 TRP B N 1
ATOM 2870 C CA . TRP B 1 85 ? 66.510 22.052 54.872 1.00 6.33 85 TRP B CA 1
ATOM 2871 C C . TRP B 1 85 ? 65.878 22.158 53.495 1.00 7.25 85 TRP B C 1
ATOM 2872 O O . TRP B 1 85 ? 64.832 22.783 53.340 1.00 7.49 85 TRP B O 1
ATOM 2883 N N . ALA B 1 86 ? 66.486 21.506 52.511 1.00 7.22 86 ALA B N 1
ATOM 2884 C CA . ALA B 1 86 ? 66.025 21.594 51.134 1.00 7.23 86 ALA B CA 1
ATOM 2885 C C . ALA B 1 86 ? 64.896 20.684 50.702 1.00 6.86 86 ALA B C 1
ATOM 2886 O O . ALA B 1 86 ? 64.349 20.868 49.616 1.00 6.94 86 ALA B O 1
ATOM 2888 N N . GLY B 1 87 ? 64.560 19.699 51.526 1.00 6.56 87 GLY B N 1
ATOM 2889 C CA . GLY B 1 87 ? 63.519 18.770 51.137 1.00 5.88 87 GLY B CA 1
ATOM 2890 C C . GLY B 1 87 ? 64.107 17.700 50.230 1.00 5.92 87 GLY B C 1
ATOM 2891 O O . GLY B 1 87 ? 65.325 17.640 50.036 1.00 6.29 87 GLY B O 1
ATOM 2892 N N . PRO B 1 88 ? 63.262 16.941 49.535 1.00 6.10 88 PRO B N 1
ATOM 2893 C CA . PRO B 1 88 ? 61.802 17.034 49.544 1.00 5.38 88 PRO B CA 1
ATOM 2894 C C . PRO B 1 88 ? 61.128 16.458 50.786 1.00 5.28 88 PRO B C 1
ATOM 2895 O O . PRO B 1 88 ? 61.632 15.530 51.412 1.00 4.92 88 PRO B O 1
ATOM 2899 N N . LEU B 1 89 ? 59.964 17.003 51.116 1.00 4.41 89 LEU B N 1
ATOM 2900 C CA . LEU B 1 89 ? 59.201 16.509 52.249 1.00 4.68 89 LEU B CA 1
ATOM 2901 C C . LEU B 1 89 ? 58.641 15.142 51.869 1.00 4.90 89 LEU B C 1
ATOM 2902 O O . LEU B 1 89 ? 58.516 14.264 52.714 1.00 5.17 89 LEU B O 1
ATOM 2907 N N . ILE B 1 90 ? 58.293 14.978 50.594 1.00 5.58 90 ILE B N 1
ATOM 2908 C CA . ILE B 1 90 ? 57.771 13.708 50.096 1.00 5.51 90 ILE B CA 1
ATOM 2909 C C . ILE B 1 90 ? 58.384 13.451 48.732 1.00 5.52 90 ILE B C 1
ATOM 2910 O O . ILE B 1 90 ? 58.548 14.364 47.934 1.00 5.69 90 ILE B O 1
ATOM 2915 N N . SER B 1 91 ? 58.815 12.224 48.498 1.00 5.74 91 SER B N 1
ATOM 2916 C CA . SER B 1 91 ? 59.362 11.897 47.194 1.00 6.06 91 SER B CA 1
ATOM 2917 C C . SER B 1 91 ? 58.710 10.601 46.754 1.00 5.93 91 SER B C 1
ATOM 2918 O O . SER B 1 91 ? 58.588 9.657 47.527 1.00 6.54 91 SER B O 1
ATOM 2921 N N . MET B 1 92 ? 58.262 10.559 45.513 1.00 5.62 92 MET B N 1
ATOM 2922 C CA . MET B 1 92 ? 57.623 9.347 45.044 1.00 5.70 92 MET B CA 1
ATOM 2923 C C . MET B 1 92 ? 58.044 9.042 43.632 1.00 6.01 92 MET B C 1
ATOM 2924 O O . MET B 1 92 ? 58.218 9.942 42.819 1.00 5.46 92 MET B O 1
ATOM 2929 N N . SER B 1 93 ? 58.252 7.759 43.363 1.00 5.40 93 SER B N 1
ATOM 2930 C CA . SER B 1 93 ? 58.624 7.321 42.033 1.00 5.37 93 SER B CA 1
ATOM 2931 C C . SER B 1 93 ? 58.137 5.900 41.863 1.00 5.95 93 SER B C 1
ATOM 2932 O O . SER B 1 93 ? 57.878 5.195 42.837 1.00 5.98 93 SER B O 1
ATOM 2935 N N . GLY B 1 94 ? 58.014 5.501 40.607 1.00 5.93 94 GLY B N 1
ATOM 2936 C CA . GLY B 1 94 ? 57.535 4.180 40.274 1.00 5.85 94 GLY B CA 1
ATOM 2937 C C . GLY B 1 94 ? 56.680 4.363 39.045 1.00 6.09 94 GLY B C 1
ATOM 2938 O O . GLY B 1 94 ? 56.388 5.498 38.641 1.00 5.84 94 GLY B O 1
ATOM 2939 N N . GLU B 1 95 ? 56.235 3.257 38.477 1.00 6.71 95 GLU B N 1
ATOM 2940 C CA . GLU B 1 95 ? 55.421 3.311 37.279 1.00 7.67 95 GLU B CA 1
ATOM 2941 C C . GLU B 1 95 ? 54.030 2.787 37.587 1.00 7.21 95 GLU B C 1
ATOM 2942 O O . GLU B 1 95 ? 53.873 1.938 38.462 1.00 5.98 95 GLU B O 1
ATOM 2948 N N . HIS B 1 96 ? 53.018 3.344 36.925 1.00 6.43 96 HIS B N 1
ATOM 2949 C CA . HIS B 1 96 ? 51.635 2.893 37.114 1.00 6.73 96 HIS B CA 1
ATOM 2950 C C . HIS B 1 96 ? 51.175 3.016 38.554 1.00 7.42 96 HIS B C 1
ATOM 2951 O O . HIS B 1 96 ? 50.561 2.101 39.109 1.00 7.43 96 HIS B O 1
ATOM 2958 N N . ILE B 1 97 ? 51.505 4.145 39.162 1.00 6.38 97 ILE B N 1
ATOM 2959 C CA . ILE B 1 97 ? 51.131 4.393 40.542 1.00 6.12 97 ILE B CA 1
ATOM 2960 C C . ILE B 1 97 ? 49.853 5.208 40.557 1.00 5.80 97 ILE B C 1
ATOM 2961 O O . ILE B 1 97 ? 49.684 6.114 39.752 1.00 7.29 97 ILE B O 1
ATOM 2966 N N . THR B 1 98 ? 48.943 4.858 41.455 1.00 6.11 98 THR B N 1
ATOM 2967 C CA . THR B 1 98 ? 47.687 5.583 41.589 1.00 5.57 98 THR B CA 1
ATOM 2968 C C . THR B 1 98 ? 47.661 6.177 42.984 1.00 5.59 98 THR B C 1
ATOM 2969 O O . THR B 1 98 ? 47.530 5.453 43.965 1.00 6.43 98 THR B O 1
ATOM 2973 N N . VAL B 1 99 ? 47.843 7.492 43.064 1.00 4.89 99 VAL B N 1
ATOM 2974 C CA . VAL B 1 99 ? 47.855 8.204 44.337 1.00 5.61 99 VAL B CA 1
ATOM 2975 C C . VAL B 1 99 ? 46.534 8.933 44.548 1.00 5.79 99 VAL B C 1
ATOM 2976 O O . VAL B 1 99 ? 46.038 9.620 43.655 1.00 6.71 99 VAL B O 1
ATOM 2980 N N . THR B 1 100 ? 45.948 8.738 45.725 1.00 5.97 100 THR B N 1
ATOM 2981 C CA . THR B 1 100 ? 44.688 9.370 46.075 1.00 6.11 100 THR B CA 1
ATOM 2982 C C . THR B 1 100 ? 44.726 9.773 47.542 1.00 6.70 100 THR B C 1
ATOM 2983 O O . THR B 1 100 ? 45.689 9.493 48.252 1.00 5.96 100 THR B O 1
ATOM 2987 N N . GLY B 1 101 ? 43.659 10.429 47.978 1.00 7.78 101 GLY B N 1
ATOM 2988 C CA . GLY B 1 101 ? 43.541 10.854 49.357 1.00 8.84 101 GLY B CA 1
ATOM 2989 C C . GLY B 1 101 ? 42.165 10.459 49.849 1.00 9.37 101 GLY B C 1
ATOM 2990 O O . GLY B 1 101 ? 41.186 10.557 49.112 1.00 10.13 101 GLY B O 1
ATOM 2991 N N . ALA B 1 102 ? 42.095 9.964 51.079 1.00 9.51 102 ALA B N 1
ATOM 2992 C CA . ALA B 1 102 ? 40.830 9.557 51.675 1.00 10.16 102 ALA B CA 1
ATOM 2993 C C . ALA B 1 102 ? 39.996 10.803 51.920 1.00 11.18 102 ALA B C 1
ATOM 2994 O O . ALA B 1 102 ? 40.509 11.916 51.890 1.00 9.52 102 ALA B O 1
ATOM 2996 N N . SER B 1 103 ? 38.705 10.625 52.162 1.00 11.62 103 SER B N 1
ATOM 2997 C CA . SER B 1 103 ? 37.862 11.775 52.422 1.00 13.04 103 SER B CA 1
ATOM 2998 C C . SER B 1 103 ? 38.360 12.470 53.688 1.00 11.96 103 SER B C 1
ATOM 2999 O O . SER B 1 103 ? 38.716 11.814 54.671 1.00 14.03 103 SER B O 1
ATOM 3002 N N . GLY B 1 104 ? 38.454 13.792 53.622 1.00 12.20 104 GLY B N 1
ATOM 3003 C CA . GLY B 1 104 ? 38.902 14.568 54.764 1.00 10.91 104 GLY B CA 1
ATOM 3004 C C . GLY B 1 104 ? 40.402 14.592 54.995 1.00 10.04 104 GLY B C 1
ATOM 3005 O O . GLY B 1 104 ? 40.870 15.225 55.940 1.00 9.79 104 GLY B O 1
ATOM 3006 N N . HIS B 1 105 ? 41.170 13.922 54.141 1.00 9.24 105 HIS B N 1
ATOM 3007 C CA . HIS B 1 105 ? 42.613 13.912 54.324 1.00 7.64 105 HIS B CA 1
ATOM 3008 C C . HIS B 1 105 ? 43.174 15.306 54.068 1.00 7.39 105 HIS B C 1
ATOM 3009 O O . HIS B 1 105 ? 42.570 16.130 53.369 1.00 6.61 105 HIS B O 1
ATOM 3016 N N . LEU B 1 106 ? 44.361 15.545 54.595 1.00 6.07 106 LEU B N 1
ATOM 3017 C CA . LEU B 1 106 ? 45.029 16.812 54.412 1.00 6.71 106 LEU B CA 1
ATOM 3018 C C . LEU B 1 106 ? 46.515 16.582 54.577 1.00 6.40 106 LEU B C 1
ATOM 3019 O O . LEU B 1 106 ? 46.925 15.786 55.412 1.00 7.70 106 LEU B O 1
ATOM 3024 N N . ILE B 1 107 ? 47.303 17.173 53.687 1.00 5.52 107 ILE B N 1
ATOM 3025 C CA . ILE B 1 107 ? 48.748 17.091 53.810 1.00 5.62 107 ILE B CA 1
ATOM 3026 C C . ILE B 1 107 ? 49.061 18.526 54.193 1.00 6.37 107 ILE B C 1
ATOM 3027 O O . ILE B 1 107 ? 49.055 19.433 53.349 1.00 5.63 107 ILE B O 1
ATOM 3032 N N . ASN B 1 108 ? 49.220 18.737 55.493 1.00 5.63 108 ASN B N 1
ATOM 3033 C CA . ASN B 1 108 ? 49.463 20.070 56.018 1.00 5.92 108 ASN B CA 1
ATOM 3034 C C . ASN B 1 108 ? 50.936 20.279 56.299 1.00 5.45 108 ASN B C 1
ATOM 3035 O O . ASN B 1 108 ? 51.477 19.712 57.241 1.00 5.82 108 ASN B O 1
ATOM 3040 N N . CYS B 1 109 ? 51.576 21.116 55.489 1.00 6.00 109 CYS B N 1
ATOM 3041 C CA . CYS B 1 109 ? 52.998 21.372 55.642 1.00 5.93 109 CYS B CA 1
ATOM 3042 C C . CYS B 1 109 ? 53.308 22.473 56.632 1.00 5.75 109 CYS B C 1
ATOM 3043 O O . CYS B 1 109 ? 54.453 22.620 57.027 1.00 5.96 109 CYS B O 1
ATOM 3046 N N . ASP B 1 110 ? 52.290 23.256 56.990 1.00 5.44 110 ASP B N 1
ATOM 3047 C CA . ASP B 1 110 ? 52.439 24.386 57.904 1.00 5.56 110 ASP B CA 1
ATOM 3048 C C . ASP B 1 110 ? 53.695 25.175 57.536 1.00 5.43 110 ASP B C 1
ATOM 3049 O O . ASP B 1 110 ? 54.597 25.382 58.360 1.00 5.86 110 ASP B O 1
ATOM 3054 N N . GLY B 1 111 ? 53.718 25.636 56.286 1.00 4.69 111 GLY B N 1
ATOM 3055 C CA . GLY B 1 111 ? 54.857 26.369 55.759 1.00 4.93 111 GLY B CA 1
ATOM 3056 C C . GLY B 1 111 ? 55.205 27.679 56.427 1.00 5.03 111 GLY B C 1
ATOM 3057 O O . GLY B 1 111 ? 56.327 28.171 56.257 1.00 4.61 111 GLY B O 1
ATOM 3058 N N . ALA B 1 112 ? 54.262 28.258 57.165 1.00 3.92 112 ALA B N 1
ATOM 3059 C CA . ALA B 1 112 ? 54.503 29.526 57.858 1.00 4.28 112 ALA B CA 1
ATOM 3060 C C . ALA B 1 112 ? 55.689 29.421 58.812 1.00 4.62 112 ALA B C 1
ATOM 3061 O O . ALA B 1 112 ? 56.301 30.423 59.169 1.00 5.67 112 ALA B O 1
ATOM 3063 N N . ARG B 1 113 ? 56.014 28.203 59.227 1.00 4.91 113 ARG B N 1
ATOM 3064 C CA . ARG B 1 113 ? 57.150 27.994 60.121 1.00 4.60 113 ARG B CA 1
ATOM 3065 C C . ARG B 1 113 ? 58.446 28.384 59.408 1.00 5.13 113 ARG B C 1
ATOM 3066 O O . ARG B 1 113 ? 59.420 28.785 60.047 1.00 6.30 113 ARG B O 1
ATOM 3074 N N . TRP B 1 114 ? 58.439 28.257 58.081 1.00 4.59 114 TRP B N 1
ATOM 3075 C CA . TRP B 1 114 ? 59.589 28.603 57.248 1.00 4.97 114 TRP B CA 1
ATOM 3076 C C . TRP B 1 114 ? 59.463 29.965 56.577 1.00 5.22 114 TRP B C 1
ATOM 3077 O O . TRP B 1 114 ? 60.449 30.690 56.473 1.00 5.29 114 TRP B O 1
ATOM 3088 N N . TRP B 1 115 ? 58.270 30.287 56.077 1.00 5.59 115 TRP B N 1
ATOM 3089 C CA . TRP B 1 115 ? 58.061 31.550 55.362 1.00 5.25 115 TRP B CA 1
ATOM 3090 C C . TRP B 1 115 ? 58.669 32.728 56.093 1.00 6.66 115 TRP B C 1
ATOM 3091 O O . TRP B 1 115 ? 58.397 32.954 57.269 1.00 7.08 115 TRP B O 1
ATOM 3102 N N . ASP B 1 116 ? 59.489 33.477 55.369 1.00 6.04 116 ASP B N 1
ATOM 3103 C CA . ASP B 1 116 ? 60.176 34.623 55.935 1.00 7.81 116 ASP B CA 1
ATOM 3104 C C . ASP B 1 116 ? 60.245 35.745 54.909 1.00 8.64 116 ASP B C 1
ATOM 3105 O O . ASP B 1 116 ? 61.061 36.668 55.036 1.00 10.43 116 ASP B O 1
ATOM 3110 N N . GLY B 1 117 ? 59.399 35.628 53.886 1.00 9.15 117 GLY B N 1
ATOM 3111 C CA . GLY B 1 117 ? 59.333 36.607 52.818 1.00 9.69 117 GLY B CA 1
ATOM 3112 C C . GLY B 1 117 ? 60.485 36.530 51.833 1.00 10.29 117 GLY B C 1
ATOM 3113 O O . GLY B 1 117 ? 60.576 37.354 50.916 1.00 10.91 117 GLY B O 1
ATOM 3114 N N . LYS B 1 118 ? 61.331 35.512 51.978 1.00 9.18 118 LYS B N 1
ATOM 3115 C CA . LYS B 1 118 ? 62.493 35.372 51.116 1.00 9.02 118 LYS B CA 1
ATOM 3116 C C . LYS B 1 118 ? 62.486 34.157 50.192 1.00 8.39 118 LYS B C 1
ATOM 3117 O O . LYS B 1 118 ? 63.337 34.042 49.316 1.00 6.97 118 LYS B O 1
ATOM 3123 N N . GLY B 1 119 ? 61.537 33.246 50.404 1.00 8.19 119 GLY B N 1
ATOM 3124 C CA . GLY B 1 119 ? 61.414 32.077 49.547 1.00 7.54 119 GLY B CA 1
ATOM 3125 C C . GLY B 1 119 ? 62.650 31.213 49.385 1.00 7.45 119 GLY B C 1
ATOM 3126 O O . GLY B 1 119 ? 63.017 30.475 50.287 1.00 6.97 119 GLY B O 1
ATOM 3127 N N . THR B 1 120 ? 63.275 31.284 48.213 1.00 7.69 120 THR B N 1
ATOM 3128 C CA . THR B 1 120 ? 64.472 30.489 47.933 1.00 7.64 120 THR B CA 1
ATOM 3129 C C . THR B 1 120 ? 65.708 31.004 48.674 1.00 8.01 120 THR B C 1
ATOM 3130 O O . THR B 1 120 ? 66.771 30.373 48.644 1.00 9.21 120 THR B O 1
ATOM 3134 N N . SER B 1 121 ? 65.581 32.185 49.270 1.00 8.05 121 SER B N 1
ATOM 3135 C CA . SER B 1 121 ? 66.651 32.781 50.074 1.00 8.35 121 SER B CA 1
ATOM 3136 C C . SER B 1 121 ? 66.170 32.811 51.521 1.00 8.59 121 SER B C 1
ATOM 3137 O O . SER B 1 121 ? 65.035 32.412 51.811 1.00 8.12 121 SER B O 1
ATOM 3140 N N . GLY B 1 122 ? 67.021 33.298 52.422 1.00 8.09 122 GLY B N 1
ATOM 3141 C CA . GLY B 1 122 ? 66.663 33.352 53.830 1.00 7.60 122 GLY B CA 1
ATOM 3142 C C . GLY B 1 122 ? 66.736 31.951 54.404 1.00 8.68 122 GLY B C 1
ATOM 3143 O O . GLY B 1 122 ? 67.673 31.221 54.116 1.00 9.17 122 GLY B O 1
ATOM 3144 N N . LYS B 1 123 ? 65.766 31.570 55.226 1.00 7.64 123 LYS B N 1
ATOM 3145 C CA . LYS B 1 123 ? 65.754 30.234 55.792 1.00 8.00 123 LYS B CA 1
ATOM 3146 C C . LYS B 1 123 ? 65.737 29.191 54.689 1.00 7.99 123 LYS B C 1
ATOM 3147 O O . LYS B 1 123 ? 65.145 29.415 53.632 1.00 7.51 123 LYS B O 1
ATOM 3153 N N . LYS B 1 124 ? 66.399 28.063 54.929 1.00 7.74 124 LYS B N 1
ATOM 3154 C CA . LYS B 1 124 ? 66.385 26.969 53.965 1.00 7.37 124 LYS B CA 1
ATOM 3155 C C . LYS B 1 124 ? 64.989 26.373 54.115 1.00 6.54 124 LYS B C 1
ATOM 3156 O O . LYS B 1 124 ? 64.578 26.021 55.225 1.00 6.74 124 LYS B O 1
ATOM 3162 N N . LYS B 1 125 ? 64.261 26.291 53.004 1.00 5.13 125 LYS B N 1
ATOM 3163 C CA . LYS B 1 125 ? 62.895 25.777 53.015 1.00 4.64 125 LYS B CA 1
ATOM 3164 C C . LYS B 1 125 ? 62.803 24.558 52.124 1.00 4.93 125 LYS B C 1
ATOM 3165 O O . LYS B 1 125 ? 63.241 24.580 50.970 1.00 6.53 125 LYS B O 1
ATOM 3171 N N . PRO B 1 126 ? 62.200 23.482 52.636 1.00 5.32 126 PRO B N 1
ATOM 3172 C CA . PRO B 1 126 ? 62.084 22.257 51.852 1.00 4.76 126 PRO B CA 1
ATOM 3173 C C . PRO B 1 126 ? 61.027 22.231 50.761 1.00 4.88 126 PRO B C 1
ATOM 3174 O O . PRO B 1 126 ? 59.883 22.647 50.964 1.00 4.27 126 PRO B O 1
ATOM 3178 N N . LYS B 1 127 ? 61.426 21.747 49.590 1.00 5.16 127 LYS B N 1
ATOM 3179 C CA . LYS B 1 127 ? 60.473 21.608 48.505 1.00 6.11 127 LYS B CA 1
ATOM 3180 C C . LYS B 1 127 ? 59.538 20.514 48.986 1.00 5.71 127 LYS B C 1
ATOM 3181 O O . LYS B 1 127 ? 59.927 19.639 49.765 1.00 5.11 127 LYS B O 1
ATOM 3187 N N . PHE B 1 128 ? 58.292 20.580 48.549 1.00 5.31 128 PHE B N 1
ATOM 3188 C CA . PHE B 1 128 ? 57.296 19.647 49.027 1.00 5.13 128 PHE B CA 1
ATOM 3189 C C . PHE B 1 128 ? 57.265 18.233 48.482 1.00 6.29 128 PHE B C 1
ATOM 3190 O O . PHE B 1 128 ? 57.575 17.281 49.192 1.00 5.62 128 PHE B O 1
ATOM 3198 N N . PHE B 1 129 ? 56.904 18.104 47.215 1.00 5.45 129 PHE B N 1
ATOM 3199 C CA . PHE B 1 129 ? 56.722 16.793 46.621 1.00 5.07 129 PHE B CA 1
ATOM 3200 C C . PHE B 1 129 ? 57.510 16.577 45.344 1.00 5.60 129 PHE B C 1
ATOM 3201 O O . PHE B 1 129 ? 57.315 17.284 44.367 1.00 6.00 129 PHE B O 1
ATOM 3209 N N . TYR B 1 130 ? 58.414 15.605 45.363 1.00 5.76 130 TYR B N 1
ATOM 3210 C CA . TYR B 1 130 ? 59.182 15.286 44.168 1.00 5.94 130 TYR B CA 1
ATOM 3211 C C . TYR B 1 130 ? 58.483 14.152 43.447 1.00 6.23 130 TYR B C 1
ATOM 3212 O O . TYR B 1 130 ? 58.393 13.041 43.974 1.00 5.55 130 TYR B O 1
ATOM 3221 N N . ALA B 1 131 ? 57.915 14.463 42.285 1.00 5.58 131 ALA B N 1
ATOM 3222 C CA . ALA B 1 131 ? 57.261 13.465 41.451 1.00 5.64 131 ALA B CA 1
ATOM 3223 C C . ALA B 1 131 ? 58.278 13.245 40.332 1.00 6.46 131 ALA B C 1
ATOM 3224 O O . ALA B 1 131 ? 58.095 13.699 39.206 1.00 6.57 131 ALA B O 1
ATOM 3226 N N . HIS B 1 132 ? 59.405 12.645 40.701 1.00 6.41 132 HIS B N 1
ATOM 3227 C CA . HIS B 1 132 ? 60.496 12.391 39.767 1.00 6.93 132 HIS B CA 1
ATOM 3228 C C . HIS B 1 132 ? 60.527 10.911 39.435 1.00 7.02 132 HIS B C 1
ATOM 3229 O O . HIS B 1 132 ? 60.817 10.079 40.296 1.00 8.24 132 HIS B O 1
ATOM 3236 N N . GLY B 1 133 ? 60.220 10.585 38.188 1.00 6.49 133 GLY B N 1
ATOM 3237 C CA . GLY B 1 133 ? 60.203 9.191 37.795 1.00 7.27 133 GLY B CA 1
ATOM 3238 C C . GLY B 1 133 ? 58.920 8.527 38.265 1.00 6.08 133 GLY B C 1
ATOM 3239 O O . GLY B 1 133 ? 58.886 7.318 38.467 1.00 6.75 133 GLY B O 1
ATOM 3240 N N . LEU B 1 134 ? 57.889 9.333 38.502 1.00 6.30 134 LEU B N 1
ATOM 3241 C CA . LEU B 1 134 ? 56.580 8.828 38.905 1.00 6.46 134 LEU B CA 1
ATOM 3242 C C . LEU B 1 134 ? 55.866 8.804 37.555 1.00 7.13 134 LEU B C 1
ATOM 3243 O O . LEU B 1 134 ? 55.072 9.688 37.217 1.00 6.20 134 LEU B O 1
ATOM 3248 N N . ASP B 1 135 ? 56.223 7.791 36.772 1.00 7.00 135 ASP B N 1
ATOM 3249 C CA . ASP B 1 135 ? 55.739 7.625 35.403 1.00 6.74 135 ASP B CA 1
ATOM 3250 C C . ASP B 1 135 ? 54.446 6.858 35.229 1.00 6.67 135 ASP B C 1
ATOM 3251 O O . ASP B 1 135 ? 54.172 5.920 35.972 1.00 6.16 135 ASP B O 1
ATOM 3256 N N . SER B 1 136 ? 53.691 7.233 34.196 1.00 5.65 136 SER B N 1
ATOM 3257 C CA . SER B 1 136 ? 52.409 6.602 33.886 1.00 5.32 136 SER B CA 1
ATOM 3258 C C . SER B 1 136 ? 51.627 6.435 35.180 1.00 6.05 136 SER B C 1
ATOM 3259 O O . SER B 1 136 ? 51.058 5.385 35.458 1.00 5.72 136 SER B O 1
ATOM 3262 N N . SER B 1 137 ? 51.635 7.502 35.970 1.00 5.06 137 SER B N 1
ATOM 3263 C CA . SER B 1 137 ? 50.988 7.530 37.266 1.00 4.98 137 SER B CA 1
ATOM 3264 C C . SER B 1 137 ? 50.025 8.697 37.378 1.00 5.05 137 SER B C 1
ATOM 3265 O O . SER B 1 137 ? 50.075 9.642 36.593 1.00 5.93 137 SER B O 1
ATOM 3268 N N . SER B 1 138 ? 49.163 8.635 38.382 1.00 4.72 138 SER B N 1
ATOM 3269 C CA . SER B 1 138 ? 48.189 9.688 38.606 1.00 6.09 138 SER B CA 1
ATOM 3270 C C . SER B 1 138 ? 48.159 10.058 40.076 1.00 6.33 138 SER B C 1
ATOM 3271 O O . SER B 1 138 ? 48.379 9.221 40.946 1.00 6.30 138 SER B O 1
ATOM 3274 N N . ILE B 1 139 ? 47.920 11.334 40.332 1.00 6.41 139 ILE B N 1
ATOM 3275 C CA . ILE B 1 139 ? 47.817 11.864 41.684 1.00 5.78 139 ILE B CA 1
ATOM 3276 C C . ILE B 1 139 ? 46.482 12.581 41.605 1.00 5.96 139 ILE B C 1
ATOM 3277 O O . ILE B 1 139 ? 46.327 13.515 40.828 1.00 5.21 139 ILE B O 1
ATOM 3282 N N . THR B 1 140 ? 45.515 12.121 42.393 1.00 6.21 140 THR B N 1
ATOM 3283 C CA . THR B 1 140 ? 44.170 12.666 42.344 1.00 6.45 140 THR B CA 1
ATOM 3284 C C . THR B 1 140 ? 43.597 13.091 43.680 1.00 6.35 140 THR B C 1
ATOM 3285 O O . THR B 1 140 ? 43.702 12.372 44.673 1.00 6.50 140 THR B O 1
ATOM 3289 N N . GLY B 1 141 ? 42.991 14.273 43.680 1.00 5.94 141 GLY B N 1
ATOM 3290 C CA . GLY B 1 141 ? 42.318 14.776 44.855 1.00 5.84 141 GLY B CA 1
ATOM 3291 C C . GLY B 1 141 ? 43.125 15.134 46.075 1.00 6.66 141 GLY B C 1
ATOM 3292 O O . GLY B 1 141 ? 42.527 15.384 47.118 1.00 7.64 141 GLY B O 1
ATOM 3293 N N . LEU B 1 142 ? 44.451 15.183 45.966 1.00 5.61 142 LEU B N 1
ATOM 3294 C CA . LEU B 1 142 ? 45.263 15.529 47.131 1.00 6.54 142 LEU B CA 1
ATOM 3295 C C . LEU B 1 142 ? 44.980 16.940 47.610 1.00 6.19 142 LEU B C 1
ATOM 3296 O O . LEU B 1 142 ? 44.831 17.855 46.808 1.00 7.01 142 LEU B O 1
ATOM 3301 N N . ASN B 1 143 ? 44.870 17.089 48.926 1.00 6.62 143 ASN B N 1
ATOM 3302 C CA . ASN B 1 143 ? 44.610 18.376 49.556 1.00 6.73 143 ASN B CA 1
ATOM 3303 C C . ASN B 1 143 ? 45.896 18.760 50.257 1.00 6.93 143 ASN B C 1
ATOM 3304 O O . ASN B 1 143 ? 46.282 18.135 51.237 1.00 6.92 143 ASN B O 1
ATOM 3309 N N . ILE B 1 144 ? 46.571 19.762 49.718 1.00 6.50 144 ILE B N 1
ATOM 3310 C CA . ILE B 1 144 ? 47.839 20.232 50.257 1.00 6.79 144 ILE B CA 1
ATOM 3311 C C . ILE B 1 144 ? 47.636 21.602 50.875 1.00 5.76 144 ILE B C 1
ATOM 3312 O O . ILE B 1 144 ? 46.912 22.428 50.340 1.00 6.11 144 ILE B O 1
ATOM 3317 N N . LYS B 1 145 ? 48.277 21.846 52.007 1.00 5.20 145 LYS B N 1
ATOM 3318 C CA . LYS B 1 145 ? 48.138 23.131 52.654 1.00 5.00 145 LYS B CA 1
ATOM 3319 C C . LYS B 1 145 ? 49.462 23.689 53.129 1.00 4.86 145 LYS B C 1
ATOM 3320 O O . LYS B 1 145 ? 50.269 22.989 53.742 1.00 5.92 145 LYS B O 1
ATOM 3326 N N . ASN B 1 146 ? 49.696 24.939 52.753 1.00 4.23 146 ASN B N 1
ATOM 3327 C CA . ASN B 1 146 ? 50.861 25.697 53.168 1.00 4.87 146 ASN B CA 1
ATOM 3328 C C . ASN B 1 146 ? 52.234 25.081 52.982 1.00 5.04 146 ASN B C 1
ATOM 3329 O O . ASN B 1 146 ? 52.946 24.821 53.948 1.00 5.26 146 ASN B O 1
ATOM 3334 N N . THR B 1 147 ? 52.611 24.851 51.728 1.00 3.90 147 THR B N 1
ATOM 3335 C CA . THR B 1 147 ? 53.937 24.312 51.445 1.00 4.34 147 THR B CA 1
ATOM 3336 C C . THR B 1 147 ? 54.955 25.405 51.781 1.00 4.99 147 THR B C 1
ATOM 3337 O O . THR B 1 147 ? 54.725 26.586 51.509 1.00 5.51 147 THR B O 1
ATOM 3341 N N . PRO B 1 148 ? 56.065 25.038 52.430 1.00 5.37 148 PRO B N 1
ATOM 3342 C CA . PRO B 1 148 ? 57.074 26.051 52.772 1.00 5.20 148 PRO B CA 1
ATOM 3343 C C . PRO B 1 148 ? 57.709 26.706 51.544 1.00 4.98 148 PRO B C 1
ATOM 3344 O O . PRO B 1 148 ? 58.110 27.862 51.589 1.00 4.84 148 PRO B O 1
ATOM 3348 N N . LEU B 1 149 ? 57.762 25.964 50.442 1.00 4.10 149 LEU B N 1
ATOM 3349 C CA . LEU B 1 149 ? 58.346 26.459 49.201 1.00 5.01 149 LEU B CA 1
ATOM 3350 C C . LEU B 1 149 ? 57.523 25.869 48.050 1.00 5.01 149 LEU B C 1
ATOM 3351 O O . LEU B 1 149 ? 56.294 25.846 48.133 1.00 5.55 149 LEU B O 1
ATOM 3356 N N . MET B 1 150 ? 58.162 25.363 46.999 1.00 4.22 150 MET B N 1
ATOM 3357 C CA . MET B 1 150 ? 57.384 24.806 45.895 1.00 4.80 150 MET B CA 1
ATOM 3358 C C . MET B 1 150 ? 56.601 23.587 46.320 1.00 4.60 150 MET B C 1
ATOM 3359 O O . MET B 1 150 ? 56.993 22.855 47.233 1.00 4.34 150 MET B O 1
ATOM 3364 N N . ALA B 1 151 ? 55.506 23.350 45.616 1.00 3.81 151 ALA B N 1
ATOM 3365 C CA . ALA B 1 151 ? 54.659 22.217 45.918 1.00 4.44 151 ALA B CA 1
ATOM 3366 C C . ALA B 1 151 ? 55.134 21.001 45.129 1.00 4.93 151 ALA B C 1
ATOM 3367 O O . ALA B 1 151 ? 55.961 20.232 45.615 1.00 4.81 151 ALA B O 1
ATOM 3369 N N . PHE B 1 152 ? 54.687 20.871 43.885 1.00 4.83 152 PHE B N 1
ATOM 3370 C CA . PHE B 1 152 ? 55.064 19.716 43.083 1.00 5.49 152 PHE B CA 1
ATOM 3371 C C . PHE B 1 152 ? 56.184 19.945 42.093 1.00 4.71 152 PHE B C 1
ATOM 3372 O O . PHE B 1 152 ? 56.116 20.844 41.268 1.00 4.91 152 PHE B O 1
ATOM 3380 N N . SER B 1 153 ? 57.232 19.141 42.211 1.00 4.72 153 SER B N 1
ATOM 3381 C CA . SER B 1 153 ? 58.333 19.202 41.270 1.00 4.77 153 SER B CA 1
ATOM 3382 C C . SER B 1 153 ? 58.062 17.999 40.386 1.00 5.46 153 SER B C 1
ATOM 3383 O O . SER B 1 153 ? 58.114 16.851 40.841 1.00 5.76 153 SER B O 1
ATOM 3386 N N . VAL B 1 154 ? 57.749 18.270 39.131 1.00 5.58 154 VAL B N 1
ATOM 3387 C CA . VAL B 1 154 ? 57.413 17.225 38.186 1.00 6.57 154 VAL B CA 1
ATOM 3388 C C . VAL B 1 154 ? 58.539 16.967 37.201 1.00 6.72 154 VAL B C 1
ATOM 3389 O O . VAL B 1 154 ? 58.958 17.857 36.473 1.00 5.94 154 VAL B O 1
ATOM 3393 N N . GLN B 1 155 ? 59.046 15.742 37.220 1.00 7.22 155 GLN B N 1
ATOM 3394 C CA . GLN B 1 155 ? 60.102 15.301 36.313 1.00 7.27 155 GLN B CA 1
ATOM 3395 C C . GLN B 1 155 ? 59.705 13.863 36.059 1.00 6.84 155 GLN B C 1
ATOM 3396 O O . GLN B 1 155 ? 60.327 12.923 36.550 1.00 6.41 155 GLN B O 1
ATOM 3402 N N . ALA B 1 156 ? 58.633 13.708 35.300 1.00 6.53 156 ALA B N 1
ATOM 3403 C CA . ALA B 1 156 ? 58.096 12.396 35.032 1.00 6.69 156 ALA B CA 1
ATOM 3404 C C . ALA B 1 156 ? 57.433 12.344 33.674 1.00 6.54 156 ALA B C 1
ATOM 3405 O O . ALA B 1 156 ? 57.186 13.369 33.043 1.00 7.21 156 ALA B O 1
ATOM 3407 N N . ASN B 1 157 ? 57.142 11.130 33.234 1.00 6.07 157 ASN B N 1
ATOM 3408 C CA . ASN B 1 157 ? 56.511 10.925 31.949 1.00 6.64 157 ASN B CA 1
ATOM 3409 C C . ASN B 1 157 ? 55.142 10.342 32.167 1.00 6.60 157 ASN B C 1
ATOM 3410 O O . ASN B 1 157 ? 54.955 9.530 33.072 1.00 7.46 157 ASN B O 1
ATOM 3415 N N . ASP B 1 158 ? 54.181 10.809 31.376 1.00 6.05 158 ASP B N 1
ATOM 3416 C CA . ASP B 1 158 ? 52.808 10.331 31.448 1.00 5.41 158 ASP B CA 1
ATOM 3417 C C . ASP B 1 158 ? 52.282 10.413 32.880 1.00 5.03 158 ASP B C 1
ATOM 3418 O O . ASP B 1 158 ? 51.834 9.428 33.455 1.00 5.38 158 ASP B O 1
ATOM 3423 N N . ILE B 1 159 ? 52.383 11.597 33.468 1.00 4.50 159 ILE B N 1
ATOM 3424 C CA . ILE B 1 159 ? 51.919 11.799 34.829 1.00 5.35 159 ILE B CA 1
ATOM 3425 C C . ILE B 1 159 ? 50.698 12.720 34.824 1.00 5.83 159 ILE B C 1
ATOM 3426 O O . ILE B 1 159 ? 50.632 13.679 34.053 1.00 6.27 159 ILE B O 1
ATOM 3431 N N . THR B 1 160 ? 49.715 12.389 35.657 1.00 5.26 160 THR B N 1
ATOM 3432 C CA . THR B 1 160 ? 48.479 13.157 35.734 1.00 5.43 160 THR B CA 1
ATOM 3433 C C . THR B 1 160 ? 48.173 13.587 37.163 1.00 5.98 160 THR B C 1
ATOM 3434 O O . THR B 1 160 ? 48.265 12.792 38.080 1.00 6.89 160 THR B O 1
ATOM 3438 N N . PHE B 1 161 ? 47.821 14.858 37.320 1.00 4.86 161 PHE B N 1
ATOM 3439 C CA . PHE B 1 161 ? 47.458 15.455 38.601 1.00 5.16 161 PHE B CA 1
ATOM 3440 C C . PHE B 1 161 ? 46.046 15.939 38.372 1.00 5.69 161 PHE B C 1
ATOM 3441 O O . PHE B 1 161 ? 45.823 16.849 37.581 1.00 6.34 161 PHE B O 1
ATOM 3449 N N . THR B 1 162 ? 45.087 15.328 39.049 1.00 4.97 162 THR B N 1
ATOM 3450 C CA . THR B 1 162 ? 43.699 15.700 38.876 1.00 5.95 162 THR B CA 1
ATOM 3451 C C . THR B 1 162 ? 43.081 16.127 40.186 1.00 6.18 162 THR B C 1
ATOM 3452 O O . THR B 1 162 ? 43.278 15.473 41.205 1.00 5.74 162 THR B O 1
ATOM 3456 N N . ASP B 1 163 ? 42.339 17.227 40.146 1.00 6.29 163 ASP B N 1
ATOM 3457 C CA . ASP B 1 163 ? 41.655 17.741 41.324 1.00 6.20 163 ASP B CA 1
ATOM 3458 C C . ASP B 1 163 ? 42.584 17.928 42.513 1.00 6.84 163 ASP B C 1
ATOM 3459 O O . ASP B 1 163 ? 42.213 17.634 43.653 1.00 7.71 163 ASP B O 1
ATOM 3464 N N . VAL B 1 164 ? 43.808 18.365 42.240 1.00 5.51 164 VAL B N 1
ATOM 3465 C CA . VAL B 1 164 ? 44.761 18.607 43.308 1.00 6.06 164 VAL B CA 1
ATOM 3466 C C . VAL B 1 164 ? 44.579 20.034 43.804 1.00 6.65 164 VAL B C 1
ATOM 3467 O O . VAL B 1 164 ? 44.517 20.976 43.012 1.00 6.89 164 VAL B O 1
ATOM 3471 N N . THR B 1 165 ? 44.462 20.185 45.119 1.00 5.68 165 THR B N 1
ATOM 3472 C CA . THR B 1 165 ? 44.285 21.495 45.720 1.00 5.98 165 THR B CA 1
ATOM 3473 C C . THR B 1 165 ? 45.525 21.846 46.522 1.00 5.71 165 THR B C 1
ATOM 3474 O O . THR B 1 165 ? 45.974 21.065 47.361 1.00 6.35 165 THR B O 1
ATOM 3478 N N . ILE B 1 166 ? 46.103 22.999 46.213 1.00 5.35 166 ILE B N 1
ATOM 3479 C CA . ILE B 1 166 ? 47.280 23.491 46.911 1.00 6.00 166 ILE B CA 1
ATOM 3480 C C . ILE B 1 166 ? 46.866 24.808 47.535 1.00 5.80 166 ILE B C 1
ATOM 3481 O O . ILE B 1 166 ? 46.755 25.838 46.868 1.00 5.81 166 ILE B O 1
ATOM 3486 N N . ASN B 1 167 ? 46.587 24.742 48.826 1.00 5.08 167 ASN B N 1
ATOM 3487 C CA . ASN B 1 167 ? 46.147 25.905 49.556 1.00 6.63 167 ASN B CA 1
ATOM 3488 C C . ASN B 1 167 ? 47.266 26.568 50.334 1.00 6.00 167 ASN B C 1
ATOM 3489 O O . ASN B 1 167 ? 47.569 26.166 51.453 1.00 6.32 167 ASN B O 1
ATOM 3494 N N . ASN B 1 168 ? 47.866 27.591 49.729 1.00 6.19 168 ASN B N 1
ATOM 3495 C CA . ASN B 1 168 ? 48.920 28.355 50.374 1.00 6.00 168 ASN B CA 1
ATOM 3496 C C . ASN B 1 168 ? 48.426 29.768 50.636 1.00 5.66 168 ASN B C 1
ATOM 3497 O O . ASN B 1 168 ? 49.222 30.699 50.707 1.00 5.24 168 ASN B O 1
ATOM 3502 N N . ALA B 1 169 ? 47.112 29.914 50.801 1.00 6.15 169 ALA B N 1
ATOM 3503 C CA . ALA B 1 169 ? 46.500 31.218 51.043 1.00 6.13 169 ALA B CA 1
ATOM 3504 C C . ALA B 1 169 ? 47.175 32.000 52.158 1.00 5.28 169 ALA B C 1
ATOM 3505 O O . ALA B 1 169 ? 47.399 33.206 52.027 1.00 5.13 169 ALA B O 1
ATOM 3507 N N . ASP B 1 170 ? 47.533 31.305 53.237 1.00 5.63 170 ASP B N 1
ATOM 3508 C CA . ASP B 1 170 ? 48.173 31.945 54.380 1.00 6.02 170 ASP B CA 1
ATOM 3509 C C . ASP B 1 170 ? 49.485 32.603 53.999 1.00 6.02 170 ASP B C 1
ATOM 3510 O O . ASP B 1 170 ? 49.906 33.563 54.637 1.00 6.52 170 ASP B O 1
ATOM 3515 N N . GLY B 1 171 ? 50.126 32.076 52.958 1.00 5.97 171 GLY B N 1
ATOM 3516 C CA . GLY B 1 171 ? 51.391 32.622 52.506 1.00 5.77 171 GLY B CA 1
ATOM 3517 C C . GLY B 1 171 ? 51.306 34.061 52.040 1.00 6.38 171 GLY B C 1
ATOM 3518 O O . GLY B 1 171 ? 52.311 34.758 51.999 1.00 7.02 171 GLY B O 1
ATOM 3519 N N . ASP B 1 172 ? 50.108 34.510 51.685 1.00 5.35 172 ASP B N 1
ATOM 3520 C CA . ASP B 1 172 ? 49.923 35.876 51.219 1.00 6.55 172 ASP B CA 1
ATOM 3521 C C . ASP B 1 172 ? 50.280 36.888 52.287 1.00 7.20 172 ASP B C 1
ATOM 3522 O O . ASP B 1 172 ? 50.784 37.965 51.983 1.00 8.89 172 ASP B O 1
ATOM 3527 N N . THR B 1 173 ? 49.989 36.537 53.536 1.00 8.05 173 THR B N 1
ATOM 3528 C CA . THR B 1 173 ? 50.231 37.440 54.650 1.00 8.36 173 THR B CA 1
ATOM 3529 C C . THR B 1 173 ? 51.297 36.963 55.622 1.00 8.98 173 THR B C 1
ATOM 3530 O O . THR B 1 173 ? 51.681 37.698 56.537 1.00 9.75 173 THR B O 1
ATOM 3534 N N . GLN B 1 174 ? 51.775 35.740 55.437 1.00 7.31 174 GLN B N 1
ATOM 3535 C CA . GLN B 1 174 ? 52.796 35.225 56.329 1.00 7.27 174 GLN B CA 1
ATOM 3536 C C . GLN B 1 174 ? 54.165 35.045 55.695 1.00 7.03 174 GLN B C 1
ATOM 3537 O O . GLN B 1 174 ? 54.977 34.270 56.187 1.00 6.84 174 GLN B O 1
ATOM 3543 N N . GLY B 1 175 ? 54.400 35.747 54.590 1.00 7.57 175 GLY B N 1
ATOM 3544 C CA . GLY B 1 175 ? 55.696 35.706 53.938 1.00 6.92 175 GLY B CA 1
ATOM 3545 C C . GLY B 1 175 ? 55.992 34.591 52.957 1.00 7.24 175 GLY B C 1
ATOM 3546 O O . GLY B 1 175 ? 57.154 34.276 52.717 1.00 6.77 175 GLY B O 1
ATOM 3547 N N . GLY B 1 176 ? 54.956 33.990 52.390 1.00 6.89 176 GLY B N 1
ATOM 3548 C CA . GLY B 1 176 ? 55.186 32.929 51.427 1.00 6.98 176 GLY B CA 1
ATOM 3549 C C . GLY B 1 176 ? 55.731 33.494 50.130 1.00 7.27 176 GLY B C 1
ATOM 3550 O O . GLY B 1 176 ? 55.295 34.547 49.670 1.00 7.28 176 GLY B O 1
ATOM 3551 N N . HIS B 1 177 ? 56.719 32.813 49.563 1.00 7.21 177 HIS B N 1
ATOM 3552 C CA . HIS B 1 177 ? 57.317 33.233 48.304 1.00 8.02 177 HIS B CA 1
ATOM 3553 C C . HIS B 1 177 ? 57.925 32.030 47.627 1.00 6.31 177 HIS B C 1
ATOM 3554 O O . HIS B 1 177 ? 58.296 31.066 48.295 1.00 6.09 177 HIS B O 1
ATOM 3561 N N . ASN B 1 178 ? 57.936 32.040 46.297 1.00 6.24 178 ASN B N 1
ATOM 3562 C CA . ASN B 1 178 ? 58.495 30.933 45.528 1.00 5.69 178 ASN B CA 1
ATOM 3563 C C . ASN B 1 178 ? 57.774 29.641 45.885 1.00 4.57 178 ASN B C 1
ATOM 3564 O O . ASN B 1 178 ? 58.380 28.578 45.988 1.00 4.48 178 ASN B O 1
ATOM 3569 N N . THR B 1 179 ? 56.477 29.760 46.132 1.00 4.62 179 THR B N 1
ATOM 3570 C CA . THR B 1 179 ? 55.661 28.614 46.488 1.00 3.89 179 THR B CA 1
ATOM 3571 C C . THR B 1 179 ? 54.938 28.082 45.248 1.00 4.86 179 THR B C 1
ATOM 3572 O O . THR B 1 179 ? 53.735 27.827 45.276 1.00 4.95 179 THR B O 1
ATOM 3576 N N . ASP B 1 180 ? 55.703 27.901 44.171 1.00 4.69 180 ASP B N 1
ATOM 3577 C CA . ASP B 1 180 ? 55.196 27.399 42.890 1.00 5.42 180 ASP B CA 1
ATOM 3578 C C . ASP B 1 180 ? 54.328 26.177 43.119 1.00 4.95 180 ASP B C 1
ATOM 3579 O O . ASP B 1 180 ? 54.697 25.298 43.891 1.00 5.20 180 ASP B O 1
ATOM 3584 N N . ALA B 1 181 ? 53.224 26.078 42.390 1.00 4.52 181 ALA B N 1
ATOM 3585 C CA . ALA B 1 181 ? 52.326 24.937 42.532 1.00 4.43 181 ALA B CA 1
ATOM 3586 C C . ALA B 1 181 ? 52.842 23.724 41.762 1.00 4.35 181 ALA B C 1
ATOM 3587 O O . ALA B 1 181 ? 53.037 22.648 42.325 1.00 4.46 181 ALA B O 1
ATOM 3589 N N . PHE B 1 182 ? 53.084 23.911 40.470 1.00 4.92 182 PHE B N 1
ATOM 3590 C CA . PHE B 1 182 ? 53.583 22.837 39.626 1.00 4.45 182 PHE B CA 1
ATOM 3591 C C . PHE B 1 182 ? 54.772 23.311 38.820 1.00 5.22 182 PHE B C 1
ATOM 3592 O O . PHE B 1 182 ? 54.639 24.208 37.992 1.00 5.38 182 PHE B O 1
ATOM 3600 N N . ASP B 1 183 ? 55.935 22.737 39.102 1.00 4.76 183 ASP B N 1
ATOM 3601 C CA . ASP B 1 183 ? 57.152 23.048 38.360 1.00 4.77 183 ASP B CA 1
ATOM 3602 C C . ASP B 1 183 ? 57.416 21.841 37.497 1.00 4.96 183 ASP B C 1
ATOM 3603 O O . ASP B 1 183 ? 57.573 20.736 38.003 1.00 6.44 183 ASP B O 1
ATOM 3608 N N . VAL B 1 184 ? 57.437 22.055 36.192 1.00 4.08 184 VAL B N 1
ATOM 3609 C CA . VAL B 1 184 ? 57.638 20.975 35.245 1.00 3.92 184 VAL B CA 1
ATOM 3610 C C . VAL B 1 184 ? 58.941 21.105 34.480 1.00 4.50 184 VAL B C 1
ATOM 3611 O O . VAL B 1 184 ? 59.247 22.150 33.917 1.00 5.13 184 VAL B O 1
ATOM 3615 N N . GLY B 1 185 ? 59.705 20.022 34.483 1.00 4.68 185 GLY B N 1
ATOM 3616 C CA . GLY B 1 185 ? 60.960 19.987 33.766 1.00 5.14 185 GLY B CA 1
ATOM 3617 C C . GLY B 1 185 ? 61.255 18.544 33.435 1.00 5.95 185 GLY B C 1
ATOM 3618 O O . GLY B 1 185 ? 60.798 17.640 34.143 1.00 4.71 185 GLY B O 1
ATOM 3619 N N . ASN B 1 186 ? 61.927 18.320 32.308 1.00 5.84 186 ASN B N 1
ATOM 3620 C CA . ASN B 1 186 ? 62.313 16.978 31.888 1.00 7.64 186 ASN B CA 1
ATOM 3621 C C . ASN B 1 186 ? 61.177 15.982 32.026 1.00 6.68 186 ASN B C 1
ATOM 3622 O O . ASN B 1 186 ? 61.329 14.925 32.631 1.00 6.02 186 ASN B O 1
ATOM 3627 N N . SER B 1 187 ? 60.023 16.364 31.494 1.00 6.38 187 SER B N 1
ATOM 3628 C CA . SER B 1 187 ? 58.827 15.540 31.551 1.00 6.22 187 SER B CA 1
ATOM 3629 C C . SER B 1 187 ? 58.195 15.503 30.180 1.00 6.07 187 SER B C 1
ATOM 3630 O O . SER B 1 187 ? 58.185 16.502 29.470 1.00 8.01 187 SER B O 1
ATOM 3633 N N . VAL B 1 188 ? 57.642 14.352 29.831 1.00 6.25 188 VAL B N 1
ATOM 3634 C CA . VAL B 1 188 ? 56.959 14.175 28.559 1.00 5.97 188 VAL B CA 1
ATOM 3635 C C . VAL B 1 188 ? 55.612 13.566 28.912 1.00 5.53 188 VAL B C 1
ATOM 3636 O O . VAL B 1 188 ? 55.549 12.441 29.400 1.00 5.17 188 VAL B O 1
ATOM 3640 N N . GLY B 1 189 ? 54.540 14.317 28.685 1.00 4.95 189 GLY B N 1
ATOM 3641 C CA . GLY B 1 189 ? 53.216 13.819 29.005 1.00 5.15 189 GLY B CA 1
ATOM 3642 C C . GLY B 1 189 ? 52.849 14.171 30.432 1.00 5.34 189 GLY B C 1
ATOM 3643 O O . GLY B 1 189 ? 53.036 13.382 31.350 1.00 6.19 189 GLY B O 1
ATOM 3644 N N . VAL B 1 190 ? 52.422 15.408 30.634 1.00 4.38 190 VAL B N 1
ATOM 3645 C CA . VAL B 1 190 ? 52.022 15.866 31.954 1.00 4.57 190 VAL B CA 1
ATOM 3646 C C . VAL B 1 190 ? 50.620 16.426 31.827 1.00 5.50 190 VAL B C 1
ATOM 3647 O O . VAL B 1 190 ? 50.356 17.246 30.962 1.00 5.08 190 VAL B O 1
ATOM 3651 N N . ASN B 1 191 ? 49.709 15.933 32.653 1.00 5.19 191 ASN B N 1
ATOM 3652 C CA . ASN B 1 191 ? 48.339 16.402 32.619 1.00 5.27 191 ASN B CA 1
ATOM 3653 C C . ASN B 1 191 ? 47.986 16.925 33.993 1.00 5.34 191 ASN B C 1
ATOM 3654 O O . ASN B 1 191 ? 48.124 16.224 34.982 1.00 6.00 191 ASN B O 1
ATOM 3659 N N . ILE B 1 192 ? 47.579 18.183 34.049 1.00 4.53 192 ILE B N 1
ATOM 3660 C CA . ILE B 1 192 ? 47.198 18.813 35.301 1.00 4.71 192 ILE B CA 1
ATOM 3661 C C . ILE B 1 192 ? 45.779 19.272 35.042 1.00 4.60 192 ILE B C 1
ATOM 3662 O O . ILE B 1 192 ? 45.535 20.245 34.336 1.00 4.50 192 ILE B O 1
ATOM 3667 N N . ILE B 1 193 ? 44.852 18.515 35.614 1.00 5.04 193 ILE B N 1
ATOM 3668 C CA . ILE B 1 193 ? 43.427 18.709 35.428 1.00 5.47 193 ILE B CA 1
ATOM 3669 C C . ILE B 1 193 ? 42.744 19.254 36.667 1.00 5.73 193 ILE B C 1
ATOM 3670 O O . ILE B 1 193 ? 42.847 18.690 37.752 1.00 5.02 193 ILE B O 1
ATOM 3675 N N . LYS B 1 194 ? 42.054 20.369 36.479 1.00 5.10 194 LYS B N 1
ATOM 3676 C CA . LYS B 1 194 ? 41.334 21.046 37.542 1.00 6.79 194 LYS B CA 1
ATOM 3677 C C . LYS B 1 194 ? 42.088 21.287 38.837 1.00 5.95 194 LYS B C 1
ATOM 3678 O O . LYS B 1 194 ? 41.578 21.003 39.923 1.00 6.61 194 LYS B O 1
ATOM 3684 N N . PRO B 1 195 ? 43.336 21.772 38.741 1.00 4.98 195 PRO B N 1
ATOM 3685 C CA . PRO B 1 195 ? 44.070 22.031 39.976 1.00 4.52 195 PRO B CA 1
ATOM 3686 C C . PRO B 1 195 ? 43.450 23.282 40.589 1.00 4.20 195 PRO B C 1
ATOM 3687 O O . PRO B 1 195 ? 42.771 24.056 39.900 1.00 5.59 195 PRO B O 1
ATOM 3691 N N . TRP B 1 196 ? 43.602 23.433 41.894 1.00 3.88 196 TRP B N 1
ATOM 3692 C CA . TRP B 1 196 ? 43.099 24.616 42.565 1.00 4.56 196 TRP B CA 1
ATOM 3693 C C . TRP B 1 196 ? 44.318 25.063 43.338 1.00 4.77 196 TRP B C 1
ATOM 3694 O O . TRP B 1 196 ? 44.851 24.313 44.161 1.00 4.76 196 TRP B O 1
ATOM 3705 N N . VAL B 1 197 ? 44.755 26.285 43.067 1.00 4.74 197 VAL B N 1
ATOM 3706 C CA . VAL B 1 197 ? 45.963 26.812 43.678 1.00 5.60 197 VAL B CA 1
ATOM 3707 C C . VAL B 1 197 ? 45.826 28.219 44.203 1.00 5.09 197 VAL B C 1
ATOM 3708 O O . VAL B 1 197 ? 45.267 29.080 43.546 1.00 5.33 197 VAL B O 1
ATOM 3712 N N . HIS B 1 198 ? 46.297 28.427 45.424 1.00 3.55 198 HIS B N 1
ATOM 3713 C CA . HIS B 1 198 ? 46.348 29.758 45.981 1.00 4.50 198 HIS B CA 1
ATOM 3714 C C . HIS B 1 198 ? 47.763 29.786 46.524 1.00 4.59 198 HIS B C 1
ATOM 3715 O O . HIS B 1 198 ? 48.066 29.127 47.508 1.00 4.69 198 HIS B O 1
ATOM 3722 N N . ASN B 1 199 ? 48.641 30.516 45.860 1.00 4.21 199 ASN B N 1
ATOM 3723 C CA . ASN B 1 199 ? 50.029 30.541 46.285 1.00 4.32 199 ASN B CA 1
ATOM 3724 C C . ASN B 1 199 ? 50.682 31.887 46.036 1.00 4.70 199 ASN B C 1
ATOM 3725 O O . ASN B 1 199 ? 49.991 32.896 45.829 1.00 4.34 199 ASN B O 1
ATOM 3730 N N . GLN B 1 200 ? 52.014 31.895 46.053 1.00 4.75 200 GLN B N 1
ATOM 3731 C CA . GLN B 1 200 ? 52.773 33.123 45.887 1.00 3.82 200 GLN B CA 1
ATOM 3732 C C . GLN B 1 200 ? 53.797 33.103 44.757 1.00 4.95 200 GLN B C 1
ATOM 3733 O O . GLN B 1 200 ? 54.744 33.898 44.750 1.00 5.52 200 GLN B O 1
ATOM 3739 N N . ASP B 1 201 ? 53.643 32.168 43.829 1.00 3.77 201 ASP B N 1
ATOM 3740 C CA . ASP B 1 201 ? 54.529 32.122 42.681 1.00 3.66 201 ASP B CA 1
ATOM 3741 C C . ASP B 1 201 ? 53.764 31.430 41.563 1.00 4.13 201 ASP B C 1
ATOM 3742 O O . ASP B 1 201 ? 52.540 31.310 41.644 1.00 3.59 201 ASP B O 1
ATOM 3747 N N . ASP B 1 202 ? 54.457 30.986 40.521 1.00 4.34 202 ASP B N 1
ATOM 3748 C CA . ASP B 1 202 ? 53.795 30.343 39.402 1.00 4.27 202 ASP B CA 1
ATOM 3749 C C . ASP B 1 202 ? 52.796 29.276 39.787 1.00 4.37 202 ASP B C 1
ATOM 3750 O O . ASP B 1 202 ? 53.029 28.452 40.677 1.00 4.06 202 ASP B O 1
ATOM 3755 N N . CYS B 1 203 ? 51.648 29.344 39.136 1.00 3.57 203 CYS B N 1
ATOM 3756 C CA . CYS B 1 203 ? 50.607 28.359 39.323 1.00 4.12 203 CYS B CA 1
ATOM 3757 C C . CYS B 1 203 ? 51.135 27.141 38.553 1.00 4.22 203 CYS B C 1
ATOM 3758 O O . CYS B 1 203 ? 51.041 26.009 39.001 1.00 4.76 203 CYS B O 1
ATOM 3761 N N . LEU B 1 204 ? 51.710 27.418 37.387 1.00 3.23 204 LEU B N 1
ATOM 3762 C CA . LEU B 1 204 ? 52.344 26.418 36.546 1.00 3.63 204 LEU B CA 1
ATOM 3763 C C . LEU B 1 204 ? 53.625 27.081 36.046 1.00 3.55 204 LEU B C 1
ATOM 3764 O O . LEU B 1 204 ? 53.623 28.259 35.695 1.00 3.32 204 LEU B O 1
ATOM 3769 N N . ALA B 1 205 ? 54.726 26.338 36.071 1.00 4.72 205 ALA B N 1
ATOM 3770 C CA . ALA B 1 205 ? 55.987 26.841 35.564 1.00 5.48 205 ALA B CA 1
ATOM 3771 C C . ALA B 1 205 ? 56.591 25.695 34.773 1.00 6.87 205 ALA B C 1
ATOM 3772 O O . ALA B 1 205 ? 56.993 24.695 35.339 1.00 6.73 205 ALA B O 1
ATOM 3774 N N . VAL B 1 206 ? 56.589 25.823 33.454 1.00 7.00 206 VAL B N 1
ATOM 3775 C CA . VAL B 1 206 ? 57.156 24.791 32.604 1.00 7.28 206 VAL B CA 1
ATOM 3776 C C . VAL B 1 206 ? 58.547 25.233 32.192 1.00 8.63 206 VAL B C 1
ATOM 3777 O O . VAL B 1 206 ? 58.705 26.114 31.356 1.00 8.24 206 VAL B O 1
ATOM 3781 N N . ASN B 1 207 ? 59.555 24.620 32.796 1.00 8.52 207 ASN B N 1
ATOM 3782 C CA . ASN B 1 207 ? 60.940 24.950 32.495 1.00 10.02 207 ASN B CA 1
ATOM 3783 C C . ASN B 1 207 ? 61.421 24.173 31.280 1.00 9.03 207 ASN B C 1
ATOM 3784 O O . ASN B 1 207 ? 62.283 24.629 30.529 1.00 7.91 207 ASN B O 1
ATOM 3789 N N . SER B 1 208 ? 60.845 22.994 31.094 1.00 8.02 208 SER B N 1
ATOM 3790 C CA . SER B 1 208 ? 61.179 22.155 29.960 1.00 7.14 208 SER B CA 1
ATOM 3791 C C . SER B 1 208 ? 60.210 20.999 29.947 1.00 6.94 208 SER B C 1
ATOM 3792 O O . SER B 1 208 ? 59.619 20.655 30.969 1.00 7.46 208 SER B O 1
ATOM 3795 N N . GLY B 1 209 ? 60.025 20.409 28.782 1.00 7.25 209 GLY B N 1
ATOM 3796 C CA . GLY B 1 209 ? 59.122 19.285 28.710 1.00 7.34 209 GLY B CA 1
ATOM 3797 C C . GLY B 1 209 ? 58.287 19.329 27.465 1.00 6.91 209 GLY B C 1
ATOM 3798 O O . GLY B 1 209 ? 58.288 20.309 26.729 1.00 6.20 209 GLY B O 1
ATOM 3799 N N . GLU B 1 210 ? 57.572 18.242 27.234 1.00 6.65 210 GLU B N 1
ATOM 3800 C CA . GLU B 1 210 ? 56.725 18.135 26.066 1.00 7.29 210 GLU B CA 1
ATOM 3801 C C . GLU B 1 210 ? 55.399 17.530 26.441 1.00 6.78 210 GLU B C 1
ATOM 3802 O O . GLU B 1 210 ? 55.309 16.741 27.387 1.00 5.72 210 GLU B O 1
ATOM 3808 N N . ASN B 1 211 ? 54.381 17.896 25.672 1.00 5.97 211 ASN B N 1
ATOM 3809 C CA . ASN B 1 211 ? 53.033 17.372 25.834 1.00 6.35 211 ASN B CA 1
ATOM 3810 C C . ASN B 1 211 ? 52.517 17.597 27.236 1.00 6.93 211 ASN B C 1
ATOM 3811 O O . ASN B 1 211 ? 52.223 16.651 27.966 1.00 6.75 211 ASN B O 1
ATOM 3816 N N . ILE B 1 212 ? 52.449 18.869 27.605 1.00 7.62 212 ILE B N 1
ATOM 3817 C CA . ILE B 1 212 ? 51.983 19.287 28.910 1.00 8.99 212 ILE B CA 1
ATOM 3818 C C . ILE B 1 212 ? 50.597 19.881 28.697 1.00 9.46 212 ILE B C 1
ATOM 3819 O O . ILE B 1 212 ? 50.384 20.707 27.809 1.00 9.49 212 ILE B O 1
ATOM 3828 N N . TRP B 1 213 ? 49.648 19.423 29.497 1.00 8.10 213 TRP B N 1
ATOM 3829 C CA . TRP B 1 213 ? 48.280 19.881 29.392 1.00 7.19 213 TRP B CA 1
ATOM 3830 C C . TRP B 1 213 ? 47.818 20.335 30.764 1.00 6.13 213 TRP B C 1
ATOM 3831 O O . TRP B 1 213 ? 47.907 19.591 31.728 1.00 7.20 213 TRP B O 1
ATOM 3842 N N . PHE B 1 214 ? 47.368 21.579 30.845 1.00 4.96 214 PHE B N 1
ATOM 3843 C CA . PHE B 1 214 ? 46.895 22.159 32.092 1.00 4.17 214 PHE B CA 1
ATOM 3844 C C . PHE B 1 214 ? 45.509 22.691 31.755 1.00 4.23 214 PHE B C 1
ATOM 3845 O O . PHE B 1 214 ? 45.377 23.572 30.915 1.00 4.51 214 PHE B O 1
ATOM 3853 N N . THR B 1 215 ? 44.483 22.162 32.410 1.00 3.89 215 THR B N 1
ATOM 3854 C CA . THR B 1 215 ? 43.122 22.584 32.117 1.00 4.52 215 THR B CA 1
ATOM 3855 C C . THR B 1 215 ? 42.259 22.726 33.366 1.00 4.71 215 THR B C 1
ATOM 3856 O O . THR B 1 215 ? 42.472 22.028 34.348 1.00 4.55 215 THR B O 1
ATOM 3860 N N . GLY B 1 216 ? 41.300 23.650 33.311 1.00 5.13 216 GLY B N 1
ATOM 3861 C CA . GLY B 1 216 ? 40.372 23.864 34.412 1.00 5.26 216 GLY B CA 1
ATOM 3862 C C . GLY B 1 216 ? 40.999 24.316 35.707 1.00 5.70 216 GLY B C 1
ATOM 3863 O O . GLY B 1 216 ? 40.445 24.089 36.784 1.00 6.96 216 GLY B O 1
ATOM 3864 N N . GLY B 1 217 ? 42.112 25.027 35.614 1.00 4.84 217 GLY B N 1
ATOM 3865 C CA . GLY B 1 217 ? 42.776 25.454 36.827 1.00 4.54 217 GLY B CA 1
ATOM 3866 C C . GLY B 1 217 ? 42.264 26.741 37.427 1.00 5.24 217 GLY B C 1
ATOM 3867 O O . GLY B 1 217 ? 41.723 27.600 36.729 1.00 5.20 217 GLY B O 1
ATOM 3868 N N . THR B 1 218 ? 42.374 26.828 38.747 1.00 4.86 218 THR B N 1
ATOM 3869 C CA . THR B 1 218 ? 42.011 28.035 39.474 1.00 5.80 218 THR B CA 1
ATOM 3870 C C . THR B 1 218 ? 43.350 28.451 40.045 1.00 5.90 218 THR B C 1
ATOM 3871 O O . THR B 1 218 ? 43.931 27.725 40.848 1.00 6.19 218 THR B O 1
ATOM 3875 N N . CYS B 1 219 ? 43.873 29.574 39.563 1.00 4.91 219 CYS B N 1
ATOM 3876 C CA . CYS B 1 219 ? 45.168 30.065 40.020 1.00 3.58 219 CYS B CA 1
ATOM 3877 C C . CYS B 1 219 ? 44.969 31.373 40.733 1.00 3.91 219 CYS B C 1
ATOM 3878 O O . CYS B 1 219 ? 44.648 32.365 40.114 1.00 3.66 219 CYS B O 1
ATOM 3881 N N . ILE B 1 220 ? 45.222 31.372 42.035 1.00 3.38 220 ILE B N 1
ATOM 3882 C CA . ILE B 1 220 ? 45.034 32.563 42.846 1.00 4.28 220 ILE B CA 1
ATOM 3883 C C . ILE B 1 220 ? 46.324 32.958 43.531 1.00 4.13 220 ILE B C 1
ATOM 3884 O O . ILE B 1 220 ? 47.106 32.097 43.938 1.00 4.35 220 ILE B O 1
ATOM 3889 N N . GLY B 1 221 ? 46.535 34.270 43.615 1.00 4.61 221 GLY B N 1
ATOM 3890 C CA . GLY B 1 221 ? 47.677 34.842 44.312 1.00 4.51 221 GLY B CA 1
ATOM 3891 C C . GLY B 1 221 ? 49.089 34.716 43.795 1.00 6.26 221 GLY B C 1
ATOM 3892 O O . GLY B 1 221 ? 49.956 35.482 44.220 1.00 6.73 221 GLY B O 1
ATOM 3893 N N . GLY B 1 222 ? 49.315 33.798 42.864 1.00 5.50 222 GLY B N 1
ATOM 3894 C CA . GLY B 1 222 ? 50.655 33.559 42.374 1.00 5.51 222 GLY B CA 1
ATOM 3895 C C . GLY B 1 222 ? 51.163 34.409 41.242 1.00 5.02 222 GLY B C 1
ATOM 3896 O O . GLY B 1 222 ? 50.812 35.570 41.124 1.00 6.02 222 GLY B O 1
ATOM 3897 N N . HIS B 1 223 ? 52.005 33.809 40.409 1.00 4.77 223 HIS B N 1
ATOM 3898 C CA . HIS B 1 223 ? 52.602 34.507 39.285 1.00 5.56 223 HIS B CA 1
ATOM 3899 C C . HIS B 1 223 ? 52.065 34.087 37.940 1.00 5.36 223 HIS B C 1
ATOM 3900 O O . HIS B 1 223 ? 52.621 34.450 36.918 1.00 4.74 223 HIS B O 1
ATOM 3907 N N . GLY B 1 224 ? 51.002 33.296 37.943 1.00 4.48 224 GLY B N 1
ATOM 3908 C CA . GLY B 1 224 ? 50.398 32.906 36.685 1.00 4.22 224 GLY B CA 1
ATOM 3909 C C . GLY B 1 224 ? 50.764 31.569 36.089 1.00 4.66 224 GLY B C 1
ATOM 3910 O O . GLY B 1 224 ? 51.342 30.691 36.737 1.00 3.93 224 GLY B O 1
ATOM 3911 N N . LEU B 1 225 ? 50.400 31.435 34.820 1.00 5.00 225 LEU B N 1
ATOM 3912 C CA . LEU B 1 225 ? 50.620 30.218 34.048 1.00 4.94 225 LEU B CA 1
ATOM 3913 C C . LEU B 1 225 ? 51.796 30.523 33.151 1.00 3.80 225 LEU B C 1
ATOM 3914 O O . LEU B 1 225 ? 51.653 31.123 32.089 1.00 3.70 225 LEU B O 1
ATOM 3919 N N . SER B 1 226 ? 52.960 30.056 33.586 1.00 4.31 226 SER B N 1
ATOM 3920 C CA . SER B 1 226 ? 54.205 30.364 32.918 1.00 5.11 226 SER B CA 1
ATOM 3921 C C . SER B 1 226 ? 54.984 29.281 32.223 1.00 6.00 226 SER B C 1
ATOM 3922 O O . SER B 1 226 ? 55.050 28.144 32.684 1.00 4.50 226 SER B O 1
ATOM 3925 N N . ILE B 1 227 ? 55.605 29.688 31.122 1.00 6.53 227 ILE B N 1
ATOM 3926 C CA . ILE B 1 227 ? 56.495 28.836 30.355 1.00 8.43 227 ILE B CA 1
ATOM 3927 C C . ILE B 1 227 ? 57.817 29.526 30.652 1.00 9.60 227 ILE B C 1
ATOM 3928 O O . ILE B 1 227 ? 57.989 30.731 30.409 1.00 8.21 227 ILE B O 1
ATOM 3933 N N . GLY B 1 228 ? 58.711 28.782 31.277 1.00 11.70 228 GLY B N 1
ATOM 3934 C CA . GLY B 1 228 ? 59.994 29.327 31.633 1.00 16.05 228 GLY B CA 1
ATOM 3935 C C . GLY B 1 228 ? 60.152 29.460 33.141 1.00 19.59 228 GLY B C 1
ATOM 3936 O O . GLY B 1 228 ? 59.286 29.028 33.918 1.00 20.34 228 GLY B O 1
ATOM 3937 N N . SER B 1 229 ? 61.250 30.076 33.566 1.00 21.58 229 SER B N 1
ATOM 3938 C CA . SER B 1 229 ? 62.254 30.600 32.649 1.00 23.25 229 SER B CA 1
ATOM 3939 C C . SER B 1 229 ? 62.939 29.508 31.824 1.00 23.38 229 SER B C 1
ATOM 3940 O O . SER B 1 229 ? 63.475 28.536 32.371 1.00 24.28 229 SER B O 1
ATOM 3943 N N . VAL B 1 230 ? 62.813 29.637 30.503 1.00 22.37 230 VAL B N 1
ATOM 3944 C CA . VAL B 1 230 ? 63.413 28.697 29.569 1.00 21.64 230 VAL B CA 1
ATOM 3945 C C . VAL B 1 230 ? 64.835 29.143 29.282 1.00 21.18 230 VAL B C 1
ATOM 3946 O O . VAL B 1 230 ? 65.060 30.274 28.839 1.00 18.88 230 VAL B O 1
ATOM 3950 N N . GLY B 1 231 ? 65.786 28.264 29.583 1.00 21.31 231 GLY B N 1
ATOM 3951 C CA . GLY B 1 231 ? 67.186 28.562 29.344 1.00 23.97 231 GLY B CA 1
ATOM 3952 C C . GLY B 1 231 ? 68.136 28.230 30.480 1.00 25.52 231 GLY B C 1
ATOM 3953 O O . GLY B 1 231 ? 67.721 28.100 31.637 1.00 25.31 231 GLY B O 1
ATOM 3954 N N . ASP B 1 232 ? 69.410 28.055 30.123 1.00 26.58 232 ASP B N 1
ATOM 3955 C CA . ASP B 1 232 ? 70.502 27.767 31.067 1.00 27.65 232 ASP B CA 1
ATOM 3956 C C . ASP B 1 232 ? 70.473 26.413 31.790 1.00 27.57 232 ASP B C 1
ATOM 3957 O O . ASP B 1 232 ? 71.350 26.121 32.607 1.00 27.67 232 ASP B O 1
ATOM 3962 N N . ARG B 1 233 ? 69.478 25.586 31.496 1.00 26.60 233 ARG B N 1
ATOM 3963 C CA . ARG B 1 233 ? 69.378 24.276 32.129 1.00 25.98 233 ARG B CA 1
ATOM 3964 C C . ARG B 1 233 ? 69.826 23.199 31.151 1.00 25.74 233 ARG B C 1
ATOM 3965 O O . ARG B 1 233 ? 70.094 23.492 29.980 1.00 25.18 233 ARG B O 1
ATOM 3973 N N . SER B 1 234 ? 69.925 21.960 31.635 1.00 25.26 234 SER B N 1
ATOM 3974 C CA . SER B 1 234 ? 70.336 20.840 30.791 1.00 25.30 234 SER B CA 1
ATOM 3975 C C . SER B 1 234 ? 69.317 20.648 29.671 1.00 24.66 234 SER B C 1
ATOM 3976 O O . SER B 1 234 ? 69.655 20.219 28.561 1.00 25.59 234 SER B O 1
ATOM 3979 N N . ASN B 1 235 ? 68.075 21.017 29.963 1.00 23.53 235 ASN B N 1
ATOM 3980 C CA . ASN B 1 235 ? 66.999 20.908 28.996 1.00 21.61 235 ASN B CA 1
ATOM 3981 C C . ASN B 1 235 ? 66.360 22.279 28.795 1.00 20.02 235 ASN B C 1
ATOM 3982 O O . ASN B 1 235 ? 65.828 22.873 29.740 1.00 18.89 235 ASN B O 1
ATOM 3987 N N . ASN B 1 236 ? 66.447 22.792 27.568 1.00 18.71 236 ASN B N 1
ATOM 3988 C CA . ASN B 1 236 ? 65.870 24.092 27.234 1.00 15.44 236 ASN B CA 1
ATOM 3989 C C . ASN B 1 236 ? 64.875 23.972 26.086 1.00 13.55 236 ASN B C 1
ATOM 3990 O O . ASN B 1 236 ? 64.778 24.852 25.231 1.00 12.48 236 ASN B O 1
ATOM 3995 N N . VAL B 1 237 ? 64.150 22.861 26.068 1.00 10.31 237 VAL B N 1
ATOM 3996 C CA . VAL B 1 237 ? 63.142 22.618 25.052 1.00 9.53 237 VAL B CA 1
ATOM 3997 C C . VAL B 1 237 ? 61.788 22.475 25.730 1.00 8.35 237 VAL B C 1
ATOM 3998 O O . VAL B 1 237 ? 61.629 21.678 26.649 1.00 8.04 237 VAL B O 1
ATOM 4002 N N . VAL B 1 238 ? 60.841 23.302 25.306 1.00 7.04 238 VAL B N 1
ATOM 4003 C CA . VAL B 1 238 ? 59.477 23.246 25.804 1.00 6.25 238 VAL B CA 1
ATOM 4004 C C . VAL B 1 238 ? 58.683 23.084 24.527 1.00 6.39 238 VAL B C 1
ATOM 4005 O O . VAL B 1 238 ? 58.756 23.920 23.634 1.00 5.52 238 VAL B O 1
ATOM 4009 N N . LYS B 1 239 ? 57.926 22.006 24.430 1.00 4.87 239 LYS B N 1
ATOM 4010 C CA . LYS B 1 239 ? 57.183 21.775 23.210 1.00 5.97 239 LYS B CA 1
ATOM 4011 C C . LYS B 1 239 ? 55.831 21.179 23.502 1.00 5.72 239 LYS B C 1
ATOM 4012 O O . LYS B 1 239 ? 55.711 20.215 24.259 1.00 5.80 239 LYS B O 1
ATOM 4018 N N . ASN B 1 240 ? 54.818 21.776 22.892 1.00 5.53 240 ASN B N 1
ATOM 4019 C CA . ASN B 1 240 ? 53.456 21.312 23.021 1.00 4.90 240 ASN B CA 1
ATOM 4020 C C . ASN B 1 240 ? 52.899 21.396 24.432 1.00 5.33 240 ASN B C 1
ATOM 4021 O O . ASN B 1 240 ? 52.794 20.397 25.152 1.00 4.25 240 ASN B O 1
ATOM 4026 N N . VAL B 1 241 ? 52.558 22.614 24.811 1.00 4.06 241 VAL B N 1
ATOM 4027 C CA . VAL B 1 241 ? 51.985 22.873 26.116 1.00 4.14 241 VAL B CA 1
ATOM 4028 C C . VAL B 1 241 ? 50.662 23.556 25.844 1.00 5.10 241 VAL B C 1
ATOM 4029 O O . VAL B 1 241 ? 50.606 24.532 25.106 1.00 5.50 241 VAL B O 1
ATOM 4033 N N . THR B 1 242 ? 49.599 23.011 26.416 1.00 4.73 242 THR B N 1
ATOM 4034 C CA . THR B 1 242 ? 48.271 23.566 26.248 1.00 4.79 242 THR B CA 1
ATOM 4035 C C . THR B 1 242 ? 47.746 23.908 27.629 1.00 4.79 242 THR B C 1
ATOM 4036 O O . THR B 1 242 ? 47.629 23.045 28.487 1.00 5.30 242 THR B O 1
ATOM 4040 N N . ILE B 1 243 ? 47.480 25.189 27.840 1.00 4.90 243 ILE B N 1
ATOM 4041 C CA . ILE B 1 243 ? 46.991 25.700 29.116 1.00 5.34 243 ILE B CA 1
ATOM 4042 C C . ILE B 1 243 ? 45.660 26.324 28.759 1.00 5.56 243 ILE B C 1
ATOM 4043 O O . ILE B 1 243 ? 45.608 27.274 27.980 1.00 5.75 243 ILE B O 1
ATOM 4048 N N . GLU B 1 244 ? 44.585 25.771 29.309 1.00 4.85 244 GLU B N 1
ATOM 4049 C CA . GLU B 1 244 ? 43.257 26.241 28.957 1.00 5.31 244 GLU B CA 1
ATOM 4050 C C . GLU B 1 244 ? 42.218 26.149 30.056 1.00 5.19 244 GLU B C 1
ATOM 4051 O O . GLU B 1 244 ? 42.408 25.454 31.055 1.00 4.34 244 GLU B O 1
ATOM 4057 N N . HIS B 1 245 ? 41.089 26.808 29.810 1.00 5.05 245 HIS B N 1
ATOM 4058 C CA . HIS B 1 245 ? 39.957 26.831 30.728 1.00 5.81 245 HIS B CA 1
ATOM 4059 C C . HIS B 1 245 ? 40.404 27.046 32.139 1.00 5.58 245 HIS B C 1
ATOM 4060 O O . HIS B 1 245 ? 39.958 26.354 33.053 1.00 6.11 245 HIS B O 1
ATOM 4067 N N . SER B 1 246 ? 41.286 28.020 32.297 1.00 4.66 246 SER B N 1
ATOM 4068 C CA . SER B 1 246 ? 41.840 28.337 33.595 1.00 4.52 246 SER B CA 1
ATOM 4069 C C . SER B 1 246 ? 41.597 29.791 33.916 1.00 6.20 246 SER B C 1
ATOM 4070 O O . SER B 1 24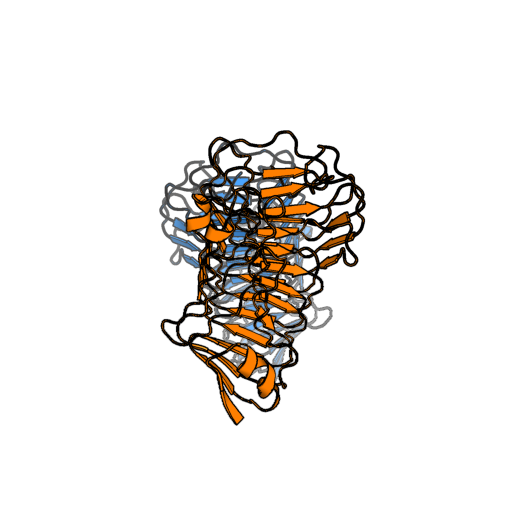6 ? 41.546 30.647 33.032 1.00 6.44 246 SER B O 1
ATOM 4073 N N . THR B 1 247 ? 41.425 30.059 35.200 1.00 5.74 247 THR B N 1
ATOM 4074 C CA . THR B 1 247 ? 41.134 31.396 35.662 1.00 6.26 247 THR B CA 1
ATOM 4075 C C . THR B 1 247 ? 42.211 31.808 36.633 1.00 6.40 247 THR B C 1
ATOM 4076 O O . THR B 1 247 ? 42.542 31.071 37.559 1.00 7.58 247 THR B O 1
ATOM 4080 N N . VAL B 1 248 ? 42.798 32.964 36.371 1.00 5.85 248 VAL B N 1
ATOM 4081 C CA . VAL B 1 248 ? 43.864 33.491 37.198 1.00 5.52 248 VAL B CA 1
ATOM 4082 C C . VAL B 1 248 ? 43.334 34.720 37.908 1.00 5.27 248 VAL B C 1
ATOM 4083 O O . VAL B 1 248 ? 42.782 35.623 37.279 1.00 4.28 248 VAL B O 1
ATOM 4087 N N . SER B 1 249 ? 43.484 34.728 39.229 1.00 4.93 249 SER B N 1
ATOM 4088 C CA . SER B 1 249 ? 43.007 35.822 40.060 1.00 5.50 249 SER B CA 1
ATOM 4089 C C . SER B 1 249 ? 44.097 36.337 40.981 1.00 5.13 249 SER B C 1
ATOM 4090 O O . SER B 1 249 ? 44.873 35.546 41.530 1.00 4.64 249 SER B O 1
ATOM 4093 N N . ASN B 1 250 ? 44.132 37.657 41.158 1.00 5.51 250 ASN B N 1
ATOM 4094 C CA . ASN B 1 250 ? 45.075 38.291 42.082 1.00 4.16 250 ASN B CA 1
ATOM 4095 C C . ASN B 1 250 ? 46.467 37.704 41.962 1.00 4.74 250 ASN B C 1
ATOM 4096 O O . ASN B 1 250 ? 47.069 37.275 42.940 1.00 5.28 250 ASN B O 1
ATOM 4101 N N . SER B 1 251 ? 46.984 37.740 40.747 1.00 4.09 251 SER B N 1
ATOM 4102 C CA . SER B 1 251 ? 48.287 37.192 40.468 1.00 4.32 251 SER B CA 1
ATOM 4103 C C . SER B 1 251 ? 49.116 38.248 39.777 1.00 4.15 251 SER B C 1
ATOM 4104 O O . SER B 1 251 ? 48.591 39.222 39.255 1.00 4.29 251 SER B O 1
ATOM 4107 N N . GLU B 1 252 ? 50.420 38.021 39.758 1.00 4.56 252 GLU B N 1
ATOM 4108 C CA . GLU B 1 252 ? 51.352 38.937 39.133 1.00 5.01 252 GLU B CA 1
ATOM 4109 C C . GLU B 1 252 ? 51.147 38.954 37.622 1.00 4.36 252 GLU B C 1
ATOM 4110 O O . GLU B 1 252 ? 51.190 40.008 36.989 1.00 3.51 252 GLU B O 1
ATOM 4116 N N . ASN B 1 253 ? 50.942 37.768 37.057 1.00 4.69 253 ASN B N 1
ATOM 4117 C CA . ASN B 1 253 ? 50.716 37.607 35.624 1.00 4.94 253 ASN B CA 1
ATOM 4118 C C . ASN B 1 253 ? 49.646 36.553 35.429 1.00 4.42 253 ASN B C 1
ATOM 4119 O O . ASN B 1 253 ? 49.348 35.788 36.346 1.00 4.31 253 ASN B O 1
ATOM 4124 N N . ALA B 1 254 ? 49.074 36.522 34.232 1.00 4.39 254 ALA B N 1
ATOM 4125 C CA . ALA B 1 254 ? 48.095 35.503 33.899 1.00 4.40 254 ALA B CA 1
ATOM 4126 C C . ALA B 1 254 ? 48.778 34.559 32.910 1.00 5.15 254 ALA B C 1
ATOM 4127 O O . ALA B 1 254 ? 49.033 33.394 33.221 1.00 4.81 254 ALA B O 1
ATOM 4129 N N . VAL B 1 255 ? 49.116 35.086 31.737 1.00 4.66 255 VAL B N 1
ATOM 4130 C CA . VAL B 1 255 ? 49.778 34.303 30.699 1.00 4.96 255 VAL B CA 1
ATOM 4131 C C . VAL B 1 255 ? 51.207 34.800 30.582 1.00 4.80 255 VAL B C 1
ATOM 4132 O O . VAL B 1 255 ? 51.434 35.988 30.369 1.00 3.80 255 VAL B O 1
ATOM 4136 N N . ARG B 1 256 ? 52.171 33.891 30.685 1.00 5.09 256 ARG B N 1
ATOM 4137 C CA . ARG B 1 256 ? 53.552 34.316 30.624 1.00 5.52 256 ARG B CA 1
ATOM 4138 C C . ARG B 1 256 ? 54.516 33.310 30.030 1.00 5.23 256 ARG B C 1
ATOM 4139 O O . ARG B 1 256 ? 54.465 32.126 30.338 1.00 4.30 256 ARG B O 1
ATOM 4147 N N . ILE B 1 257 ? 55.378 33.812 29.157 1.00 4.61 257 ILE B N 1
ATOM 4148 C CA . ILE B 1 257 ? 56.421 33.017 28.543 1.00 5.39 257 ILE B CA 1
ATOM 4149 C C . ILE B 1 257 ? 57.657 33.872 28.713 1.00 5.43 257 ILE B C 1
ATOM 4150 O O . ILE B 1 257 ? 57.698 35.016 28.267 1.00 5.67 257 ILE B O 1
ATOM 4155 N N . LYS B 1 258 ? 58.635 33.356 29.435 1.00 6.87 258 LYS B N 1
ATOM 4156 C CA . LYS B 1 258 ? 59.849 34.111 29.636 1.00 8.38 258 LYS B CA 1
ATOM 4157 C C . LYS B 1 258 ? 61.059 33.262 29.316 1.00 8.35 258 LYS B C 1
ATOM 4158 O O . LYS B 1 258 ? 61.114 32.077 29.640 1.00 9.38 258 LYS B O 1
ATOM 4164 N N . THR B 1 259 ? 61.940 33.827 28.505 1.00 8.96 259 THR B N 1
ATOM 4165 C CA . THR B 1 259 ? 63.154 33.124 28.135 1.00 8.58 259 THR B CA 1
ATOM 4166 C C . THR B 1 259 ? 64.328 33.953 28.611 1.00 9.14 259 THR B C 1
ATOM 4167 O O . THR B 1 259 ? 64.264 35.191 28.661 1.00 9.80 259 THR B O 1
ATOM 4171 N N . ILE B 1 260 ? 65.380 33.240 28.986 1.00 8.85 260 ILE B N 1
ATOM 4172 C CA . ILE B 1 260 ? 66.596 33.825 29.521 1.00 9.86 260 ILE B CA 1
ATOM 4173 C C . ILE B 1 260 ? 67.488 34.485 28.485 1.00 9.50 260 ILE B C 1
ATOM 4174 O O . ILE B 1 260 ? 67.771 33.917 27.429 1.00 8.22 260 ILE B O 1
ATOM 4179 N N . SER B 1 261 ? 67.926 35.692 28.815 1.00 9.46 261 SER B N 1
ATOM 4180 C CA . SER B 1 261 ? 68.827 36.464 27.981 1.00 10.09 261 SER B CA 1
ATOM 4181 C C . SER B 1 261 ? 70.080 35.625 27.723 1.00 9.82 261 SER B C 1
ATOM 4182 O O . SER B 1 261 ? 70.702 35.121 28.661 1.00 9.39 261 SER B O 1
ATOM 4185 N N . GLY B 1 262 ? 70.410 35.435 26.449 1.00 9.29 262 GLY B N 1
ATOM 4186 C CA . GLY B 1 262 ? 71.589 34.667 26.093 1.00 9.44 262 GLY B CA 1
ATOM 4187 C C . GLY B 1 262 ? 71.390 33.170 26.037 1.00 9.50 262 GLY B C 1
ATOM 4188 O O . GLY B 1 262 ? 72.282 32.440 25.618 1.00 10.47 262 GLY B O 1
ATOM 4189 N N . ALA B 1 263 ? 70.230 32.689 26.467 1.00 8.71 263 ALA B N 1
ATOM 4190 C CA . ALA B 1 263 ? 69.980 31.258 26.436 1.00 8.85 263 ALA B CA 1
ATOM 4191 C C . ALA B 1 263 ? 69.638 30.813 25.023 1.00 8.48 263 ALA B C 1
ATOM 4192 O O . ALA B 1 2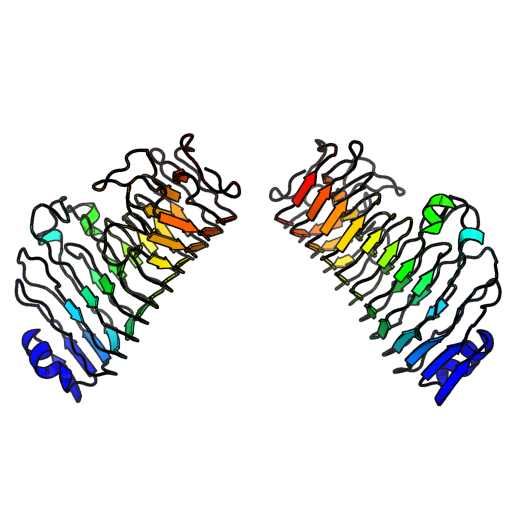63 ? 69.299 31.621 24.167 1.00 7.68 263 ALA B O 1
ATOM 4194 N N . THR B 1 264 ? 69.806 29.527 24.765 1.00 7.88 264 THR B N 1
ATOM 4195 C CA . THR B 1 264 ? 69.446 28.979 23.472 1.00 8.15 264 THR B CA 1
ATOM 4196 C C . THR B 1 264 ? 68.446 27.884 23.791 1.00 9.13 264 THR B C 1
ATOM 4197 O O . THR B 1 264 ? 68.447 27.323 24.884 1.00 10.15 264 THR B O 1
ATOM 4201 N N . GLY B 1 265 ? 67.569 27.610 22.848 1.00 9.82 265 GLY B N 1
ATOM 4202 C CA . GLY B 1 265 ? 66.574 26.597 23.089 1.00 10.34 265 GLY B CA 1
ATOM 4203 C C . GLY B 1 265 ? 65.380 26.819 22.205 1.00 9.97 265 GLY B C 1
ATOM 4204 O O . GLY B 1 265 ? 65.428 27.569 21.231 1.00 8.78 265 GLY B O 1
ATOM 4205 N N . SER B 1 266 ? 64.269 26.221 22.596 1.00 9.75 266 SER B N 1
ATOM 4206 C CA . SER B 1 266 ? 63.090 26.318 21.778 1.00 10.50 266 SER B CA 1
ATOM 4207 C C . SER B 1 266 ? 61.827 26.112 22.573 1.00 9.74 266 SER B C 1
ATOM 4208 O O . SER B 1 266 ? 61.750 25.214 23.410 1.00 10.06 266 SER B O 1
ATOM 4211 N N . VAL B 1 267 ? 60.893 27.036 22.416 1.00 7.81 267 VAL B N 1
ATOM 4212 C CA . VAL B 1 267 ? 59.595 26.865 23.038 1.00 8.87 267 VAL B CA 1
ATOM 4213 C C . VAL B 1 267 ? 58.663 26.937 21.843 1.00 7.24 267 VAL B C 1
ATOM 4214 O O . VAL B 1 267 ? 58.764 27.842 21.004 1.00 6.84 267 VAL B O 1
ATOM 4218 N N . SER B 1 268 ? 57.873 25.885 21.680 1.00 6.51 268 SER B N 1
ATOM 4219 C CA . SER B 1 268 ? 56.967 25.813 20.551 1.00 5.81 268 SER B CA 1
ATOM 4220 C C . SER B 1 268 ? 55.689 25.089 20.912 1.00 4.86 268 SER B C 1
ATOM 4221 O O . SER B 1 268 ? 55.645 24.351 21.895 1.00 4.38 268 SER B O 1
ATOM 4224 N N . GLU B 1 269 ? 54.661 25.317 20.100 1.00 4.40 269 GLU B N 1
ATOM 4225 C CA . GLU B 1 269 ? 53.356 24.688 20.261 1.00 4.63 269 GLU B CA 1
ATOM 4226 C C . GLU B 1 269 ? 52.770 24.959 21.638 1.00 4.39 269 GLU B C 1
ATOM 4227 O O . GLU B 1 269 ? 52.372 24.048 22.363 1.00 5.04 269 GLU B O 1
ATOM 4233 N N . ILE B 1 270 ? 52.727 26.239 21.979 1.00 4.21 270 ILE B N 1
ATOM 4234 C CA . ILE B 1 270 ? 52.190 26.684 23.255 1.00 4.71 270 ILE B CA 1
ATOM 4235 C C . ILE B 1 270 ? 50.818 27.256 22.963 1.00 5.03 270 ILE B C 1
ATOM 4236 O O . ILE B 1 270 ? 50.676 28.132 22.120 1.00 5.71 270 ILE B O 1
ATOM 4241 N N . THR B 1 271 ? 49.809 26.769 23.666 1.00 4.55 271 THR B N 1
ATOM 4242 C CA . THR B 1 271 ? 48.464 27.260 23.454 1.00 4.75 271 THR B CA 1
ATOM 4243 C C . THR B 1 271 ? 47.839 27.680 24.772 1.00 5.52 271 THR B C 1
ATOM 4244 O O . THR B 1 271 ? 47.840 26.925 25.732 1.00 6.08 271 THR B O 1
ATOM 4248 N N . TYR B 1 272 ? 47.395 28.927 24.834 1.00 4.85 272 TYR B N 1
ATOM 4249 C CA . TYR B 1 272 ? 46.691 29.429 26.007 1.00 5.05 272 TYR B CA 1
ATOM 4250 C C . TYR B 1 272 ? 45.309 29.660 25.425 1.00 4.44 272 TYR B C 1
ATOM 4251 O O . TYR B 1 272 ? 45.145 30.466 24.509 1.00 5.29 272 TYR B O 1
ATOM 4260 N N . SER B 1 273 ? 44.331 28.923 25.931 1.00 5.22 273 SER B N 1
ATOM 4261 C CA . SER B 1 273 ? 42.974 28.999 25.424 1.00 5.51 273 SER B CA 1
ATOM 4262 C C . SER B 1 273 ? 41.964 29.125 26.545 1.00 6.83 273 SER B C 1
ATOM 4263 O O . SER B 1 273 ? 41.998 28.355 27.499 1.00 5.62 273 SER B O 1
ATOM 4266 N N . ASN B 1 274 ? 41.054 30.084 26.407 1.00 6.68 274 ASN B N 1
ATOM 4267 C CA . ASN B 1 274 ? 40.019 30.302 27.397 1.00 6.51 274 ASN B CA 1
ATOM 4268 C C . ASN B 1 274 ? 40.595 30.545 28.778 1.00 5.68 274 ASN B C 1
ATOM 4269 O O . ASN B 1 274 ? 40.361 29.792 29.716 1.00 4.40 274 ASN B O 1
ATOM 4274 N N . ILE B 1 275 ? 41.410 31.589 28.853 1.00 4.89 275 ILE B N 1
ATOM 4275 C CA . ILE B 1 275 ? 42.034 32.001 30.093 1.00 5.14 275 ILE B CA 1
ATOM 4276 C C . ILE B 1 275 ? 41.345 33.291 30.479 1.00 4.95 275 ILE B C 1
ATOM 4277 O O . ILE B 1 275 ? 41.272 34.221 29.678 1.00 6.06 275 ILE B O 1
ATOM 4282 N N . VAL B 1 276 ? 40.819 33.331 31.695 1.00 4.64 276 VAL B N 1
ATOM 4283 C CA . VAL B 1 276 ? 40.156 34.520 32.214 1.00 4.50 276 VAL B CA 1
ATOM 4284 C C . VAL B 1 276 ? 41.021 35.019 33.365 1.00 4.54 276 VAL B C 1
ATOM 4285 O O . VAL B 1 276 ? 41.485 34.229 34.188 1.00 4.74 276 VAL B O 1
ATOM 4289 N N . MET B 1 277 ? 41.240 36.324 33.418 1.00 4.49 277 MET B N 1
ATOM 4290 C CA . MET B 1 277 ? 42.070 36.893 34.466 1.00 4.85 277 MET B CA 1
ATOM 4291 C C . MET B 1 277 ? 41.432 38.113 35.083 1.00 5.27 277 MET B C 1
ATOM 4292 O O . MET B 1 277 ? 40.624 38.779 34.453 1.00 6.21 277 MET B O 1
ATOM 4297 N N . SER B 1 278 ? 41.842 38.410 36.312 1.00 4.73 278 SER B N 1
ATOM 4298 C CA . SER B 1 278 ? 41.390 39.584 37.047 1.00 4.74 278 SER B CA 1
ATOM 4299 C C . SER B 1 278 ? 42.326 39.762 38.229 1.00 5.14 278 SER B C 1
ATOM 4300 O O . SER B 1 278 ? 42.979 38.810 38.675 1.00 5.04 278 SER B O 1
ATOM 4303 N N . GLY B 1 279 ? 42.439 40.999 38.686 1.00 5.42 279 GLY B N 1
ATOM 4304 C CA . GLY B 1 279 ? 43.313 41.299 39.803 1.00 5.11 279 GLY B CA 1
ATOM 4305 C C . GLY B 1 279 ? 44.763 41.020 39.467 1.00 4.75 279 GLY B C 1
ATOM 4306 O O . GLY B 1 279 ? 45.543 40.655 40.342 1.00 4.68 279 GLY B O 1
ATOM 4307 N N . ILE B 1 280 ? 45.118 41.166 38.195 1.00 4.31 280 ILE B N 1
ATOM 4308 C CA . ILE B 1 280 ? 46.491 40.931 37.748 1.00 5.12 280 ILE B CA 1
ATOM 4309 C C . ILE B 1 280 ? 47.326 42.176 38.029 1.00 5.37 280 ILE B C 1
ATOM 4310 O O . ILE B 1 280 ? 47.018 43.266 37.543 1.00 6.18 280 ILE B O 1
ATOM 4315 N N . SER B 1 281 ? 48.397 42.010 38.795 1.00 5.12 281 SER B N 1
ATOM 4316 C CA . SER B 1 281 ? 49.227 43.145 39.185 1.00 6.16 281 SER B CA 1
ATOM 4317 C C . SER B 1 281 ? 50.292 43.640 38.220 1.00 5.73 281 SER B C 1
ATOM 4318 O O . SER B 1 281 ? 50.606 44.823 38.215 1.00 6.47 281 SER B O 1
ATOM 4321 N N . ASP B 1 282 ? 50.849 42.747 37.411 1.00 5.02 282 ASP B N 1
ATOM 4322 C CA . ASP B 1 282 ? 51.927 43.139 36.511 1.00 6.01 282 ASP B CA 1
ATOM 4323 C C . ASP B 1 282 ? 51.637 43.035 35.033 1.00 4.66 282 ASP B C 1
ATOM 4324 O O . ASP B 1 282 ? 51.691 44.035 34.327 1.00 5.10 282 ASP B O 1
ATOM 4329 N N . TYR B 1 283 ? 51.352 41.825 34.562 1.00 4.39 283 TYR B N 1
ATOM 4330 C CA . TYR B 1 283 ? 51.077 41.616 33.150 1.00 3.93 283 TYR B CA 1
ATOM 4331 C C . TYR B 1 283 ? 49.968 40.629 32.902 1.00 4.26 283 TYR B C 1
ATOM 4332 O O . TYR B 1 283 ? 50.015 39.508 33.402 1.00 3.88 283 TYR B O 1
ATOM 4341 N N . GLY B 1 284 ? 48.993 41.026 32.092 1.00 4.13 284 GLY B N 1
ATOM 4342 C CA . GLY B 1 284 ? 47.932 40.095 31.749 1.00 4.07 284 GLY B CA 1
ATOM 4343 C C . GLY B 1 284 ? 48.576 39.007 30.902 1.00 4.97 284 GLY B C 1
ATOM 4344 O O . GLY B 1 284 ? 48.505 37.820 31.211 1.00 4.98 284 GLY B O 1
ATOM 4345 N N . VAL B 1 285 ? 49.240 39.432 29.834 1.00 5.53 285 VAL B N 1
ATOM 4346 C CA . VAL B 1 285 ? 49.935 38.527 28.933 1.00 5.15 285 VAL B CA 1
ATOM 4347 C C . VAL B 1 285 ? 51.328 39.100 28.751 1.00 5.70 285 VAL B C 1
ATOM 4348 O O . VAL B 1 285 ? 51.473 40.281 28.453 1.00 5.52 285 VAL B O 1
ATOM 4352 N N . VAL B 1 286 ? 52.347 38.277 28.965 1.00 5.73 286 VAL B N 1
ATOM 4353 C CA . VAL B 1 286 ? 53.716 38.728 28.785 1.00 5.36 286 VAL B CA 1
ATOM 4354 C C . VAL B 1 286 ? 54.555 37.619 28.188 1.00 4.83 286 VAL B C 1
ATOM 4355 O O . VAL B 1 286 ? 54.532 36.497 28.653 1.00 4.47 286 VAL B O 1
ATOM 4359 N N . ILE B 1 287 ? 55.232 37.946 27.101 1.00 5.00 287 ILE B N 1
ATOM 4360 C CA . ILE B 1 287 ? 56.113 37.011 26.431 1.00 4.34 287 ILE B CA 1
ATOM 4361 C C . ILE B 1 287 ? 57.362 37.849 26.235 1.00 5.23 287 ILE B C 1
ATOM 4362 O O . ILE B 1 287 ? 57.342 38.808 25.476 1.00 6.66 287 ILE B O 1
ATOM 4367 N N . GLN B 1 288 ? 58.422 37.546 26.975 1.00 6.27 288 GLN B N 1
ATOM 4368 C CA . GLN B 1 288 ? 59.644 38.329 26.844 1.00 6.87 288 GLN B CA 1
ATOM 4369 C C . GLN B 1 288 ? 60.875 37.446 26.867 1.00 6.82 288 GLN B C 1
ATOM 4370 O O . GLN B 1 288 ? 60.878 36.387 27.484 1.00 7.04 288 GLN B O 1
ATOM 4376 N N . GLN B 1 289 ? 61.927 37.910 26.204 1.00 7.50 289 GLN B N 1
ATOM 4377 C CA . GLN B 1 289 ? 63.150 37.134 26.084 1.00 8.85 289 GLN B CA 1
ATOM 4378 C C . GLN B 1 289 ? 64.373 37.884 26.562 1.00 10.02 289 GLN B C 1
ATOM 4379 O O . GLN B 1 289 ? 65.475 37.684 26.047 1.00 9.42 289 GLN B O 1
ATOM 4385 N N . ASP B 1 290 ? 64.191 38.679 27.605 1.00 12.17 290 ASP B N 1
ATOM 4386 C CA . ASP B 1 290 ? 65.276 39.495 28.132 1.00 14.47 290 ASP B CA 1
ATOM 4387 C C . ASP B 1 290 ? 65.599 39.250 29.605 1.00 16.12 290 ASP B C 1
ATOM 4388 O O . ASP B 1 290 ? 66.120 40.142 30.277 1.00 17.05 290 ASP B O 1
ATOM 4393 N N . TYR B 1 291 ? 65.295 38.055 30.106 1.00 17.39 291 TYR B N 1
ATOM 4394 C CA . TYR B 1 291 ? 65.561 37.730 31.507 1.00 19.70 291 TYR B CA 1
ATOM 4395 C C . TYR B 1 291 ? 67.001 37.383 31.834 1.00 20.31 291 TYR B C 1
ATOM 4396 O O . TYR B 1 291 ? 67.516 36.358 31.404 1.00 20.15 291 TYR B O 1
ATOM 4405 N N . GLU B 1 292 ? 67.637 38.230 32.633 1.00 21.75 292 GLU B N 1
ATOM 4406 C CA . GLU B 1 292 ? 69.018 38.005 33.029 1.00 23.31 292 GLU B CA 1
ATOM 4407 C C . GLU B 1 292 ? 69.136 38.130 34.538 1.00 24.56 292 GLU B C 1
ATOM 4408 O O . GLU B 1 292 ? 68.836 39.180 35.108 1.00 25.07 292 GLU B O 1
ATOM 4414 N N . ASP B 1 293 ? 69.544 37.034 35.176 1.00 25.68 293 ASP B N 1
ATOM 4415 C CA . ASP B 1 293 ? 69.699 36.967 36.629 1.00 26.99 293 ASP B CA 1
ATOM 4416 C C . ASP B 1 293 ? 68.368 37.214 37.349 1.00 27.26 293 ASP B C 1
ATOM 4417 O O . ASP B 1 293 ? 68.328 37.799 38.433 1.00 28.21 293 ASP B O 1
ATOM 4422 N N . GLY B 1 294 ? 67.281 36.774 36.719 1.00 26.89 294 GLY B N 1
ATOM 4423 C CA . GLY B 1 294 ? 65.952 36.927 37.288 1.00 26.70 294 GLY B CA 1
ATOM 4424 C C . GLY B 1 294 ? 65.282 38.276 37.081 1.00 26.74 294 GLY B C 1
ATOM 4425 O O . GLY B 1 294 ? 64.197 38.513 37.623 1.00 27.47 294 GLY B O 1
ATOM 4426 N N . LYS B 1 295 ? 65.894 39.145 36.279 1.00 26.32 295 LYS B N 1
ATOM 4427 C CA . LYS B 1 295 ? 65.345 40.476 36.024 1.00 25.85 295 LYS B CA 1
ATOM 4428 C C . LYS B 1 295 ? 65.432 40.872 34.549 1.00 25.41 295 LYS B C 1
ATOM 4429 O O . LYS B 1 295 ? 66.455 40.660 33.898 1.00 24.67 295 LYS B O 1
ATOM 4435 N N . PRO B 1 296 ? 64.344 41.439 33.996 1.00 24.47 296 PRO B N 1
ATOM 4436 C CA . PRO B 1 296 ? 64.318 41.865 32.592 1.00 23.61 296 PRO B CA 1
ATOM 4437 C C . PRO B 1 296 ? 65.317 42.991 32.316 1.00 22.96 296 PRO B C 1
ATOM 4438 O O . PRO B 1 296 ? 65.503 43.888 33.138 1.00 23.69 296 PRO B O 1
ATOM 4442 N N . THR B 1 297 ? 65.962 42.936 31.158 1.00 21.81 297 THR B N 1
ATOM 4443 C CA . THR B 1 297 ? 66.953 43.941 30.789 1.00 21.08 297 THR B CA 1
ATOM 4444 C C . THR B 1 297 ? 66.433 44.926 29.751 1.00 20.36 297 THR B C 1
ATOM 4445 O O . THR B 1 297 ? 67.004 45.999 29.560 1.00 20.97 297 THR B O 1
ATOM 4449 N N . GLY B 1 298 ? 65.375 44.525 29.050 1.00 20.00 298 GLY B N 1
ATOM 4450 C CA . GLY B 1 298 ? 64.787 45.354 28.014 1.00 17.91 298 GLY B CA 1
ATOM 4451 C C . GLY B 1 298 ? 65.441 45.067 26.679 1.00 17.80 298 GLY B C 1
ATOM 4452 O O . GLY B 1 298 ? 65.048 45.617 25.649 1.00 18.63 298 GLY B O 1
ATOM 4453 N N . LYS B 1 299 ? 66.464 44.214 26.708 1.00 17.33 299 LYS B N 1
ATOM 4454 C CA . LYS B 1 299 ? 67.204 43.830 25.516 1.00 17.20 299 LYS B CA 1
ATOM 4455 C C . LYS B 1 299 ? 66.935 42.354 25.266 1.00 16.11 299 LYS B C 1
ATOM 4456 O O . LYS B 1 299 ? 67.650 41.486 25.765 1.00 16.58 299 LYS B O 1
ATOM 4462 N N . PRO B 1 300 ? 65.894 42.051 24.484 1.00 14.86 300 PRO B N 1
ATOM 4463 C CA . PRO B 1 300 ? 65.574 40.650 24.203 1.00 13.60 300 PRO B CA 1
ATOM 4464 C C . PRO B 1 300 ? 66.600 40.006 23.277 1.00 12.92 300 PRO B C 1
ATOM 4465 O O . PRO B 1 300 ? 67.045 40.620 22.299 1.00 12.60 300 PRO B O 1
ATOM 4469 N N . THR B 1 301 ? 67.007 38.785 23.611 1.00 11.49 301 THR B N 1
ATOM 4470 C CA . THR B 1 301 ? 67.957 38.058 22.782 1.00 11.00 301 THR B CA 1
ATOM 4471 C C . THR B 1 301 ? 67.154 37.088 21.922 1.00 9.99 301 THR B C 1
ATOM 4472 O O . THR B 1 301 ? 65.972 36.859 22.193 1.00 10.63 301 THR B O 1
ATOM 4476 N N . ASN B 1 302 ? 67.796 36.476 20.933 1.00 9.20 302 ASN B N 1
ATOM 4477 C CA . ASN B 1 302 ? 67.088 35.592 20.015 1.00 9.67 302 ASN B CA 1
ATOM 4478 C C . ASN B 1 302 ? 67.599 34.159 19.911 1.00 8.34 302 ASN B C 1
ATOM 4479 O O . ASN B 1 302 ? 67.374 33.493 18.903 1.00 7.60 302 ASN B O 1
ATOM 4484 N N . GLY B 1 303 ? 68.262 33.683 20.957 1.00 8.43 303 GLY B N 1
ATOM 4485 C CA . GLY B 1 303 ? 68.770 32.325 20.946 1.00 7.75 303 GLY B CA 1
ATOM 4486 C C . GLY B 1 303 ? 67.682 31.297 21.199 1.00 8.41 303 GLY B C 1
ATOM 4487 O O . GLY B 1 303 ? 67.845 30.116 20.884 1.00 8.45 303 GLY B O 1
ATOM 4488 N N . VAL B 1 304 ? 66.590 31.732 21.821 1.00 8.00 304 VAL B N 1
ATOM 4489 C CA . VAL B 1 304 ? 65.474 30.846 22.108 1.00 7.42 304 VAL B CA 1
ATOM 4490 C C . VAL B 1 304 ? 64.344 31.219 21.170 1.00 8.06 304 VAL B C 1
ATOM 4491 O O . VAL B 1 304 ? 63.888 32.364 21.153 1.00 7.57 304 VAL B O 1
ATOM 4495 N N . THR B 1 305 ? 63.910 30.263 20.362 1.00 7.06 305 THR B N 1
ATOM 4496 C CA . THR B 1 305 ? 62.828 30.527 19.435 1.00 7.06 305 THR B CA 1
ATOM 4497 C C . THR B 1 305 ? 61.495 30.323 20.139 1.00 7.17 305 THR B C 1
ATOM 4498 O O . THR B 1 305 ? 61.387 29.503 21.043 1.00 7.44 305 THR B O 1
ATOM 4502 N N . ILE B 1 306 ? 60.523 31.170 19.817 1.00 6.30 306 ILE B N 1
ATOM 4503 C CA . ILE B 1 306 ? 59.189 31.046 20.395 1.00 6.24 306 ILE B CA 1
ATOM 4504 C C . ILE B 1 306 ? 58.307 30.949 19.169 1.00 6.21 306 ILE B C 1
ATOM 4505 O O . ILE B 1 306 ? 58.034 31.939 18.488 1.00 6.40 306 ILE B O 1
ATOM 4510 N N . GLN B 1 307 ? 57.854 29.735 18.899 1.00 6.80 307 GLN B N 1
ATOM 4511 C CA . GLN B 1 307 ? 57.085 29.472 17.701 1.00 6.61 307 GLN B CA 1
ATOM 4512 C C . GLN B 1 307 ? 55.800 28.744 18.014 1.00 5.89 307 GLN B C 1
ATOM 4513 O O . GLN B 1 307 ? 55.717 27.991 18.979 1.00 5.17 307 GLN B O 1
ATOM 4519 N N . ASP B 1 308 ? 54.798 28.960 17.175 1.00 5.23 308 ASP B N 1
ATOM 4520 C CA . ASP B 1 308 ? 53.518 28.310 17.363 1.00 4.77 308 ASP B CA 1
ATOM 4521 C C . ASP B 1 308 ? 52.893 28.610 18.705 1.00 4.62 308 ASP B C 1
ATOM 4522 O O . ASP B 1 308 ? 52.553 27.709 19.471 1.00 4.96 308 ASP B O 1
ATOM 4527 N N . VAL B 1 309 ? 52.838 29.895 19.013 1.00 4.33 309 VAL B N 1
ATOM 4528 C CA . VAL B 1 309 ? 52.195 30.349 20.227 1.00 4.52 309 VAL B CA 1
ATOM 4529 C C . VAL B 1 309 ? 50.800 30.742 19.783 1.00 4.95 309 VAL B C 1
ATOM 4530 O O . VAL B 1 309 ? 50.621 31.539 18.854 1.00 4.67 309 VAL B O 1
ATOM 4534 N N . LYS B 1 310 ? 49.811 30.131 20.418 1.00 4.97 310 LYS B N 1
ATOM 4535 C CA . LYS B 1 310 ? 48.430 30.400 20.104 1.00 5.37 310 LYS B CA 1
ATOM 4536 C C . LYS B 1 310 ? 47.704 30.871 21.340 1.00 5.52 310 LYS B C 1
ATOM 4537 O O . LYS B 1 310 ? 47.684 30.184 22.352 1.00 5.73 310 LYS B O 1
ATOM 4543 N N . LEU B 1 311 ? 47.145 32.067 21.262 1.00 5.71 311 LEU B N 1
ATOM 4544 C CA . LEU B 1 311 ? 46.355 32.596 22.353 1.00 6.08 311 LEU B CA 1
ATOM 4545 C C . LEU B 1 311 ? 44.967 32.700 21.778 1.00 7.21 311 LEU B C 1
ATOM 4546 O O . LEU B 1 311 ? 44.794 33.224 20.681 1.00 6.55 311 LEU B O 1
ATOM 4551 N N . GLU B 1 312 ? 43.997 32.100 22.453 1.00 7.87 312 GLU B N 1
ATOM 4552 C CA . GLU B 1 312 ? 42.623 32.181 21.984 1.00 9.77 312 GLU B CA 1
ATOM 4553 C C . GLU B 1 312 ? 41.724 32.345 23.188 1.00 10.04 312 GLU B C 1
ATOM 4554 O O . GLU B 1 312 ? 41.785 31.572 24.146 1.00 9.50 312 GLU B O 1
ATOM 4560 N N . SER B 1 313 ? 40.949 33.419 23.163 1.00 9.16 313 SER B N 1
ATOM 4561 C CA . SER B 1 313 ? 40.043 33.752 24.248 1.00 9.31 313 SER B CA 1
ATOM 4562 C C . SER B 1 313 ? 40.821 33.908 25.544 1.00 9.44 313 SER B C 1
ATOM 4563 O O . SER B 1 313 ? 40.658 33.132 26.486 1.00 9.23 313 SER B O 1
ATOM 4568 N N . VAL B 1 314 ? 41.739 34.865 25.532 1.00 8.08 314 VAL B N 1
ATOM 4569 C CA . VAL B 1 314 ? 42.539 35.204 26.701 1.00 7.51 314 VAL B CA 1
ATOM 4570 C C . VAL B 1 314 ? 41.982 36.575 27.028 1.00 6.88 314 VAL B C 1
ATOM 4571 O O . VAL B 1 314 ? 42.235 37.562 26.337 1.00 6.66 314 VAL B O 1
ATOM 4575 N N . THR B 1 315 ? 41.155 36.609 28.061 1.00 6.94 315 THR B N 1
ATOM 4576 C CA . THR B 1 315 ? 40.470 37.830 28.418 1.00 6.33 315 THR B CA 1
ATOM 4577 C C . THR B 1 315 ? 40.444 38.123 29.901 1.00 6.02 315 THR B C 1
ATOM 4578 O O . THR B 1 315 ? 40.830 37.307 30.737 1.00 6.31 315 THR B O 1
ATOM 4582 N N . GLY B 1 316 ? 39.906 39.287 30.219 1.00 6.46 316 GLY B N 1
ATOM 4583 C CA . GLY B 1 316 ? 39.802 39.666 31.602 1.00 6.91 316 GLY B CA 1
ATOM 4584 C C . GLY B 1 316 ? 40.327 41.047 31.865 1.00 7.27 316 GLY B C 1
ATOM 4585 O O . GLY B 1 316 ? 40.502 41.862 30.958 1.00 7.16 316 GLY B O 1
ATOM 4586 N N . SER B 1 317 ? 40.630 41.283 33.128 1.00 5.66 317 SER B N 1
ATOM 4587 C CA . SER B 1 317 ? 41.100 42.577 33.560 1.00 7.05 317 SER B CA 1
ATOM 4588 C C . SER B 1 317 ? 42.399 42.489 34.333 1.00 7.03 317 SER B C 1
ATOM 4589 O O . SER B 1 317 ? 42.762 41.439 34.871 1.00 6.55 317 SER B O 1
ATOM 4592 N N . VAL B 1 318 ? 43.121 43.598 34.335 1.00 6.76 318 VAL B N 1
ATOM 4593 C CA . VAL B 1 318 ? 44.355 43.697 35.093 1.00 7.51 318 VAL B CA 1
ATOM 4594 C C . VAL B 1 318 ? 44.153 44.924 35.957 1.00 7.19 318 VAL B C 1
ATOM 4595 O O . VAL B 1 318 ? 43.287 45.767 35.673 1.00 7.28 318 VAL B O 1
ATOM 4599 N N . ASP B 1 319 ? 44.898 44.996 37.048 1.00 7.20 319 ASP B N 1
ATOM 4600 C CA . ASP B 1 319 ? 44.787 46.131 37.945 1.00 8.66 319 ASP B CA 1
ATOM 4601 C C . ASP B 1 319 ? 45.400 47.398 37.369 1.00 8.03 319 ASP B C 1
ATOM 4602 O O . ASP B 1 319 ? 46.081 47.354 36.352 1.00 6.87 319 ASP B O 1
ATOM 4607 N N . SER B 1 320 ? 45.107 48.536 37.989 1.00 9.32 320 SER B N 1
ATOM 4608 C CA . SER B 1 320 ? 45.583 49.821 37.483 1.00 9.90 320 SER B CA 1
ATOM 4609 C C . SER B 1 320 ? 47.071 50.132 37.615 1.00 9.72 320 SER B C 1
ATOM 4610 O O . SER B 1 320 ? 47.485 51.276 37.418 1.00 10.89 320 SER B O 1
ATOM 4613 N N . GLY B 1 321 ? 47.858 49.129 37.979 1.00 8.52 321 GLY B N 1
ATOM 4614 C CA . GLY B 1 321 ? 49.297 49.289 38.069 1.00 7.66 321 GLY B CA 1
ATOM 4615 C C . GLY B 1 321 ? 49.929 48.258 37.141 1.00 7.39 321 GLY B C 1
ATOM 4616 O O . GLY B 1 321 ? 51.147 48.078 37.126 1.00 8.12 321 GLY B O 1
ATOM 4617 N N . ALA B 1 322 ? 49.086 47.556 36.386 1.00 5.66 322 ALA B N 1
ATOM 4618 C CA . ALA B 1 322 ? 49.539 46.511 35.474 1.00 5.86 322 ALA B CA 1
ATOM 4619 C C . ALA B 1 322 ? 49.577 46.935 34.019 1.00 6.21 322 ALA B C 1
ATOM 4620 O O . ALA B 1 322 ? 49.063 47.983 33.639 1.00 6.22 322 ALA B O 1
ATOM 4622 N N . THR B 1 323 ? 50.204 46.086 33.215 1.00 5.31 323 THR B N 1
ATOM 4623 C CA . THR B 1 323 ? 50.298 46.271 31.782 1.00 5.48 323 THR B CA 1
ATOM 4624 C C . THR B 1 323 ? 49.464 45.128 31.212 1.00 5.64 323 THR B C 1
ATOM 4625 O O . THR B 1 323 ? 49.544 43.989 31.681 1.00 5.80 323 THR B O 1
ATOM 4629 N N . GLU B 1 324 ? 48.612 45.448 30.251 1.00 5.85 324 GLU B N 1
ATOM 4630 C CA . GLU B 1 324 ? 47.741 44.454 29.656 1.00 6.13 324 GLU B CA 1
ATOM 4631 C C . GLU B 1 324 ? 48.500 43.360 28.938 1.00 6.07 324 GLU B C 1
ATOM 4632 O O . GLU B 1 324 ? 48.420 42.194 29.317 1.00 6.54 324 GLU B O 1
ATOM 4638 N N . ILE B 1 325 ? 49.297 43.759 27.952 1.00 5.30 325 ILE B N 1
ATOM 4639 C CA . ILE B 1 325 ? 50.067 42.812 27.150 1.00 5.25 325 ILE B CA 1
ATOM 4640 C C . ILE B 1 325 ? 51.451 43.384 26.901 1.00 5.29 325 ILE B C 1
ATOM 4641 O O . ILE B 1 325 ? 51.610 44.563 26.581 1.00 6.20 325 ILE B O 1
ATOM 4646 N N . TYR B 1 326 ? 52.455 42.541 27.063 1.00 5.79 326 TYR B N 1
ATOM 4647 C CA . TYR B 1 326 ? 53.831 42.954 26.847 1.00 4.89 326 TYR B CA 1
ATOM 4648 C C . TYR B 1 326 ? 54.505 41.842 26.064 1.00 4.95 326 TYR B C 1
ATOM 4649 O O . TYR B 1 326 ? 54.609 40.711 26.531 1.00 4.62 326 TYR B O 1
ATOM 4658 N N . LEU B 1 327 ? 54.911 42.165 24.843 1.00 5.36 327 LEU B N 1
ATOM 4659 C CA . LEU B 1 327 ? 55.550 41.207 23.962 1.00 5.62 327 LEU B CA 1
ATOM 4660 C C . LEU B 1 327 ? 56.914 41.758 23.611 1.00 6.59 327 LEU B C 1
ATOM 4661 O O . LEU B 1 327 ? 57.021 42.760 22.907 1.00 7.05 327 LEU B O 1
ATOM 4666 N N . LEU B 1 328 ? 57.954 41.125 24.139 1.00 7.30 328 LEU B N 1
ATOM 4667 C CA . LEU B 1 328 ? 59.308 41.571 23.874 1.00 7.57 328 LEU B CA 1
ATOM 4668 C C . LEU B 1 328 ? 60.123 40.400 23.351 1.00 7.27 328 LEU B C 1
ATOM 4669 O O . LEU B 1 328 ? 60.776 39.691 24.117 1.00 6.07 328 LEU B O 1
ATOM 4674 N N . CYS B 1 329 ? 60.048 40.198 22.040 1.00 6.94 329 CYS B N 1
ATOM 4675 C CA . CYS B 1 329 ? 60.773 39.131 21.370 1.00 8.36 329 CYS B CA 1
ATOM 4676 C C . CYS B 1 329 ? 62.141 39.563 20.889 1.00 8.83 329 CYS B C 1
ATOM 4677 O O . CYS B 1 329 ? 62.392 40.748 20.663 1.00 8.18 329 CYS B O 1
ATOM 4680 N N . GLY B 1 330 ? 63.030 38.588 20.742 1.00 9.55 330 GLY B N 1
ATOM 4681 C CA . GLY B 1 330 ? 64.344 38.880 20.212 1.00 10.50 330 GLY B CA 1
ATOM 4682 C C . GLY B 1 330 ? 64.148 39.087 18.722 1.00 11.66 330 GLY B C 1
ATOM 4683 O O . GLY B 1 330 ? 63.040 38.906 18.206 1.00 10.16 330 GLY B O 1
ATOM 4684 N N . SER B 1 331 ? 65.208 39.464 18.018 1.00 10.72 331 SER B N 1
ATOM 4685 C CA . SER B 1 331 ? 65.112 39.691 16.586 1.00 12.35 331 SER B CA 1
ATOM 4686 C C . SER B 1 331 ? 64.942 38.385 15.815 1.00 12.64 331 SER B C 1
ATOM 4687 O O . SER B 1 331 ? 65.858 37.561 15.764 1.00 13.01 331 SER B O 1
ATOM 4692 N N . GLY B 1 332 ? 63.744 38.188 15.271 1.00 11.59 332 GLY B N 1
ATOM 4693 C CA . GLY B 1 332 ? 63.450 37.013 14.466 1.00 10.58 332 GLY B CA 1
ATOM 4694 C C . GLY B 1 332 ? 63.238 35.697 15.185 1.00 9.67 332 GLY B C 1
ATOM 4695 O O . GLY B 1 332 ? 63.003 34.674 14.535 1.00 10.25 332 GLY B O 1
ATOM 4696 N N . SER B 1 333 ? 63.292 35.710 16.517 1.00 8.24 333 SER B N 1
ATOM 4697 C CA . SER B 1 333 ? 63.109 34.480 17.283 1.00 7.20 333 SER B CA 1
ATOM 4698 C C . SER B 1 333 ? 61.656 34.054 17.460 1.00 7.52 333 SER B C 1
ATOM 4699 O O . SER B 1 333 ? 61.389 32.894 17.743 1.00 6.60 333 SER B O 1
ATOM 4702 N N . CYS B 1 334 ? 60.723 34.984 17.289 1.00 7.61 334 CYS B N 1
ATOM 4703 C CA . CYS B 1 334 ? 59.307 34.663 17.409 1.00 8.25 334 CYS B CA 1
ATOM 4704 C C . CYS B 1 334 ? 58.687 34.541 16.029 1.00 8.62 334 CYS B C 1
ATOM 4705 O O . CYS B 1 334 ? 58.824 35.440 15.197 1.00 10.60 334 CYS B O 1
ATOM 4708 N N . SER B 1 335 ? 58.004 33.431 15.787 1.00 7.58 335 SER B N 1
ATOM 4709 C CA . SER B 1 335 ? 57.383 33.220 14.492 1.00 7.46 335 SER B CA 1
ATOM 4710 C C . SER B 1 335 ? 56.187 32.311 14.616 1.00 5.09 335 SER B C 1
ATOM 4711 O O . SER B 1 335 ? 56.085 31.523 15.551 1.00 5.24 335 SER B O 1
ATOM 4714 N N . ASP B 1 336 ? 55.265 32.487 13.681 1.00 4.67 336 ASP B N 1
ATOM 4715 C CA . ASP B 1 336 ? 54.068 31.684 13.584 1.00 5.22 336 ASP B CA 1
ATOM 4716 C C . ASP B 1 336 ? 53.226 31.654 14.847 1.00 5.78 336 ASP B C 1
ATOM 4717 O O . ASP B 1 336 ? 53.282 30.710 15.634 1.00 4.99 336 ASP B O 1
ATOM 4722 N N . TRP B 1 337 ? 52.437 32.701 15.034 1.00 5.79 337 TRP B N 1
ATOM 4723 C CA . TRP B 1 337 ? 51.569 32.771 16.190 1.00 6.32 337 TRP B CA 1
ATOM 4724 C C . TRP B 1 337 ? 50.134 32.874 15.704 1.00 6.92 337 TRP B C 1
ATOM 4725 O O . TRP B 1 337 ? 49.872 33.182 14.538 1.00 6.91 337 TRP B O 1
ATOM 4736 N N . THR B 1 338 ? 49.213 32.587 16.611 1.00 7.04 338 THR B N 1
ATOM 4737 C CA . THR B 1 338 ? 47.787 32.666 16.345 1.00 8.02 338 THR B CA 1
ATOM 4738 C C . THR B 1 338 ? 47.303 33.482 17.528 1.00 8.26 338 THR B C 1
ATOM 4739 O O . THR B 1 338 ? 47.644 33.200 18.674 1.00 7.05 338 THR B O 1
ATOM 4743 N N . TRP B 1 339 ? 46.571 34.542 17.233 1.00 8.63 339 TRP B N 1
ATOM 4744 C CA . TRP B 1 339 ? 46.119 35.456 18.264 1.00 9.71 339 TRP B CA 1
ATOM 4745 C C . TRP B 1 339 ? 44.656 35.741 18.029 1.00 10.66 339 TRP B C 1
ATOM 4746 O O . TRP B 1 339 ? 44.301 36.484 17.113 1.00 12.52 339 TRP B O 1
ATOM 4757 N N . ASP B 1 340 ? 43.811 35.138 18.857 1.00 9.75 340 ASP B N 1
ATOM 4758 C CA . ASP B 1 340 ? 42.377 35.299 18.733 1.00 10.59 340 ASP B CA 1
ATOM 4759 C C . ASP B 1 340 ? 41.715 35.651 20.038 1.00 10.55 340 ASP B C 1
ATOM 4760 O O . ASP B 1 340 ? 41.990 35.050 21.069 1.00 9.36 340 ASP B O 1
ATOM 4765 N N . ASP B 1 341 ? 40.819 36.625 19.970 1.00 10.56 341 ASP B N 1
ATOM 4766 C CA . ASP B 1 341 ? 40.075 37.073 21.128 1.00 11.11 341 ASP B CA 1
ATOM 4767 C C . ASP B 1 341 ? 40.947 37.273 22.363 1.00 9.97 341 ASP B C 1
ATOM 4768 O O . ASP B 1 341 ? 40.724 36.660 23.403 1.00 9.85 341 ASP B O 1
ATOM 4773 N N . VAL B 1 342 ? 42.000 38.069 22.200 1.00 9.06 342 VAL B N 1
ATOM 4774 C CA . VAL B 1 342 ? 42.891 38.398 23.302 1.00 9.55 342 VAL B CA 1
ATOM 4775 C C . VAL B 1 342 ? 42.478 39.815 23.682 1.00 10.31 342 VAL B C 1
ATOM 4776 O O . VAL B 1 342 ? 42.807 40.784 22.990 1.00 11.22 342 VAL B O 1
ATOM 4780 N N . LYS B 1 343 ? 41.660 39.916 24.722 1.00 9.62 343 LYS B N 1
ATOM 4781 C CA . LYS B 1 343 ? 41.165 41.206 25.160 1.00 10.29 343 LYS B CA 1
ATOM 4782 C C . LYS B 1 343 ? 41.359 41.345 26.655 1.00 9.04 343 LYS B C 1
ATOM 4783 O O . LYS B 1 343 ? 40.617 40.769 27.446 1.00 6.83 343 LYS B O 1
ATOM 4789 N N . VAL B 1 344 ? 42.385 42.103 27.018 1.00 9.74 344 VAL B N 1
ATOM 4790 C CA . VAL B 1 344 ? 42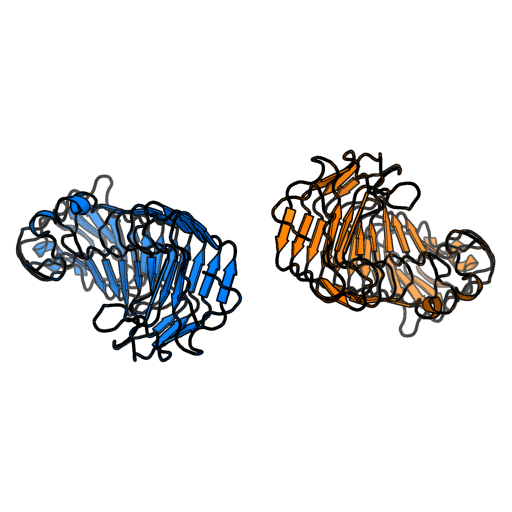.732 42.345 28.411 1.00 9.95 344 VAL B CA 1
ATOM 4791 C C . VAL B 1 344 ? 42.562 43.836 28.685 1.00 10.59 344 VAL B C 1
ATOM 4792 O O . VAL B 1 344 ? 43.189 44.664 28.029 1.00 10.92 344 VAL B O 1
ATOM 4796 N N . THR B 1 345 ? 41.688 44.169 29.631 1.00 10.56 345 THR B N 1
ATOM 4797 C CA . THR B 1 345 ? 41.402 45.560 29.979 1.00 10.88 345 THR B CA 1
ATOM 4798 C C . THR B 1 345 ? 41.983 45.978 31.328 1.00 10.33 345 THR B C 1
ATOM 4799 O O . THR B 1 345 ? 42.332 45.141 32.153 1.00 9.59 345 THR B O 1
ATOM 4803 N N . GLY B 1 346 ? 41.976 47.285 31.575 1.00 10.40 346 GLY B N 1
ATOM 4804 C CA . GLY B 1 346 ? 42.514 47.832 32.808 1.00 10.92 346 GLY B CA 1
ATOM 4805 C C . GLY B 1 346 ? 43.989 48.148 32.646 1.00 11.36 346 GLY B C 1
ATOM 4806 O O . GLY B 1 346 ? 44.577 47.877 31.606 1.00 12.30 346 GLY B O 1
ATOM 4807 N N . GLY B 1 347 ? 44.593 48.746 33.662 1.00 12.86 347 GLY B N 1
ATOM 4808 C CA . GLY B 1 347 ? 46.006 49.064 33.596 1.00 12.69 347 GLY B CA 1
ATOM 4809 C C . GLY B 1 347 ? 46.375 49.908 32.400 1.00 13.25 347 GLY B C 1
ATOM 4810 O O . GLY B 1 347 ? 45.653 50.840 32.054 1.00 14.50 347 GLY B O 1
ATOM 4811 N N . LYS B 1 348 ? 47.471 49.556 31.737 1.00 11.69 348 LYS B N 1
ATOM 4812 C CA . LYS B 1 348 ? 47.917 50.313 30.577 1.00 12.41 348 LYS B CA 1
ATOM 4813 C C . LYS B 1 348 ? 48.312 49.424 29.411 1.00 12.02 348 LYS B C 1
ATOM 4814 O O . LYS B 1 348 ? 48.600 48.239 29.575 1.00 11.69 348 LYS B O 1
ATOM 4820 N N . LYS B 1 349 ? 48.296 50.019 28.225 1.00 11.92 349 LYS B N 1
ATOM 4821 C CA . LYS B 1 349 ? 48.706 49.333 27.013 1.00 13.09 349 LYS B CA 1
ATOM 4822 C C . LYS B 1 349 ? 50.176 49.688 26.844 1.00 13.12 349 LYS B C 1
ATOM 4823 O O . LYS B 1 349 ? 50.554 50.867 26.895 1.00 13.51 349 LYS B O 1
ATOM 4829 N N . SER B 1 350 ? 51.003 48.671 26.653 1.00 11.25 350 SER B N 1
ATOM 4830 C CA . SER B 1 350 ? 52.430 48.872 26.469 1.00 11.42 350 SER B CA 1
ATOM 4831 C C . SER B 1 350 ? 52.758 49.498 25.116 1.00 10.71 350 SER B C 1
ATOM 4832 O O . SER B 1 350 ? 52.144 49.176 24.102 1.00 10.78 350 SER B O 1
ATOM 4835 N N . THR B 1 351 ? 53.711 50.421 25.120 1.00 11.32 351 THR B N 1
ATOM 4836 C CA . THR B 1 351 ? 54.159 51.048 23.885 1.00 12.02 351 THR B CA 1
ATOM 4837 C C . THR B 1 351 ? 55.583 50.553 23.638 1.00 12.61 351 THR B C 1
ATOM 4838 O O . THR B 1 351 ? 56.266 51.033 22.734 1.00 13.87 351 THR B O 1
ATOM 4842 N N . ALA B 1 352 ? 55.995 49.555 24.417 1.00 11.08 352 ALA B N 1
ATOM 4843 C CA . ALA B 1 352 ? 57.347 49.012 24.343 1.00 10.99 352 ALA B CA 1
ATOM 4844 C C . ALA B 1 352 ? 57.480 47.626 23.730 1.00 9.52 352 ALA B C 1
ATOM 4845 O O . ALA B 1 352 ? 58.545 47.026 23.782 1.00 10.32 352 ALA B O 1
ATOM 4847 N N . CYS B 1 353 ? 56.401 47.113 23.160 1.00 9.34 353 CYS B N 1
ATOM 4848 C CA . CYS B 1 353 ? 56.452 45.796 22.541 1.00 9.18 353 CYS B CA 1
ATOM 4849 C C . CYS B 1 353 ? 57.319 45.793 21.302 1.00 10.25 353 CYS B C 1
ATOM 4850 O O . CYS B 1 353 ? 57.325 46.757 20.543 1.00 9.48 353 CYS B O 1
ATOM 4853 N N . LYS B 1 354 ? 58.054 44.702 21.101 1.00 10.44 354 LYS B N 1
ATOM 4854 C CA . LYS B 1 354 ? 58.964 44.596 19.961 1.00 11.80 354 LYS B CA 1
ATOM 4855 C C . LYS B 1 354 ? 59.075 43.194 19.379 1.00 10.27 354 LYS B C 1
ATOM 4856 O O . LYS B 1 354 ? 58.956 42.203 20.095 1.00 9.47 354 LYS B O 1
ATOM 4862 N N . ASN B 1 355 ? 59.325 43.148 18.071 1.00 9.34 355 ASN B N 1
ATOM 4863 C CA . ASN B 1 355 ? 59.581 41.923 17.313 1.00 8.32 355 ASN B CA 1
ATOM 4864 C C . ASN B 1 355 ? 58.600 40.760 17.373 1.00 8.23 355 ASN B C 1
ATOM 4865 O O . ASN B 1 355 ? 58.975 39.621 17.099 1.00 8.45 355 ASN B O 1
ATOM 4870 N N . PHE B 1 356 ? 57.348 41.037 17.704 1.00 7.55 356 PHE B N 1
ATOM 4871 C CA . PHE B 1 356 ? 56.348 39.977 17.785 1.00 7.25 356 PHE B CA 1
ATOM 4872 C C . PHE B 1 356 ? 55.656 39.818 16.438 1.00 7.45 356 PHE B C 1
ATOM 4873 O O . PHE B 1 356 ? 55.578 40.771 15.654 1.00 7.80 356 PHE B O 1
ATOM 4881 N N . PRO B 1 357 ? 55.163 38.605 16.139 1.00 7.91 357 PRO B N 1
ATOM 4882 C CA . PRO B 1 357 ? 54.468 38.331 14.876 1.00 7.74 357 PRO B CA 1
ATOM 4883 C C . PRO B 1 357 ? 53.295 39.307 14.741 1.00 8.46 357 PRO B C 1
ATOM 4884 O O . PRO B 1 357 ? 52.578 39.558 15.709 1.00 7.11 357 PRO B O 1
ATOM 4888 N N . SER B 1 358 ? 53.108 39.859 13.543 1.00 8.43 358 SER B N 1
ATOM 4889 C CA . SER B 1 358 ? 52.057 40.856 13.308 1.00 10.98 358 SER B CA 1
ATOM 4890 C C . SER B 1 358 ? 50.624 40.458 13.676 1.00 9.75 358 SER B C 1
ATOM 4891 O O . SER B 1 358 ? 49.771 41.326 13.872 1.00 11.03 358 SER B O 1
ATOM 4894 N N . VAL B 1 359 ? 50.346 39.160 13.767 1.00 9.77 359 VAL B N 1
ATOM 4895 C CA . VAL B 1 359 ? 49.002 38.722 14.157 1.00 9.54 359 VAL B CA 1
ATOM 4896 C C . VAL B 1 359 ? 48.728 39.154 15.596 1.00 9.00 359 VAL B C 1
ATOM 4897 O O . VAL B 1 359 ? 47.582 39.346 15.995 1.00 9.28 359 VAL B O 1
ATOM 4901 N N . ALA B 1 360 ? 49.790 39.271 16.381 1.00 8.41 360 ALA B N 1
ATOM 4902 C CA . ALA B 1 360 ? 49.654 39.669 17.769 1.00 8.43 360 ALA B CA 1
ATOM 4903 C C . ALA B 1 360 ? 49.663 41.180 17.909 1.00 9.13 360 ALA B C 1
ATOM 4904 O O . ALA B 1 360 ? 49.951 41.918 16.965 1.00 9.36 360 ALA B O 1
ATOM 4906 N N . SER B 1 361 ? 49.314 41.641 19.097 1.00 10.14 361 SER B N 1
ATOM 4907 C CA . SER B 1 361 ? 49.328 43.061 19.367 1.00 11.24 361 SER B CA 1
ATOM 4908 C C . SER B 1 361 ? 49.280 43.272 20.854 1.00 11.33 361 SER B C 1
ATOM 4909 O O . SER B 1 361 ? 48.841 42.399 21.604 1.00 11.00 361 SER B O 1
ATOM 4912 N N . CYS B 1 362 ? 49.806 44.414 21.267 1.00 11.41 362 CYS B N 1
ATOM 4913 C CA . CYS B 1 362 ? 49.797 44.791 22.661 1.00 12.69 362 CYS B CA 1
ATOM 4914 C C . CYS B 1 362 ? 48.606 45.712 22.907 1.00 14.14 362 CYS B C 1
ATOM 4915 O O . CYS B 1 362 ? 47.830 45.963 21.955 1.00 15.40 362 CYS B O 1
#

InterPro domains:
  IPR000743 Glycoside hydrolase, family 28 [PF00295] (45-362)
  IPR000743 Glycoside hydrolase, family 28 [PS00502] (216-229)
  IPR006626 Parallel beta-helix repeat [SM00710] (156-186)
  IPR006626 Parallel beta-helix repeat [SM00710] (209-229)
  IPR006626 Parallel beta-helix repeat [SM00710] (238-259)
  IPR006626 Parallel beta-helix repeat [SM00710] (267-289)
  IPR006626 Parallel beta-helix repeat [SM00710] (301-322)
  IPR011050 Pectin lyase fold/virulence factor [SSF51126] (28-362)
  IPR012334 Pectin lyase fold [G3DSA:2.160.20.10] (28-362)
  IPR050434 Glycosyl hydrolase family 28, fungi [PTHR31884] (3-362)

CATH classification: 2.160.20.10

Radius of gyration: 34.67 Å; Cα contacts (8 Å, |Δi|>4): 2411; chains: 2; bounding box: 67×62×94 Å

Secondary structure (DSSP, 8-state):
-EEEESSHHHHHHHGGG-SEEEEES-EEPTT--EEE-SPPTT-EEEEESEEEE----S---SEEEEEES-EEEE-TT-EEE--GGGT--S-TTSSS-----EEEEEEETEEEES-EEE--SS--EEEE-SSEEEES-EEE-GGGGTTT--S--SEEE-S-EEEEEES-EEE-SS-SEEESSEEEEEEES-EEESS--EEEEEE-SSS--EEEEEEEEEEEEEEEEEEEEEEEETT--EEEEEEEEEEEEEEEEEEEEEEEEEEEETTEE-S---SSEEEEEEEEEEEEEEE-TTSEEEEEE--TTTEEEEEEEEEEEESSB--S--BS--TT---/-EEEESSHHHHHHHGGG-SEEEEES-EEPTT--EEE-SPPTT-EEEEESEEEE----S---SEEEEEES-EEEE-TT-EEE--GGGT--S-TTSSS-----EEEEEEETEEEES-EEE--SS-SEEEE-EEEEEES-EEE-GGGGTTT--S--SEEE-S-EEEEEES-EEE-SS-SEEESSEEEEEEES-EEESS--EEEEEESSSS--EEEEEEEEEEEEES-SEEEEEEEETT--EEEEEEEEEEEEEEEESSEEEEEEEEEETTEE-S----SEEEEEEEEEEEEEEE-TTSEEEEEE--TTTEEEEEEEEEEEESSB--S--BS--TT---

Nearest PDB structures (foldseek):
  1czf-assembly1_A  TM=1.003E+00  e=6.418E-55  Aspergillus niger
  6kve-assembly1_A  TM=9.902E-01  e=8.554E-41  Evansstolkia leycettana
  6kvh-assembly1_A  TM=9.906E-01  e=3.205E-40  Evansstolkia leycettana
  7e56-assembly1_A  TM=9.900E-01  e=1.201E-39  Evansstolkia leycettana
  1nhc-assembly6_F  TM=9.939E-01  e=5.136E-37  Aspergillus niger

Solvent-accessible surface area: 24728 Å² total; per-residue (Å²): 110,100,25,88,22,89,66,5,75,43,0,119,92,26,22,60,171,2,65,27,0,15,0,42,78,0,98,0,60,38,26,57,30,0,30,6,45,55,12,71,68,41,1,115,2,47,2,55,27,51,1,49,5,79,86,74,87,47,68,17,17,2,0,14,4,19,15,86,94,1,59,6,43,24,32,124,74,5,50,0,34,0,60,0,29,73,0,13,42,38,120,0,82,69,40,70,128,8,0,77,0,6,51,0,54,32,2,40,36,5,32,0,47,25,0,51,1,61,6,0,0,9,20,1,0,18,0,68,4,70,77,0,28,0,31,69,0,40,0,45,0,34,60,1,76,126,91,22,1,83,42,0,15,0,0,27,0,4,74,1,73,16,0,35,0,42,130,2,90,0,29,1,13,13,7,0,0,11,0,26,0,2,56,63,2,99,0,15,25,3,43,2,33,20,2,44,0,0,0,0,6,29,0,1,112,139,120,41,26,60,0,72,52,0,34,0,33,102,0,60,0,28,101,4,49,2,0,0,16,0,23,1,38,26,63,4,93,22,37,0,13,64,0,28,0,5,60,0,74,2,50,31,0,54,60,51,0,0,0,0,1,0,0,25,90,136,63,147,73,56,38,151,23,47,79,31,2,57,0,78,56,0,70,0,57,32,0,44,20,45,9,66,96,60,0,23,20,10,25,0,3,0,0,75,70,3,10,40,85,14,51,27,63,105,26,139,12,60,52,22,124,149,22,142,58,25,98,63,56,24,116,77,5,60,22,110,100,14,89,15,88,67,7,73,42,0,119,92,10,24,65,127,1,65,31,0,15,0,42,78,0,95,0,61,36,20,56,37,0,30,0,46,53,10,70,66,40,1,116,0,49,1,53,26,52,1,48,5,79,77,71,78,40,69,15,18,2,0,14,0,21,14,85,96,1,56,0,44,24,31,123,71,6,51,0,36,0,61,0,30,73,0,14,46,38,121,2,93,70,49,73,147,10,0,77,0,0,47,0,55,31,0,39,36,7,32,0,47,25,0,48,1,62,6,0,0,8,22,1,0,20,0,67,3,70,74,0,29,0,29,67,1,41,0,43,0,34,59,1,76,126,91,22,1,82,42,0,15,0,0,24,7,8,73,1,75,16,3,36,2,42,130,2,88,0,28,0,12,15,8,1,4,3,6,14,2,5,59,63,14,97,2,16,25,3,43,2,34,20,2,44,0,0,0,0,1,29,0,4,131,133,122,43,27,65,0,72,52,2,35,0,33,100,1,58,0,28,98,3,47,1,0,0,11,0,31,1,35,22,61,10,91,24,37,0,14,66,0,29,0,4,73,0,75,1,48,16,0,56,60,55,0,0,2,0,3,0,0,24,86,137,59,148,72,63,45,162,33,44,85,30,2,58,0,77,58,0,75,0,57,19,0,45,21,43,8,69,116,74,2,12,21,10,26,0,6,0,0,46,72,4,13,43,86,12,54,32,68,113,25,142,9,64,36,36,134,135,19,139,52,19,117,79,58,23,115,85,3,60,24

Organism: Aspergillus niger (strain ATCC 1015 / CBS 113.46 / FGSC A1144 / LSHB Ac4 / NCTC 3858a / NRRL 328 / USDA 3528.7) (NCBI:txid380704)

Foldseek 3Di:
DAEEDAELVVCQVPQQVALEYEDAQYEYEEPDASEAAPHEANREYEYEAEYEYDDDQAADANYEHAYENYEYYYPPPYEHEHVLLVQADLPAVDDGRFYEYYEHANNELYEHEQYHYEQRNAAYYEDQYEQYEYENAEYHNQVCVPSRFANHADYEAENYEHYYYYQYEYAGAEHPYEYQAYENAEAANYEAHNYAEHEYDCAFDDPAREHYAHAHENYEYELYQEHAEYEYEAPGAYEAANYEYEHYEYENHEAEDHEHAQQQDPNDRDLAHAQRYAHEAYEYYQREYEYEQAYEYYAAHHHAPRYDHYHYYNHYYDHYHHDPSHDNHPPNDGD/DAEEDAELVVCQVPQAPALEYEHAQYEYEEPDASEAAPHEANREYEYEAEYEYDDDQAADANYEHAYENYEYEYDPPYEHEHVLLVQADLPAVDDGRFYEYYEHANNELYEHEQYHYEAGNAAHYEDQYEQYEYENAEYHNQVCVPSRFANHEDYEADNYEHYHYYQYEYAGAEHPYEYQAYYNAEAANYEAHNYAEHEYDCAFDDPGREAYAYEHENYEYELYQEHAEYEYEAPGAYEHANYEYYHYEYDNHQAEDHEYAQQDDPNDRDLAHAQRYAYEAYEYEQSEYEYEQNYEYYAAHHHAPRYDHYHYYNRYYDHHHHDPSHDDYDPNDGD

B-factor: mean 10.11, std 6.9, range [1.19, 41.47]